Protein 2RCK (pdb70)

CATH classification: 3.15.10.30

Solvent-accessible surface area: 22773 Å² total; per-residue (Å²): 117,201,147,78,148,74,133,119,93,13,76,31,66,57,48,135,36,25,19,133,53,21,18,80,45,12,44,88,12,66,86,11,50,106,137,116,89,11,112,105,5,11,50,18,68,9,93,45,14,105,35,58,59,116,155,26,50,3,39,15,44,9,32,93,0,111,0,53,11,4,102,95,3,122,35,54,76,23,44,26,73,132,144,84,52,27,6,57,2,72,0,114,5,105,4,43,0,101,5,88,8,4,10,21,2,34,165,28,20,45,4,22,25,2,68,1,36,1,79,9,41,1,21,0,3,1,34,16,47,37,62,87,92,91,43,101,177,68,81,98,20,61,32,2,19,132,47,98,36,60,37,94,29,83,58,112,5,73,71,59,33,30,77,26,0,91,65,24,19,127,155,7,87,44,23,88,133,16,98,87,111,88,9,119,70,32,62,121,16,39,79,90,2,0,28,75,0,0,84,50,0,1,41,18,4,0,42,4,14,33,3,10,0,94,78,73,86,43,78,53,109,142,38,95,52,82,65,56,121,33,27,18,145,47,20,28,85,50,8,58,93,9,63,86,13,49,105,134,96,84,4,124,123,4,13,54,19,71,11,98,61,28,128,46,73,22,123,161,12,81,5,44,10,103,12,32,96,0,107,0,51,17,3,95,85,3,114,35,50,72,23,48,33,48,136,112,85,105,30,5,41,1,61,0,113,5,108,5,36,0,90,9,102,12,16,12,50,2,45,112,67,72,82,71,42,76,12,92,2,37,0,87,8,43,1,26,0,2,2,14,6,54,38,42,83,107,160,110,68,62,33,1,17,93,36,6,10,20,2,48,8,77,56,101,5,77,57,63,36,49,88,113,13,94,68,39,17,111,140,16,73,56,27,98,143,22,125,107,114,48,28,164,63,38,32,85,10,68,47,45,1,0,5,23,0,0,21,53,0,1,41,31,2,0,59,1,16,35,2,6,0,111,89,67,72,94,85,29,96

Secondary structure (DSSP, 8-state):
--S-----PPPTT-HHHHHHHHHHHHHHHTT-BGGGTBPP-SSEEEEEEEEEETTTTEEEEEEEEEEE-GGG-EEEEEEEETTTTEEEEEEEEEEEEEEEEEEEETTTTEEEEEEEEEEEEEEEEEEEEEEEE--SSS--EEEE---EEEEEE-S--EEEE-HHHHHHHHT-HHHHHHHHHHHHHHHHHHHHHHHHHHHHHHHHHHHHHHHHHHH--S---/---TT-HHHHHHHHHHHHHTTTEEEGGGTEEE-SSEEEEEEEEE-SSS--EEEEEEEEEE-GGG-EEEEEEEETTTTEEEEEEEEEEEEEEEEEEEETTTTEEEEEEEEEEEEEEEEEEEEEEEE--EEEE---EEEEEEEEEEEEEE-HHHHHHHHH-HHHHHHHHHSHHHHHHHHHHHHHHHHHHHHHHHHHHHHHHHHTS-TT--

Organism: Galleria mellonella (NCBI:txid7137)

Nearest PDB structures (foldseek):
  2rck-assembly1_A  TM=1.005E+00  e=1.678E-41  Galleria mellonella
  2rck-assembly2_B  TM=9.841E-01  e=3.602E-33  Galleria mellonella
  3a1z-assembly1_A  TM=9.015E-01  e=1.916E-18  Bombyx mori
  3a1z-assembly4_D  TM=8.901E-01  e=2.678E-18  Bombyx mori
  3aot-assembly1_A  TM=7.690E-01  e=8.638E-18  Bombyx mori

InterPro domains:
  IPR010562 Haemolymph juvenile hormone binding [PF06585] (10-114)
  IPR010562 Haemolymph juvenile hormone binding [SM00700] (21-244)
  IPR038606 Takeout superfamily [G3DSA:3.15.10.30] (24-245)

Sequence (429 aa):
SKLNLSTEPCDVSDIECISKATQVFLDNTYQGIPEYNIKKLDPITIPSLEKSIEKINLNVRYNNLKVTGFKNQKISHFTLVRDTKAVNFKTKVNFTAEGKLVIELPKSSKTYTGEVTIEASAEGGAAYSYSVKTDDKGVEHYEAGPETVSCEIFGEPTLSVSSTLEDALKLDSDFKKIFTEYGKQLTEGRKQTACRIVETVYAVSVHNIRAAARILPKSAYPCDVSDIECISKATQVFLDNTYQGIPEYNIKKLDPITIPSLEKSIEKINLNVRYNNLKVTGFKNQKISHFTLVRDTKAVNFKTKVNFTAEGKLVIELPKSSKTYTGEVTIEASAEGGAAYSYSVKTEHYEAGPETVSCEIFGEPTLSVSSTLEDALKLDSDFKKIFTEYGKQLTEGRKQTACRIVETVYAVSVHNIRAAARILPKSAY

Structure (mmCIF, N/CA/C/O backbone):
data_2RCK
#
_entry.id   2RCK
#
_cell.length_a   109.950
_cell.length_b   109.950
_cell.length_c   94.020
_cell.angle_alpha   90.00
_cell.angle_beta   90.00
_cell.angle_gamma   120.00
#
_symmetry.space_group_name_H-M   'P 31 2 1'
#
loop_
_entity.id
_entity.type
_entity.pdbx_description
1 polymer 'Juvenile hormone binding protein'
2 non-polymer 2-acetamido-2-deoxy-beta-D-glucopyranose
3 non-polymer 'SULFATE ION'
4 non-polymer GLYCEROL
5 water water
#
loop_
_atom_site.group_PDB
_atom_site.id
_atom_site.type_symbol
_atom_site.label_atom_id
_atom_site.label_alt_id
_atom_site.label_comp_id
_atom_site.label_asym_id
_atom_site.label_entity_id
_atom_site.label_seq_id
_atom_site.pdbx_PDB_ins_code
_atom_site.Cartn_x
_atom_site.Cartn_y
_atom_site.Cartn_z
_atom_site.occupancy
_atom_site.B_iso_or_equiv
_atom_site.auth_seq_id
_atom_site.auth_comp_id
_atom_site.auth_asym_id
_atom_site.auth_atom_id
_atom_site.pdbx_PDB_model_num
ATOM 1 N N . SER A 1 1 ? -3.751 37.448 38.480 1.00 61.14 1 SER A N 1
ATOM 2 C CA . SER A 1 1 ? -2.855 37.048 37.381 1.00 61.22 1 SER A CA 1
ATOM 3 C C . SER A 1 1 ? -2.758 38.150 36.338 1.00 60.99 1 SER A C 1
ATOM 4 O O . SER A 1 1 ? -1.713 38.770 36.179 1.00 61.02 1 SER A O 1
ATOM 7 N N . LYS A 1 2 ? -3.861 38.390 35.634 1.00 61.02 2 LYS A N 1
ATOM 8 C CA . LYS A 1 2 ? -3.824 39.021 34.306 1.00 61.02 2 LYS A CA 1
ATOM 9 C C . LYS A 1 2 ? -2.547 39.834 34.097 1.00 61.14 2 LYS A C 1
ATOM 10 O O . LYS A 1 2 ? -1.794 39.596 33.142 1.00 61.55 2 LYS A O 1
ATOM 16 N N . LEU A 1 3 ? -2.318 40.801 34.982 1.00 60.42 3 LEU A N 1
ATOM 17 C CA . LEU A 1 3 ? -1.018 41.445 35.088 1.00 59.87 3 LEU A CA 1
ATOM 18 C C . LEU A 1 3 ? -0.198 40.859 36.239 1.00 59.81 3 LEU A C 1
ATOM 19 O O . LEU A 1 3 ? -0.086 41.465 37.307 1.00 60.10 3 LEU A O 1
ATOM 24 N N . ASN A 1 4 ? 0.352 39.667 36.014 1.00 59.55 4 ASN A N 1
ATOM 25 C CA . ASN A 1 4 ? 1.479 39.178 36.790 1.00 59.01 4 ASN A CA 1
ATOM 26 C C . ASN A 1 4 ? 2.813 39.587 36.163 1.00 58.57 4 ASN A C 1
ATOM 27 O O . ASN A 1 4 ? 3.170 39.122 35.073 1.00 57.99 4 ASN A O 1
ATOM 32 N N . LEU A 1 5 ? 3.529 40.477 36.846 1.00 57.99 5 LEU A N 1
ATOM 33 C CA . LEU A 1 5 ? 4.946 40.687 36.588 1.00 57.50 5 LEU A CA 1
ATOM 34 C C . LEU A 1 5 ? 5.765 39.991 37.675 1.00 57.65 5 LEU A C 1
ATOM 35 O O . LEU A 1 5 ? 6.957 40.230 37.804 1.00 57.79 5 LEU A O 1
ATOM 40 N N . SER A 1 6 ? 5.135 39.115 38.451 1.00 58.11 6 SER A N 1
ATOM 41 C CA . SER A 1 6 ? 5.874 38.302 39.423 1.00 58.28 6 SER A CA 1
ATOM 42 C C . SER A 1 6 ? 6.835 37.406 38.657 1.00 58.38 6 SER A C 1
ATOM 43 O O . SER A 1 6 ? 6.442 36.709 37.720 1.00 58.20 6 SER A O 1
ATOM 46 N N . THR A 1 7 ? 8.105 37.455 39.040 1.00 58.49 7 THR A N 1
ATOM 47 C CA . THR A 1 7 ? 9.075 36.472 38.589 1.00 58.44 7 THR A CA 1
ATOM 48 C C . THR A 1 7 ? 8.759 35.115 39.268 1.00 58.07 7 THR A C 1
ATOM 49 O O . THR A 1 7 ? 8.125 35.080 40.327 1.00 57.37 7 THR A O 1
ATOM 53 N N . GLU A 1 8 ? 9.163 34.013 38.627 1.00 58.08 8 GLU A N 1
ATOM 54 C CA . GLU A 1 8 ? 9.120 32.660 39.233 1.00 57.92 8 GLU A CA 1
ATOM 55 C C . GLU A 1 8 ? 10.145 31.732 38.585 1.00 57.38 8 GLU A C 1
ATOM 56 O O . GLU A 1 8 ? 10.602 32.008 37.486 1.00 57.57 8 GLU A O 1
ATOM 62 N N . PRO A 1 9 ? 10.522 30.633 39.273 1.00 56.66 9 PRO A N 1
ATOM 63 C CA . PRO A 1 9 ? 11.605 29.777 38.779 1.00 55.90 9 PRO A CA 1
ATOM 64 C C . PRO A 1 9 ? 11.481 29.369 37.319 1.00 54.97 9 PRO A C 1
ATOM 65 O O . PRO A 1 9 ? 10.383 29.193 36.815 1.00 55.56 9 PRO A O 1
ATOM 69 N N . CYS A 1 10 ? 12.617 29.227 36.657 1.00 53.98 10 CYS A N 1
ATOM 70 C CA . CYS A 1 10 ? 12.669 29.088 35.211 1.00 53.45 10 CYS A CA 1
ATOM 71 C C . CYS A 1 10 ? 12.357 27.672 34.807 1.00 53.35 10 CYS A C 1
ATOM 72 O O . CYS A 1 10 ? 12.717 26.727 35.502 1.00 54.03 10 CYS A O 1
ATOM 75 N N . ASP A 1 11 ? 11.707 27.534 33.660 1.00 52.82 11 ASP A N 1
ATOM 76 C CA . ASP A 1 11 ? 11.559 26.240 32.981 1.00 51.62 11 ASP A CA 1
ATOM 77 C C . ASP A 1 11 ? 12.900 26.005 32.274 1.00 50.38 11 ASP A C 1
ATOM 78 O O . ASP A 1 11 ? 13.528 26.955 31.809 1.00 49.43 11 ASP A O 1
ATOM 83 N N . VAL A 1 12 ? 13.309 24.741 32.181 1.00 50.02 12 VAL A N 1
ATOM 84 C CA . VAL A 1 12 ? 14.643 24.347 31.659 1.00 49.51 12 VAL A CA 1
ATOM 85 C C . VAL A 1 12 ? 14.900 24.771 30.185 1.00 48.87 12 VAL A C 1
ATOM 86 O O . VAL A 1 12 ? 16.039 25.001 29.785 1.00 48.17 12 VAL A O 1
ATOM 90 N N . SER A 1 13 ? 13.831 24.848 29.389 1.00 48.47 13 SER A N 1
ATOM 91 C CA . SER A 1 13 ? 13.867 25.416 28.024 1.00 47.68 13 SER A CA 1
ATOM 92 C C . SER A 1 13 ? 13.694 26.952 28.003 1.00 47.38 13 SER A C 1
ATOM 93 O O . SER A 1 13 ? 13.725 27.585 26.928 1.00 46.37 13 SER A O 1
ATOM 96 N N . ASP A 1 14 ? 13.510 27.547 29.192 1.00 47.09 14 ASP A N 1
ATOM 97 C CA . ASP A 1 14 ? 13.275 28.975 29.294 1.00 46.56 14 ASP A CA 1
ATOM 98 C C . ASP A 1 14 ? 14.592 29.674 29.444 1.00 45.74 14 ASP A C 1
ATOM 99 O O . ASP A 1 14 ? 14.961 30.077 30.533 1.00 45.51 14 ASP A O 1
ATOM 104 N N . ILE A 1 15 ? 15.260 29.836 28.304 1.00 45.31 15 ILE A N 1
ATOM 105 C CA . ILE A 1 15 ? 16.655 30.272 28.240 1.00 45.29 15 ILE A CA 1
ATOM 106 C C . ILE A 1 15 ? 16.834 31.738 28.641 1.00 44.17 15 ILE A C 1
ATOM 107 O O . ILE A 1 15 ? 17.640 32.023 29.489 1.00 44.43 15 ILE A O 1
ATOM 112 N N . GLU A 1 16 ? 16.093 32.668 28.047 1.00 44.99 16 GLU A N 1
ATOM 113 C CA . GLU A 1 16 ? 16.235 34.098 28.428 1.00 44.71 16 GLU A CA 1
ATOM 114 C C . GLU A 1 16 ? 15.946 34.373 29.935 1.00 43.47 16 GLU A C 1
ATOM 115 O O . GLU A 1 16 ? 16.408 35.365 30.496 1.00 42.47 16 GLU A O 1
ATOM 121 N N . CYS A 1 17 ? 15.225 33.455 30.566 1.00 42.66 17 CYS A N 1
ATOM 122 C CA . CYS A 1 17 ? 14.955 33.479 32.003 1.00 41.60 17 CYS A CA 1
ATOM 123 C C . CYS A 1 17 ? 16.172 33.048 32.827 1.00 39.98 17 CYS A C 1
ATOM 124 O O . CYS A 1 17 ? 16.483 33.638 33.865 1.00 39.38 17 CYS A O 1
ATOM 127 N N . ILE A 1 18 ? 16.829 31.983 32.369 1.00 39.21 18 ILE A N 1
ATOM 128 C CA . ILE A 1 18 ? 17.985 31.357 33.045 1.00 37.88 18 ILE A CA 1
ATOM 129 C C . ILE A 1 18 ? 19.168 32.245 32.799 1.00 36.43 18 ILE A C 1
ATOM 130 O O . ILE A 1 18 ? 19.982 32.432 33.691 1.00 37.34 18 ILE A O 1
ATOM 135 N N . SER A 1 19 ? 19.267 32.799 31.596 1.00 34.68 19 SER A N 1
ATOM 136 C CA . SER A 1 19 ? 20.273 33.824 31.304 1.00 34.22 19 SER A CA 1
ATOM 137 C C . SER A 1 19 ? 20.143 35.000 32.258 1.00 33.64 19 SER A C 1
ATOM 138 O O . SER A 1 19 ? 21.154 35.474 32.838 1.00 32.58 19 SER A O 1
ATOM 141 N N . LYS A 1 20 ? 18.902 35.461 32.425 1.00 32.80 20 LYS A N 1
ATOM 142 C CA . LYS A 1 20 ? 18.612 36.611 33.265 1.00 32.86 20 LYS A CA 1
ATOM 143 C C . LYS A 1 20 ? 18.858 36.296 34.732 1.00 33.45 20 LYS A C 1
ATOM 144 O O . LYS A 1 20 ? 19.368 37.115 35.440 1.00 34.20 20 LYS A O 1
ATOM 150 N N . ALA A 1 21 ? 18.564 35.078 35.173 1.00 33.09 21 ALA A N 1
ATOM 151 C CA . ALA A 1 21 ? 18.888 34.665 36.526 1.00 31.95 21 ALA A CA 1
ATOM 152 C C . ALA A 1 21 ? 20.408 34.583 36.745 1.00 31.55 21 ALA A C 1
ATOM 153 O O . ALA A 1 21 ? 20.926 34.906 37.809 1.00 30.11 21 ALA A O 1
ATOM 155 N N . THR A 1 22 ? 21.138 34.132 35.738 1.00 30.99 22 THR A N 1
ATOM 156 C CA . THR A 1 22 ? 22.587 34.211 35.809 1.00 29.79 22 THR A CA 1
ATOM 157 C C . THR A 1 22 ? 23.061 35.653 35.987 1.00 29.11 22 THR A C 1
ATOM 158 O O . THR A 1 22 ? 23.868 35.943 36.867 1.00 31.55 22 THR A O 1
ATOM 162 N N . GLN A 1 23 ? 22.505 36.581 35.222 1.00 28.05 23 GLN A N 1
ATOM 163 C CA . GLN A 1 23 ? 22.835 38.009 35.360 1.00 26.73 23 GLN A CA 1
ATOM 164 C C . GLN A 1 23 ? 22.481 38.641 36.737 1.00 26.92 23 GLN A C 1
ATOM 165 O O . GLN A 1 23 ? 23.236 39.427 37.263 1.00 25.75 23 GLN A O 1
ATOM 171 N N . VAL A 1 24 ? 21.267 38.412 37.233 1.00 28.02 24 VAL A N 1
ATOM 172 C CA . VAL A 1 24 ? 20.858 38.899 38.540 1.00 28.39 24 VAL A CA 1
ATOM 173 C C . VAL A 1 24 ? 21.823 38.405 39.631 1.00 28.99 24 VAL A C 1
ATOM 174 O O . VAL A 1 24 ? 22.259 39.164 40.507 1.00 30.84 24 VAL A O 1
ATOM 178 N N . PHE A 1 25 ? 22.201 37.150 39.551 1.00 28.83 25 PHE A N 1
ATOM 179 C CA . PHE A 1 25 ? 23.137 36.557 40.481 1.00 28.64 25 PHE A CA 1
ATOM 180 C C . PHE A 1 25 ? 24.496 37.273 40.491 1.00 29.15 25 PHE A C 1
ATOM 181 O O . PHE A 1 25 ? 24.994 37.629 41.519 1.00 29.49 25 PHE A O 1
ATOM 189 N N . LEU A 1 26 ? 25.128 37.393 39.325 1.00 28.93 26 LEU A N 1
ATOM 190 C CA . LEU A 1 26 ? 26.371 38.098 39.173 1.00 27.52 26 LEU A CA 1
ATOM 191 C C . LEU A 1 26 ? 26.294 39.499 39.719 1.00 26.68 26 LEU A C 1
ATOM 192 O O . LEU A 1 26 ? 27.134 39.913 40.532 1.00 26.80 26 LEU A O 1
ATOM 197 N N . ASP A 1 27 ? 25.293 40.233 39.291 1.00 24.91 27 ASP A N 1
ATOM 198 C CA . ASP A 1 27 ? 25.067 41.582 39.807 1.00 25.51 27 ASP A CA 1
ATOM 199 C C . ASP A 1 27 ? 24.844 41.692 41.293 1.00 26.00 27 ASP A C 1
ATOM 200 O O . ASP A 1 27 ? 25.044 42.756 41.847 1.00 27.15 27 ASP A O 1
ATOM 205 N N . ASN A 1 28 ? 24.392 40.635 41.965 1.00 26.55 28 ASN A N 1
ATOM 206 C CA . ASN A 1 28 ? 24.145 40.799 43.395 1.00 26.65 28 ASN A CA 1
ATOM 207 C C . ASN A 1 28 ? 25.102 39.971 44.285 1.00 26.20 28 ASN A C 1
ATOM 208 O O . ASN A 1 28 ? 24.919 39.914 45.503 1.00 27.27 28 ASN A O 1
ATOM 213 N N . THR A 1 29 ? 26.203 39.539 43.703 1.00 24.82 29 THR A N 1
ATOM 214 C CA . THR A 1 29 ? 27.188 38.748 44.416 1.00 24.79 29 THR A CA 1
ATOM 215 C C . THR A 1 29 ? 28.629 39.150 44.234 1.00 26.16 29 THR A C 1
ATOM 216 O O . THR A 1 29 ? 29.507 38.577 44.843 1.00 27.27 29 THR A O 1
ATOM 220 N N . TYR A 1 30 ? 28.882 40.204 43.485 1.00 27.55 30 TYR A N 1
ATOM 221 C CA . TYR A 1 30 ? 30.246 40.592 43.156 1.00 27.16 30 TYR A CA 1
ATOM 222 C C . TYR A 1 30 ? 31.011 41.112 44.365 1.00 27.41 30 TYR A C 1
ATOM 223 O O . TYR A 1 30 ? 32.250 41.100 44.389 1.00 30.52 30 TYR A O 1
ATOM 232 N N . GLN A 1 31 ? 30.296 41.593 45.348 1.00 26.84 31 GLN A N 1
ATOM 233 C CA . GLN A 1 31 ? 30.843 42.024 46.640 1.00 26.32 31 GLN A CA 1
ATOM 234 C C . GLN A 1 31 ? 31.297 40.830 47.508 1.00 27.72 31 GLN A C 1
ATOM 235 O O . GLN A 1 31 ? 31.951 41.035 48.543 1.00 28.33 31 GLN A O 1
ATOM 241 N N . GLY A 1 32 ? 30.909 39.606 47.124 1.00 26.13 32 GLY A N 1
ATOM 242 C CA . GLY A 1 32 ? 31.174 38.441 47.920 1.00 25.75 32 GLY A CA 1
ATOM 243 C C . GLY A 1 32 ? 30.097 38.220 48.952 1.00 26.56 32 GLY A C 1
ATOM 244 O O . GLY A 1 32 ? 29.486 39.197 49.479 1.00 28.60 32 GLY A O 1
ATOM 245 N N . ILE A 1 33 ? 29.835 36.940 49.222 1.00 25.64 33 ILE A N 1
ATOM 246 C CA . ILE A 1 33 ? 29.042 36.482 50.358 1.00 25.63 33 ILE A CA 1
ATOM 247 C C . ILE A 1 33 ? 29.795 35.317 51.031 1.00 26.36 33 ILE A C 1
ATOM 248 O O . ILE A 1 33 ? 29.564 34.161 50.741 1.00 28.57 33 ILE A O 1
ATOM 253 N N . PRO A 1 34 ? 30.730 35.621 51.934 1.00 26.42 34 PRO A N 1
ATOM 254 C CA . PRO A 1 34 ? 31.660 34.577 52.389 1.00 25.79 34 PRO A CA 1
ATOM 255 C C . PRO A 1 34 ? 31.010 33.572 53.229 1.00 25.93 34 PRO A C 1
ATOM 256 O O . PRO A 1 34 ? 31.505 32.477 53.379 1.00 24.78 34 PRO A O 1
ATOM 260 N N . GLU A 1 35 ? 29.853 33.943 53.758 1.00 26.99 35 GLU A N 1
ATOM 261 C CA . GLU A 1 35 ? 29.049 32.996 54.506 1.00 26.25 35 GLU A CA 1
ATOM 262 C C . GLU A 1 35 ? 28.619 31.776 53.669 1.00 26.27 35 GLU A C 1
ATOM 263 O O . GLU A 1 35 ? 28.360 30.716 54.225 1.00 27.23 35 GLU A O 1
ATOM 269 N N . TYR A 1 36 ? 28.496 31.941 52.357 1.00 25.06 36 TYR A N 1
ATOM 270 C CA . TYR A 1 36 ? 28.125 30.860 51.499 1.00 25.91 36 TYR A CA 1
ATOM 271 C C . TYR A 1 36 ? 29.177 30.495 50.480 1.00 25.60 36 TYR A C 1
ATOM 272 O O . TYR A 1 36 ? 28.831 29.920 49.436 1.00 23.67 36 TYR A O 1
ATOM 281 N N . ASN A 1 37 ? 30.440 30.796 50.810 1.00 25.36 37 ASN A N 1
ATOM 282 C CA . ASN A 1 37 ? 31.596 30.421 49.990 1.00 26.27 37 ASN A CA 1
ATOM 283 C C . ASN A 1 37 ? 31.664 31.143 48.646 1.00 26.65 37 ASN A C 1
ATOM 284 O O . ASN A 1 37 ? 32.265 30.626 47.705 1.00 28.02 37 ASN A O 1
ATOM 289 N N . ILE A 1 38 ? 31.035 32.320 48.579 1.00 25.46 38 ILE A N 1
ATOM 290 C CA . ILE A 1 38 ? 31.058 33.171 47.423 1.00 24.68 38 ILE A CA 1
ATOM 291 C C . ILE A 1 38 ? 32.117 34.230 47.575 1.00 25.60 38 ILE A C 1
ATOM 292 O O . ILE A 1 38 ? 32.072 35.029 48.493 1.00 26.04 38 ILE A O 1
ATOM 297 N N . LYS A 1 39 ? 33.054 34.249 46.625 1.00 27.48 39 LYS A N 1
ATOM 298 C CA . LYS A 1 39 ? 34.219 35.137 46.650 1.00 27.59 39 LYS A CA 1
ATOM 299 C C . LYS A 1 39 ? 33.911 36.458 45.979 1.00 28.47 39 LYS A C 1
ATOM 300 O O . LYS A 1 39 ? 33.067 36.541 45.070 1.00 28.64 39 LYS A O 1
ATOM 306 N N . LYS A 1 40 ? 34.612 37.468 46.455 1.00 26.82 40 LYS A N 1
ATOM 307 C CA . LYS A 1 40 ? 34.568 38.766 45.887 1.00 27.02 40 LYS A CA 1
ATOM 308 C C . LYS A 1 40 ? 35.071 38.765 44.472 1.00 24.78 40 LYS A C 1
ATOM 309 O O . LYS A 1 40 ? 36.156 38.212 44.216 1.00 25.02 40 LYS A O 1
ATOM 315 N N . LEU A 1 41 ? 34.365 39.505 43.608 1.00 22.77 41 LEU A N 1
ATOM 316 C CA . LEU A 1 41 ? 34.719 39.611 42.224 1.00 23.98 41 LEU A CA 1
ATOM 317 C C . LEU A 1 41 ? 35.054 41.039 41.751 1.00 24.61 41 LEU A C 1
ATOM 318 O O . LEU A 1 41 ? 35.568 41.244 40.669 1.00 24.97 41 LEU A O 1
ATOM 323 N N . ASP A 1 42 ? 34.643 42.025 42.531 1.00 25.24 42 ASP A N 1
ATOM 324 C CA . ASP A 1 42 ? 34.909 43.381 42.237 1.00 25.57 42 ASP A CA 1
ATOM 325 C C . ASP A 1 42 ? 34.831 44.206 43.513 1.00 25.20 42 ASP A C 1
ATOM 326 O O . ASP A 1 42 ? 33.734 44.392 44.007 1.00 23.52 42 ASP A O 1
ATOM 331 N N . PRO A 1 43 ? 35.987 44.736 44.004 1.00 25.67 43 PRO A N 1
ATOM 332 C CA . PRO A 1 43 ? 37.360 44.485 43.499 1.00 27.54 43 PRO A CA 1
ATOM 333 C C . PRO A 1 43 ? 37.829 43.079 43.787 1.00 27.56 43 PRO A C 1
ATOM 334 O O . PRO A 1 43 ? 37.398 42.494 44.726 1.00 28.95 43 PRO A O 1
ATOM 338 N N . ILE A 1 44 ? 38.689 42.538 42.949 1.00 28.92 44 ILE A N 1
ATOM 339 C CA . ILE A 1 44 ? 39.333 41.238 43.213 1.00 28.49 44 ILE A CA 1
ATOM 340 C C . ILE A 1 44 ? 40.821 41.452 43.073 1.00 27.87 44 ILE A C 1
ATOM 341 O O . ILE A 1 44 ? 41.274 42.016 42.112 1.00 28.03 44 ILE A O 1
ATOM 346 N N . THR A 1 45 ? 41.597 40.991 44.023 1.00 29.63 45 THR A N 1
ATOM 347 C CA . THR A 1 45 ? 43.047 41.075 43.937 1.00 32.46 45 THR A CA 1
ATOM 348 C C . THR A 1 45 ? 43.663 39.769 43.495 1.00 32.25 45 THR A C 1
ATOM 349 O O . THR A 1 45 ? 43.496 38.764 44.157 1.00 32.01 45 THR A O 1
ATOM 353 N N . ILE A 1 46 ? 44.382 39.803 42.379 1.00 33.67 46 ILE A N 1
ATOM 354 C CA . ILE A 1 46 ? 45.296 38.707 41.947 1.00 33.92 46 ILE A CA 1
ATOM 355 C C . ILE A 1 46 ? 46.693 38.912 42.577 1.00 33.51 46 ILE A C 1
ATOM 356 O O . ILE A 1 46 ? 47.453 39.826 42.185 1.00 35.11 46 ILE A O 1
ATOM 361 N N . PRO A 1 47 ? 47.036 38.124 43.584 1.00 33.19 47 PRO A N 1
ATOM 362 C CA . PRO A 1 47 ? 48.349 38.289 44.306 1.00 32.71 47 PRO A CA 1
ATOM 363 C C . PRO A 1 47 ? 49.610 38.345 43.471 1.00 32.87 47 PRO A C 1
ATOM 364 O O . PRO A 1 47 ? 50.418 39.225 43.684 1.00 33.10 47 PRO A O 1
ATOM 368 N N . SER A 1 48 ? 49.726 37.449 42.498 1.00 33.44 48 SER A N 1
ATOM 369 C CA . SER A 1 48 ? 50.888 37.322 41.641 1.00 32.93 48 SER A CA 1
ATOM 370 C C . SER A 1 48 ? 50.602 36.787 40.237 1.00 32.90 48 SER A C 1
ATOM 371 O O . SER A 1 48 ? 49.790 35.941 40.041 1.00 33.61 48 SER A O 1
ATOM 374 N N . LEU A 1 49 ? 51.337 37.289 39.279 1.00 34.73 49 LEU A N 1
ATOM 375 C CA . LEU A 1 49 ? 51.340 36.870 37.870 1.00 35.79 49 LEU A CA 1
ATOM 376 C C . LEU A 1 49 ? 52.781 37.075 37.378 1.00 36.66 49 LEU A C 1
ATOM 377 O O . LEU A 1 49 ? 53.107 38.113 36.881 1.00 35.81 49 LEU A O 1
ATOM 382 N N . GLU A 1 50 ? 53.622 36.067 37.591 1.00 37.76 50 GLU A N 1
ATOM 383 C CA . GLU A 1 50 ? 54.994 36.046 37.121 1.00 38.57 50 GLU A CA 1
ATOM 384 C C . GLU A 1 50 ? 54.994 35.557 35.696 1.00 38.29 50 GLU A C 1
ATOM 385 O O . GLU A 1 50 ? 54.094 34.887 35.218 1.00 37.68 50 GLU A O 1
ATOM 391 N N . LYS A 1 51 ? 56.049 35.898 35.011 1.00 38.86 51 LYS A N 1
ATOM 392 C CA . LYS A 1 51 ? 56.133 35.553 33.630 1.00 39.24 51 LYS A CA 1
ATOM 393 C C . LYS A 1 51 ? 57.574 35.769 33.196 1.00 39.56 51 LYS A C 1
ATOM 394 O O . LYS A 1 51 ? 58.271 36.696 33.616 1.00 38.45 51 LYS A O 1
ATOM 400 N N . SER A 1 52 ? 58.027 34.866 32.343 1.00 40.30 52 SER A N 1
ATOM 401 C CA . SER A 1 52 ? 59.377 34.921 31.824 1.00 39.95 52 SER A CA 1
ATOM 402 C C . SER A 1 52 ? 59.381 34.528 30.353 1.00 39.51 52 SER A C 1
ATOM 403 O O . SER A 1 52 ? 59.006 33.402 30.009 1.00 38.80 52 SER A O 1
ATOM 406 N N . ILE A 1 53 ? 59.779 35.473 29.497 1.00 39.49 53 ILE A N 1
ATOM 407 C CA . ILE A 1 53 ? 60.051 35.177 28.097 1.00 39.51 53 ILE A CA 1
ATOM 408 C C . ILE A 1 53 ? 61.531 34.909 27.935 1.00 39.23 53 ILE A C 1
ATOM 409 O O . ILE A 1 53 ? 62.349 35.823 28.090 1.00 39.27 53 ILE A O 1
ATOM 414 N N . GLU A 1 54 ? 61.869 33.649 27.654 1.00 39.52 54 GLU A N 1
ATOM 415 C CA . GLU A 1 54 ? 63.222 33.278 27.279 1.00 39.16 54 GLU A CA 1
ATOM 416 C C . GLU A 1 54 ? 63.372 33.291 25.761 1.00 38.66 54 GLU A C 1
ATOM 417 O O . GLU A 1 54 ? 62.388 33.206 25.031 1.00 38.86 54 GLU A O 1
ATOM 423 N N . LYS A 1 55 ? 64.607 33.439 25.298 1.00 26.60 55 LYS A N 1
ATOM 424 C CA . LYS A 1 55 ? 65.680 33.889 26.167 1.00 26.60 55 LYS A CA 1
ATOM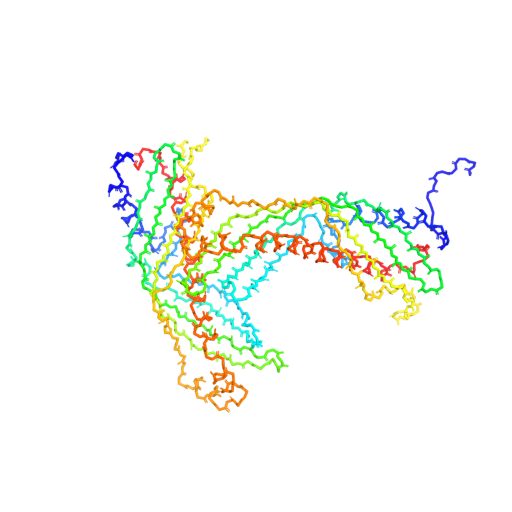 425 C C . LYS A 1 55 ? 65.931 35.377 25.920 1.00 27.26 55 LYS A C 1
ATOM 426 O O . LYS A 1 55 ? 66.949 35.910 26.368 1.00 39.16 55 LYS A O 1
ATOM 432 N N . ILE A 1 56 ? 64.972 36.061 25.294 1.00 37.04 56 ILE A N 1
ATOM 433 C CA . ILE A 1 56 ? 64.818 37.514 25.483 1.00 36.08 56 ILE A CA 1
ATOM 434 C C . ILE A 1 56 ? 65.002 38.017 26.892 1.00 35.58 56 ILE A C 1
ATOM 435 O O . ILE A 1 56 ? 64.750 39.195 27.155 1.00 37.53 56 ILE A O 1
ATOM 440 N N . ASN A 1 57 ? 65.472 37.155 27.784 1.00 33.94 57 ASN A N 1
ATOM 441 C CA . ASN A 1 57 ? 66.118 37.603 29.016 1.00 33.99 57 ASN A CA 1
ATOM 442 C C . ASN A 1 57 ? 65.443 38.670 29.854 1.00 33.27 57 ASN A C 1
ATOM 443 O O . ASN A 1 57 ? 66.058 39.615 30.291 1.00 32.91 57 ASN A O 1
ATOM 448 N N . LEU A 1 58 ? 64.177 38.465 30.123 1.00 33.08 58 LEU A N 1
ATOM 449 C CA . LEU A 1 58 ? 63.411 39.450 30.801 1.00 32.89 58 LEU A CA 1
ATOM 450 C C . LEU A 1 58 ? 62.379 38.709 31.607 1.00 31.93 58 LEU A C 1
ATOM 451 O O . LEU A 1 58 ? 61.744 37.814 31.116 1.00 30.77 58 LEU A O 1
ATOM 456 N N . ASN A 1 59 ? 62.246 39.058 32.875 1.00 32.69 59 ASN A N 1
ATOM 457 C CA . ASN A 1 59 ? 61.138 38.541 33.662 1.00 32.24 59 ASN A CA 1
ATOM 458 C C . ASN A 1 59 ? 60.250 39.699 34.029 1.00 31.95 59 ASN A C 1
ATOM 459 O O . ASN A 1 59 ? 60.727 40.751 34.374 1.00 30.95 59 ASN A O 1
ATOM 464 N N . VAL A 1 60 ? 58.950 39.504 33.895 1.00 33.58 60 VAL A N 1
ATOM 465 C CA . VAL A 1 60 ? 57.988 40.514 34.303 1.00 34.25 60 VAL A CA 1
ATOM 466 C C . VAL A 1 60 ? 57.020 39.860 35.270 1.00 34.52 60 VAL A C 1
ATOM 467 O O . VAL A 1 60 ? 56.498 38.771 35.004 1.00 35.13 60 VAL A O 1
ATOM 471 N N . ARG A 1 61 ? 56.805 40.529 36.397 1.00 34.59 61 ARG A N 1
ATOM 472 C CA . ARG A 1 61 ? 55.969 40.013 37.483 1.00 34.81 61 ARG A CA 1
ATOM 473 C C . ARG A 1 61 ? 55.000 41.102 37.975 1.00 33.80 61 ARG A C 1
ATOM 474 O O . ARG A 1 61 ? 55.419 42.130 38.456 1.00 35.41 61 ARG A O 1
ATOM 482 N N . TYR A 1 62 ? 53.713 40.885 37.823 1.00 33.67 62 TYR A N 1
ATOM 483 C CA . TYR A 1 62 ? 52.681 41.778 38.373 1.00 33.75 62 TYR A CA 1
ATOM 484 C C . TYR A 1 62 ? 52.294 41.338 39.764 1.00 34.05 62 TYR A C 1
ATOM 485 O O . TYR A 1 62 ? 51.971 40.174 39.942 1.00 34.31 62 TYR A O 1
ATOM 494 N N . ASN A 1 63 ? 52.359 42.240 40.741 1.00 34.03 63 ASN A N 1
ATOM 495 C CA . ASN A 1 63 ? 52.058 41.903 42.124 1.00 34.92 63 ASN A CA 1
ATOM 496 C C . ASN A 1 63 ? 50.842 42.657 42.676 1.00 35.06 63 ASN A C 1
ATOM 497 O O . ASN A 1 63 ? 50.612 43.828 42.379 1.00 36.27 63 ASN A O 1
ATOM 502 N N . ASN A 1 64 ? 50.067 41.956 43.485 1.00 34.30 64 ASN A N 1
ATOM 503 C CA . ASN A 1 64 ? 48.844 42.479 44.042 1.00 34.29 64 ASN A CA 1
ATOM 504 C C . ASN A 1 64 ? 48.016 43.345 43.070 1.00 32.71 64 ASN A C 1
ATOM 505 O O . ASN A 1 64 ? 47.821 44.550 43.267 1.00 31.74 64 ASN A O 1
ATOM 510 N N . LEU A 1 65 ? 47.528 42.701 42.017 1.00 32.43 65 LEU A N 1
ATOM 511 C CA . LEU A 1 65 ? 46.740 43.399 41.001 1.00 32.53 65 LEU A CA 1
ATOM 512 C C . LEU A 1 65 ? 45.291 43.518 41.435 1.00 32.34 65 LEU A C 1
ATOM 513 O O . LEU A 1 65 ? 44.587 42.545 41.452 1.00 32.13 65 LEU A O 1
ATOM 518 N N . LYS A 1 66 ? 44.855 44.736 41.741 1.00 31.69 66 LYS A N 1
ATOM 519 C CA . LYS A 1 66 ? 43.500 44.993 42.101 1.00 31.65 66 LYS A CA 1
ATOM 520 C C . LYS A 1 66 ? 42.700 45.203 40.836 1.00 31.31 66 LYS A C 1
ATOM 521 O O . LYS A 1 66 ? 42.936 46.176 40.119 1.00 32.23 66 LYS A O 1
ATOM 527 N N . VAL A 1 67 ? 41.767 44.283 40.550 1.00 31.24 67 VAL A N 1
ATOM 528 C CA . VAL A 1 67 ? 40.967 44.293 39.311 1.00 30.77 67 VAL A CA 1
ATOM 529 C C . VAL A 1 67 ? 39.523 44.784 39.586 1.00 30.66 67 VAL A C 1
ATOM 530 O O . VAL A 1 67 ? 38.832 44.291 40.470 1.00 30.80 67 VAL A O 1
ATOM 534 N N . THR A 1 68 ? 39.104 45.810 38.849 1.00 31.26 68 THR A N 1
ATOM 535 C CA . THR A 1 68 ? 37.773 46.430 39.036 1.00 30.59 68 THR A CA 1
ATOM 536 C C . THR A 1 68 ? 37.104 46.471 37.642 1.00 30.12 68 THR A C 1
ATOM 537 O O . THR A 1 68 ? 37.798 46.477 36.611 1.00 28.37 68 THR A O 1
ATOM 541 N N . GLY A 1 69 ? 35.770 46.405 37.636 1.00 29.10 69 GLY A N 1
ATOM 542 C CA . GLY A 1 69 ? 34.967 46.506 36.428 1.00 29.31 69 GLY A CA 1
ATOM 543 C C . GLY A 1 69 ? 34.042 45.334 36.224 1.00 29.55 69 GLY A C 1
ATOM 544 O O . GLY A 1 69 ? 33.038 45.456 35.560 1.00 31.10 69 GLY A O 1
ATOM 545 N N . PHE A 1 70 ? 34.368 44.203 36.816 1.00 28.84 70 PHE A N 1
ATOM 546 C CA . PHE A 1 70 ? 33.518 43.012 36.702 1.00 29.37 70 PHE A CA 1
ATOM 547 C C . PHE A 1 70 ? 32.113 43.113 37.254 1.00 29.82 70 PHE A C 1
ATOM 548 O O . PHE A 1 70 ? 31.234 42.400 36.806 1.00 31.21 70 PHE A O 1
ATOM 556 N N . LYS A 1 71 ? 31.870 43.987 38.225 1.00 30.16 71 LYS A N 1
ATOM 557 C CA . LYS A 1 71 ? 30.486 44.281 38.599 1.00 29.68 71 LYS A CA 1
ATOM 558 C C . LYS A 1 71 ? 29.571 44.680 37.409 1.00 29.17 71 LYS A C 1
ATOM 559 O O . LYS A 1 71 ? 28.391 44.367 37.437 1.00 28.10 71 LYS A O 1
ATOM 565 N N . ASN A 1 72 ? 30.159 45.333 36.392 1.00 29.12 72 ASN A N 1
ATOM 566 C CA . ASN A 1 72 ? 29.469 45.829 35.223 1.00 28.80 72 ASN A CA 1
ATOM 567 C C . ASN A 1 72 ? 29.379 44.831 34.041 1.00 29.64 72 ASN A C 1
ATOM 568 O O . ASN A 1 72 ? 28.946 45.215 32.954 1.00 31.06 72 ASN A O 1
ATOM 573 N N . GLN A 1 73 ? 29.743 43.571 34.217 1.00 29.89 73 GLN A N 1
ATOM 574 C CA . GLN A 1 73 ? 29.847 42.669 33.099 1.00 30.65 73 GLN A CA 1
ATOM 575 C C . GLN A 1 73 ? 28.457 42.268 32.617 1.00 30.91 73 GLN A C 1
ATOM 576 O O . GLN A 1 73 ? 27.575 42.057 33.408 1.00 32.33 73 GLN A O 1
ATOM 582 N N . LYS A 1 74 ? 28.266 42.131 31.323 1.00 31.59 74 LYS A N 1
ATOM 583 C CA . LYS A 1 74 ? 26.918 41.907 30.746 1.00 32.09 74 LYS A CA 1
ATOM 584 C C . LYS A 1 74 ? 26.937 40.682 29.908 1.00 30.67 74 LYS A C 1
ATOM 585 O O . LYS A 1 74 ? 27.786 40.561 29.088 1.00 31.34 74 LYS A O 1
ATOM 591 N N . ILE A 1 75 ? 26.011 39.771 30.147 1.00 31.05 75 ILE A N 1
ATOM 592 C CA . ILE A 1 75 ? 25.903 38.531 29.385 1.00 32.25 75 ILE A CA 1
ATOM 593 C C . ILE A 1 75 ? 25.668 38.835 27.915 1.00 32.52 75 ILE A C 1
ATOM 594 O O . ILE A 1 75 ? 24.883 39.708 27.585 1.00 31.94 75 ILE A O 1
ATOM 599 N N . SER A 1 76 ? 26.402 38.150 27.041 1.00 33.29 76 SER A N 1
ATOM 600 C CA . SER A 1 76 ? 26.259 38.363 25.609 1.00 34.66 76 SER A CA 1
ATOM 601 C C . SER A 1 76 ? 25.812 37.133 24.845 1.00 36.00 76 SER A C 1
ATOM 602 O O . SER A 1 76 ? 25.406 37.212 23.711 1.00 36.71 76 SER A O 1
ATOM 605 N N . HIS A 1 77 ? 25.934 35.986 25.474 1.00 37.88 77 HIS A N 1
ATOM 606 C CA . HIS A 1 77 ? 25.488 34.735 24.930 1.00 37.92 77 HIS A CA 1
ATOM 607 C C . HIS A 1 77 ? 25.241 33.810 26.097 1.00 37.86 77 HIS A C 1
ATOM 608 O O . HIS A 1 77 ? 25.946 33.860 27.116 1.00 36.46 77 HIS A O 1
ATOM 615 N N . PHE A 1 78 ? 24.227 32.981 25.931 1.00 39.02 78 PHE A N 1
ATOM 616 C CA . PHE A 1 78 ? 23.873 32.019 26.908 1.00 41.30 78 PHE A CA 1
ATOM 617 C C . PHE A 1 78 ? 23.196 30.804 26.266 1.00 42.85 78 PHE A C 1
ATOM 618 O O . PHE A 1 78 ? 22.076 30.896 25.783 1.00 43.47 78 PHE A O 1
ATOM 626 N N . THR A 1 79 ? 23.903 29.674 26.257 1.00 44.75 79 THR A N 1
ATOM 627 C CA . THR A 1 79 ? 23.398 28.368 25.786 1.00 45.03 79 THR A CA 1
ATOM 628 C C . THR A 1 79 ? 23.156 27.439 26.966 1.00 45.51 79 THR A C 1
ATOM 629 O O . THR A 1 79 ? 24.000 27.361 27.865 1.00 46.25 79 THR A O 1
ATOM 633 N N . LEU A 1 80 ? 22.028 26.726 26.965 1.00 46.91 80 LEU A N 1
ATOM 634 C CA . LEU A 1 80 ? 21.828 25.580 27.894 1.00 47.56 80 LEU A CA 1
ATOM 635 C C . LEU A 1 80 ? 21.212 24.353 27.224 1.00 48.87 80 LEU A C 1
ATOM 636 O O . LEU A 1 80 ? 20.000 24.307 26.986 1.00 49.56 80 LEU A O 1
ATOM 641 N N . VAL A 1 81 ? 22.063 23.350 26.971 1.00 49.45 81 VAL A N 1
ATOM 642 C CA . VAL A 1 81 ? 21.704 22.112 26.290 1.00 49.72 81 VAL A CA 1
ATOM 643 C C . VAL A 1 81 ? 21.114 21.119 27.281 1.00 49.87 81 VAL A C 1
ATOM 644 O O . VAL A 1 81 ? 21.828 20.621 28.152 1.00 49.83 81 VAL A O 1
ATOM 648 N N . ARG A 1 82 ? 19.829 20.807 27.117 1.00 49.71 82 ARG A N 1
ATOM 649 C CA . ARG A 1 82 ? 19.049 20.130 28.154 1.00 49.49 82 ARG A CA 1
ATOM 650 C C . ARG A 1 82 ? 19.465 18.665 28.327 1.00 49.57 82 ARG A C 1
ATOM 651 O O . ARG A 1 82 ? 19.313 18.105 29.419 1.00 49.74 82 ARG A O 1
ATOM 659 N N . ASP A 1 83 ? 20.005 18.060 27.265 1.00 49.28 83 ASP A N 1
ATOM 660 C CA . ASP A 1 83 ? 20.480 16.673 27.313 1.00 49.16 83 ASP A CA 1
ATOM 661 C C . ASP A 1 83 ? 21.581 16.483 28.352 1.00 48.83 83 ASP A C 1
ATOM 662 O O . ASP A 1 83 ? 21.481 15.612 29.220 1.00 48.82 83 ASP A O 1
ATOM 667 N N . THR A 1 84 ? 22.627 17.294 28.258 1.00 48.39 84 THR A N 1
ATOM 668 C CA . THR A 1 84 ? 23.768 17.209 29.184 1.00 48.28 84 THR A CA 1
ATOM 669 C C . THR A 1 84 ? 23.684 18.128 30.419 1.00 48.02 84 THR A C 1
ATOM 670 O O . THR A 1 84 ? 24.498 18.016 31.335 1.00 47.78 84 THR A O 1
ATOM 674 N N . LYS A 1 85 ? 22.680 19.007 30.448 1.00 48.18 85 LYS A N 1
ATOM 675 C CA . LYS A 1 85 ? 22.702 20.244 31.273 1.00 48.02 85 LYS A CA 1
ATOM 676 C C . LYS A 1 85 ? 24.064 20.932 31.100 1.00 47.55 85 LYS A C 1
ATOM 677 O O . LYS A 1 85 ? 24.702 21.388 32.083 1.00 48.63 85 LYS A O 1
ATOM 683 N N . ALA A 1 86 ? 24.502 20.977 29.838 1.00 45.54 86 ALA A N 1
ATOM 684 C CA . ALA A 1 86 ? 25.717 21.672 29.438 1.00 43.99 86 ALA A CA 1
ATOM 685 C C . ALA A 1 86 ? 25.403 23.169 29.263 1.00 42.82 86 ALA A C 1
ATOM 686 O O . ALA A 1 86 ? 24.500 23.537 28.506 1.00 41.96 86 ALA A O 1
ATOM 688 N N . VAL A 1 87 ? 26.155 24.009 29.973 1.00 41.81 87 VAL A N 1
ATOM 689 C CA . VAL A 1 87 ? 26.006 25.454 29.947 1.00 41.67 87 VAL A CA 1
ATOM 690 C C . VAL A 1 87 ? 27.173 26.078 29.195 1.00 42.45 87 VAL A C 1
ATOM 691 O O . VAL A 1 87 ? 28.321 25.681 29.373 1.00 42.69 87 VAL A O 1
ATOM 695 N N . ASN A 1 88 ? 26.867 27.053 28.345 1.00 43.80 88 ASN A N 1
ATOM 696 C CA . ASN A 1 88 ? 27.887 27.956 27.797 1.00 44.53 88 ASN A CA 1
ATOM 697 C C . ASN A 1 88 ? 27.380 29.413 27.760 1.00 45.04 88 ASN A C 1
ATOM 698 O O . ASN A 1 88 ? 26.355 29.717 27.139 1.00 47.01 88 ASN A O 1
ATOM 703 N N . PHE A 1 89 ? 28.097 30.324 28.405 1.00 42.83 89 PHE A N 1
ATOM 704 C CA . PHE A 1 89 ? 27.698 31.719 28.381 1.00 41.29 89 PHE A CA 1
ATOM 705 C C . PHE A 1 89 ? 28.917 32.619 28.286 1.00 40.11 89 PHE A C 1
ATOM 706 O O . PHE A 1 89 ? 29.986 32.283 28.791 1.00 41.18 89 PHE A O 1
ATOM 714 N N . LYS A 1 90 ? 28.758 33.766 27.638 1.00 39.00 90 LYS A N 1
ATOM 715 C CA . LYS A 1 90 ? 29.804 34.779 27.610 1.00 38.30 90 LYS A CA 1
ATOM 716 C C . LYS A 1 90 ? 29.306 36.088 28.214 1.00 37.29 90 LYS A C 1
ATOM 717 O O . LYS A 1 90 ? 28.124 36.407 28.131 1.00 37.41 90 LYS A O 1
ATOM 723 N N . THR A 1 91 ? 30.213 36.838 28.832 1.00 35.65 91 THR A N 1
ATOM 724 C CA . THR A 1 91 ? 29.920 38.198 29.226 1.00 34.13 91 THR A CA 1
ATOM 725 C C . THR A 1 91 ? 30.928 39.158 28.588 1.00 33.70 91 THR A C 1
ATOM 726 O O . THR A 1 91 ? 32.082 38.796 28.346 1.00 31.85 91 THR A O 1
ATOM 730 N N . LYS A 1 92 ? 30.470 40.384 28.306 1.00 32.09 92 LYS A N 1
ATOM 731 C CA . LYS A 1 92 ? 31.366 41.460 27.934 1.00 31.20 92 LYS A CA 1
ATOM 732 C C . LYS A 1 92 ? 31.814 42.256 29.168 1.00 31.14 92 LYS A C 1
ATOM 733 O O . LYS A 1 92 ? 31.005 42.638 30.011 1.00 32.30 92 LYS A O 1
ATOM 739 N N . VAL A 1 93 ? 33.108 42.518 29.255 1.00 30.17 93 VAL A N 1
ATOM 740 C CA . VAL A 1 93 ? 33.658 43.230 30.365 1.00 31.18 93 VAL A CA 1
ATOM 741 C C . VAL A 1 93 ? 34.770 44.270 29.994 1.00 31.25 93 VAL A C 1
ATOM 742 O O . VAL A 1 93 ? 35.517 44.086 29.069 1.00 28.63 93 VAL A O 1
ATOM 746 N N . ASN A 1 94 ? 34.782 45.401 30.723 1.00 31.82 94 ASN A N 1
ATOM 747 C CA . ASN A 1 94 ? 35.873 46.368 30.689 1.00 32.04 94 ASN A CA 1
ATOM 748 C C . ASN A 1 94 ? 36.426 46.409 32.114 1.00 32.24 94 ASN A C 1
ATOM 749 O O . ASN A 1 94 ? 35.727 46.744 33.058 1.00 32.58 94 ASN A O 1
ATOM 754 N N . PHE A 1 95 ? 37.688 46.068 32.261 1.00 32.65 95 PHE A N 1
ATOM 755 C CA . PHE A 1 95 ? 38.315 46.147 33.548 1.00 32.63 95 PHE A CA 1
ATOM 756 C C . PHE A 1 95 ? 39.588 46.963 33.567 1.00 31.25 95 PHE A C 1
ATOM 757 O O . PHE A 1 95 ? 40.208 47.238 32.545 1.00 30.96 95 PHE A O 1
ATOM 765 N N . THR A 1 96 ? 39.965 47.316 34.780 1.00 29.96 96 THR A N 1
ATOM 766 C CA . THR A 1 96 ? 41.207 47.966 35.071 1.00 29.84 96 THR A CA 1
ATOM 767 C C . THR A 1 96 ? 41.927 47.124 36.085 1.00 29.37 96 THR A C 1
ATOM 768 O O . THR A 1 96 ? 41.330 46.779 37.103 1.00 31.23 96 THR A O 1
ATOM 772 N N . ALA A 1 97 ? 43.213 46.832 35.858 1.00 29.55 97 ALA A N 1
ATOM 773 C CA . ALA A 1 97 ? 44.011 46.083 36.839 1.00 28.51 97 ALA A CA 1
ATOM 774 C C . ALA A 1 97 ? 45.110 46.992 37.316 1.00 28.65 97 ALA A C 1
ATOM 775 O O . ALA A 1 97 ? 45.910 47.465 36.520 1.00 28.75 97 ALA A O 1
ATOM 777 N N . GLU A 1 98 ? 45.160 47.239 38.620 1.00 28.76 98 GLU A N 1
ATOM 778 C CA . GLU A 1 98 ? 46.131 48.186 39.168 1.00 28.82 98 GLU A CA 1
ATOM 779 C C . GLU A 1 98 ? 46.995 47.540 40.267 1.00 28.18 98 GLU A C 1
ATOM 780 O O . GLU A 1 98 ? 46.454 47.027 41.243 1.00 27.11 98 GLU A O 1
ATOM 786 N N . GLY A 1 99 ? 48.323 47.557 40.100 1.00 27.75 99 GLY A N 1
ATOM 787 C CA . GLY A 1 99 ? 49.269 47.043 41.109 1.00 27.46 99 GLY A CA 1
ATOM 788 C C . GLY A 1 99 ? 50.736 47.379 40.864 1.00 27.97 99 GLY A C 1
ATOM 789 O O . GLY A 1 99 ? 51.034 48.416 40.364 1.00 26.55 99 GLY A O 1
ATOM 790 N N . LYS A 1 100 ? 51.649 46.505 41.289 1.00 29.44 100 LYS A N 1
ATOM 791 C CA . LYS A 1 100 ? 53.083 46.715 41.106 1.00 30.68 100 LYS A CA 1
ATOM 792 C C . LYS A 1 100 ? 53.605 45.851 39.969 1.00 30.22 100 LYS A C 1
ATOM 793 O O . LYS A 1 100 ? 53.156 44.731 39.775 1.00 30.68 100 LYS A O 1
ATOM 799 N N . LEU A 1 101 ? 54.507 46.411 39.197 1.00 30.55 101 LEU A N 1
ATOM 800 C CA . LEU A 1 101 ? 55.286 45.687 38.183 1.00 31.63 101 LEU A CA 1
ATOM 801 C C . LEU A 1 101 ? 56.740 45.557 38.662 1.00 33.28 101 LEU A C 1
ATOM 802 O O . LEU A 1 101 ? 57.354 46.544 39.087 1.00 34.47 101 LEU A O 1
ATOM 807 N N . VAL A 1 102 ? 57.263 44.328 38.621 1.00 34.25 102 VAL A N 1
ATOM 808 C CA . VAL A 1 102 ? 58.698 44.089 38.773 1.00 33.04 102 VAL A CA 1
ATOM 809 C C . VAL A 1 102 ? 59.255 43.626 37.418 1.00 33.17 102 VAL A C 1
ATOM 810 O O . VAL A 1 102 ? 58.803 42.627 36.840 1.00 33.26 102 VAL A O 1
ATOM 814 N N . ILE A 1 103 ? 60.225 44.380 36.918 1.00 32.85 103 ILE A N 1
ATOM 815 C CA . ILE A 1 103 ? 60.974 44.019 35.727 1.00 31.89 103 ILE A CA 1
ATOM 816 C C . ILE A 1 103 ? 62.358 43.538 36.199 1.00 30.78 103 ILE A C 1
ATOM 817 O O . ILE A 1 103 ? 63.067 44.281 36.850 1.00 28.43 103 ILE A O 1
ATOM 822 N N . GLU A 1 104 ? 62.730 42.317 35.859 1.00 30.39 104 GLU A N 1
ATOM 823 C CA . GLU A 1 104 ? 64.080 41.866 36.108 1.00 31.30 104 GLU A CA 1
ATOM 824 C C . GLU A 1 104 ? 64.864 41.697 34.800 1.00 31.71 104 GLU A C 1
ATOM 825 O O . GLU A 1 104 ? 64.362 41.153 33.804 1.00 31.61 104 GLU A O 1
ATOM 831 N N . LEU A 1 105 ? 66.119 42.116 34.841 1.00 31.71 105 LEU A N 1
ATOM 832 C CA . LEU A 1 105 ? 67.058 41.941 33.748 1.00 31.36 105 LEU A CA 1
ATOM 833 C C . LEU A 1 105 ? 68.188 41.082 34.285 1.00 31.52 105 LEU A C 1
ATOM 834 O O . LEU A 1 105 ? 69.176 41.589 34.808 1.00 32.30 105 LEU A O 1
ATOM 839 N N . PRO A 1 106 ? 67.999 39.764 34.243 1.00 32.26 106 PRO A N 1
ATOM 840 C CA . PRO A 1 106 ? 68.895 38.820 34.906 1.00 33.50 106 PRO A CA 1
ATOM 841 C C . PRO A 1 106 ? 70.355 38.844 34.450 1.00 34.09 106 PRO A C 1
ATOM 842 O O . PRO A 1 106 ? 71.213 38.665 35.262 1.00 33.98 106 PRO A O 1
ATOM 846 N N . LYS A 1 107 ? 70.626 39.097 33.183 1.00 34.93 107 LYS A N 1
ATOM 847 C CA . LYS A 1 107 ? 72.008 39.072 32.696 1.00 35.72 107 LYS A CA 1
ATOM 848 C C . LYS A 1 107 ? 72.777 40.298 33.212 1.00 36.41 107 LYS A C 1
ATOM 849 O O . LYS A 1 107 ? 74.000 40.250 33.359 1.00 36.90 107 LYS A O 1
ATOM 855 N N . SER A 1 108 ? 72.051 41.365 33.529 1.00 37.00 108 SER A N 1
ATOM 856 C CA . SER A 1 108 ? 72.599 42.560 34.180 1.00 37.21 108 SER A CA 1
ATOM 857 C C . SER A 1 108 ? 72.421 42.568 35.701 1.00 36.60 108 SER A C 1
ATOM 858 O O . SER A 1 108 ? 72.939 43.451 36.365 1.00 37.42 108 SER A O 1
ATOM 861 N N . SER A 1 109 ? 71.668 41.612 36.239 1.00 35.54 109 SER A N 1
ATOM 862 C CA . SER A 1 109 ? 71.390 41.512 37.675 1.00 34.94 109 SER A CA 1
ATOM 863 C C . SER A 1 109 ? 70.636 42.733 38.218 1.00 34.84 109 SER A C 1
ATOM 864 O O . SER A 1 109 ? 70.915 43.200 39.341 1.00 35.01 109 SER A O 1
ATOM 867 N N . LYS A 1 110 ? 69.711 43.267 37.413 1.00 34.35 110 LYS A N 1
ATOM 868 C CA . LYS A 1 110 ? 68.968 44.453 37.774 1.00 34.07 110 LYS A CA 1
ATOM 869 C C . LYS A 1 110 ? 67.489 44.168 37.923 1.00 33.50 110 LYS A C 1
ATOM 870 O O . LYS A 1 110 ? 66.967 43.305 37.311 1.00 33.60 110 LYS A O 1
ATOM 876 N N . THR A 1 111 ? 66.827 45.033 38.661 1.00 33.55 111 THR A N 1
ATOM 877 C CA . THR A 1 111 ? 65.436 44.951 38.997 1.00 34.03 111 THR A CA 1
ATOM 878 C C . THR A 1 111 ? 64.881 46.382 39.037 1.00 33.45 111 THR A C 1
ATOM 879 O O . THR A 1 111 ? 65.583 47.284 39.463 1.00 34.61 111 THR A O 1
ATOM 883 N N . TYR A 1 112 ? 63.686 46.597 38.516 1.00 31.94 112 TYR A N 1
ATOM 884 C CA . TYR A 1 112 ? 62.951 47.857 38.715 1.00 32.87 112 TYR A CA 1
ATOM 885 C C . TYR A 1 112 ? 61.530 47.522 39.140 1.00 33.17 112 TYR A C 1
ATOM 886 O O . TYR A 1 112 ? 60.964 46.560 38.638 1.00 31.89 112 TYR A O 1
ATOM 895 N N . THR A 1 113 ? 60.989 48.369 40.028 1.00 33.83 113 THR A N 1
ATOM 896 C CA . THR A 1 113 ? 59.676 48.207 40.651 1.00 33.35 113 THR A CA 1
ATOM 897 C C . THR A 1 113 ? 58.984 49.558 40.712 1.00 33.09 113 THR A C 1
ATOM 898 O O . THR A 1 113 ? 59.519 50.511 41.257 1.00 31.70 113 THR A O 1
ATOM 902 N N . GLY A 1 114 ? 57.775 49.606 40.147 1.00 33.51 114 GLY A N 1
ATOM 903 C CA . GLY A 1 114 ? 56.943 50.796 40.105 1.00 32.20 114 GLY A CA 1
ATOM 904 C C . GLY A 1 114 ? 55.476 50.434 39.916 1.00 32.27 114 GLY A C 1
ATOM 905 O O . GLY A 1 114 ? 55.137 49.313 39.820 1.00 33.01 114 GLY A O 1
ATOM 906 N N . GLU A 1 115 ? 54.596 51.413 39.863 1.00 32.92 115 GLU A N 1
ATOM 907 C CA . GLU A 1 115 ? 53.177 51.172 39.703 1.00 32.99 115 GLU A CA 1
ATOM 908 C C . GLU A 1 115 ? 52.802 50.908 38.236 1.00 32.59 115 GLU A C 1
ATOM 909 O O . GLU A 1 115 ? 53.418 51.475 37.292 1.00 32.29 115 GLU A O 1
ATOM 915 N N . VAL A 1 116 ? 51.807 50.041 38.054 1.00 31.51 116 VAL A N 1
ATOM 916 C CA . VAL A 1 116 ? 51.287 49.693 36.718 1.00 31.30 116 VAL A CA 1
ATOM 917 C C . VAL A 1 116 ? 49.751 49.644 36.708 1.00 31.50 116 VAL A C 1
ATOM 918 O O . VAL A 1 116 ? 49.121 49.322 37.697 1.00 28.71 116 VAL A O 1
ATOM 922 N N . THR A 1 117 ? 49.185 50.041 35.577 1.00 32.72 117 THR A N 1
ATOM 923 C CA . THR A 1 117 ? 47.764 49.962 35.330 1.00 33.85 117 THR A CA 1
ATOM 924 C C . THR A 1 117 ? 47.585 49.408 33.940 1.00 34.51 117 THR A C 1
ATOM 925 O O . THR A 1 117 ? 48.197 49.905 32.962 1.00 33.90 117 THR A O 1
ATOM 929 N N . ILE A 1 118 ? 46.788 48.349 33.884 1.00 34.98 118 ILE A N 1
ATOM 930 C CA . ILE A 1 118 ? 46.339 47.742 32.641 1.00 35.58 118 ILE A CA 1
ATOM 931 C C . ILE A 1 118 ? 44.855 47.934 32.506 1.00 34.88 118 ILE A C 1
ATOM 932 O O . ILE A 1 118 ? 44.095 47.788 33.473 1.00 33.76 118 ILE A O 1
ATOM 937 N N . GLU A 1 119 ? 44.430 48.246 31.293 1.00 34.42 119 GLU A N 1
ATOM 938 C CA . GLU A 1 119 ? 42.977 48.355 31.003 1.00 33.78 119 GLU A CA 1
ATOM 939 C C . GLU A 1 119 ? 42.666 47.578 29.754 1.00 33.75 119 GLU A C 1
ATOM 940 O O . GLU A 1 119 ? 43.351 47.770 28.735 1.00 33.89 119 GLU A O 1
ATOM 946 N N . ALA A 1 120 ? 41.637 46.738 29.825 1.00 33.45 120 ALA A N 1
ATOM 947 C CA . ALA A 1 120 ? 41.108 46.054 28.660 1.00 33.90 120 ALA A CA 1
ATOM 948 C C . ALA A 1 120 ? 39.577 45.994 28.580 1.00 34.11 120 ALA A C 1
ATOM 949 O O . ALA A 1 120 ? 38.826 46.161 29.556 1.00 34.15 120 ALA A O 1
ATOM 951 N N . SER A 1 121 ? 39.150 45.818 27.345 1.00 34.72 121 SER A N 1
ATOM 952 C CA . SER A 1 121 ? 37.847 45.397 26.985 1.00 35.30 121 SER A CA 1
ATOM 953 C C . SER A 1 121 ? 37.991 43.990 26.422 1.00 35.40 121 SER A C 1
ATOM 954 O O . SER A 1 121 ? 38.843 43.718 25.550 1.00 35.66 121 SER A O 1
ATOM 957 N N . ALA A 1 122 ? 37.135 43.115 26.899 1.00 35.55 122 ALA A N 1
ATOM 958 C CA . ALA A 1 122 ? 37.196 41.715 26.579 1.00 36.27 122 ALA A CA 1
ATOM 959 C C . ALA A 1 122 ? 35.802 41.162 26.529 1.00 36.25 122 ALA A C 1
ATOM 960 O O . ALA A 1 122 ? 34.839 41.813 26.944 1.00 34.82 122 ALA A O 1
ATOM 962 N N . GLU A 1 123 ? 35.717 39.955 25.986 1.00 36.40 123 GLU A N 1
ATOM 963 C CA . GLU A 1 123 ? 34.568 39.087 26.169 1.00 36.23 123 GLU A CA 1
ATOM 964 C C . GLU A 1 123 ? 35.167 37.740 26.606 1.00 36.38 123 GLU A C 1
ATOM 965 O O . GLU A 1 123 ? 36.081 37.221 25.970 1.00 35.15 123 GLU A O 1
ATOM 971 N N . GLY A 1 124 ? 34.704 37.230 27.736 1.00 36.02 124 GLY A N 1
ATOM 972 C CA . GLY A 1 124 ? 35.151 35.949 28.239 1.00 36.17 124 GLY A CA 1
ATOM 973 C C . GLY A 1 124 ? 33.954 35.005 28.296 1.00 35.99 124 GLY A C 1
ATOM 974 O O . GLY A 1 124 ? 32.807 35.433 28.413 1.00 32.92 124 GLY A O 1
ATOM 975 N N . GLY A 1 125 ? 34.234 33.713 28.177 1.00 36.33 125 GLY A N 1
ATOM 976 C CA . GLY A 1 125 ? 33.155 32.724 28.174 1.00 36.91 125 GLY A CA 1
ATOM 977 C C . GLY A 1 125 ? 33.448 31.623 29.138 1.00 36.89 125 GLY A C 1
ATOM 978 O O . GLY A 1 125 ? 34.603 31.383 29.458 1.00 38.36 125 GLY A O 1
ATOM 979 N N . ALA A 1 126 ? 32.419 30.901 29.548 1.00 36.63 126 ALA A N 1
ATOM 980 C CA . ALA A 1 126 ? 32.607 29.724 30.425 1.00 35.83 126 ALA A CA 1
ATOM 981 C C . ALA A 1 126 ? 31.757 28.593 29.854 1.00 35.89 126 ALA A C 1
ATOM 982 O O . ALA A 1 126 ? 30.648 28.810 29.406 1.00 37.17 126 ALA A O 1
ATOM 984 N N . ALA A 1 127 ? 32.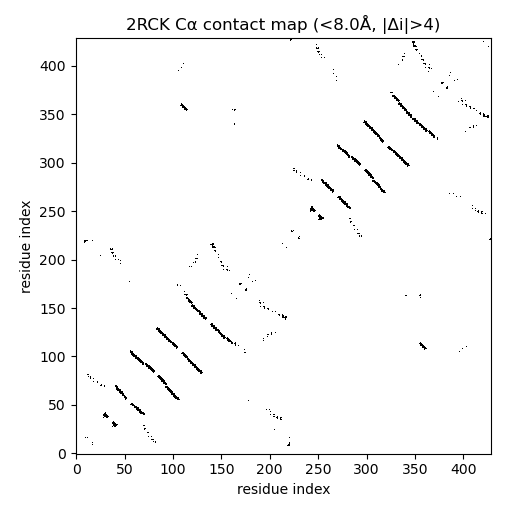326 27.403 29.788 1.00 35.13 127 ALA A N 1
ATOM 985 C CA . ALA A 1 127 ? 31.618 26.251 29.353 1.00 35.08 127 ALA A CA 1
ATOM 986 C C . ALA A 1 127 ? 31.770 25.180 30.425 1.00 35.73 127 ALA A C 1
ATOM 987 O O . ALA A 1 127 ? 32.884 24.909 30.944 1.00 34.65 127 ALA A O 1
ATOM 989 N N . TYR A 1 128 ? 30.660 24.552 30.769 1.00 36.98 128 TYR A N 1
ATOM 990 C CA . TYR A 1 128 ? 30.722 23.415 31.721 1.00 38.13 128 TYR A CA 1
ATOM 991 C C . TYR A 1 128 ? 29.406 22.705 31.704 1.00 39.17 128 TYR A C 1
ATOM 992 O O . TYR A 1 128 ? 28.474 23.172 31.105 1.00 38.89 128 TYR A O 1
ATOM 1001 N N . SER A 1 129 ? 29.318 21.569 32.362 1.00 41.79 129 SER A N 1
ATOM 1002 C CA . SER A 1 129 ? 28.022 20.890 32.480 1.00 43.66 129 SER A CA 1
ATOM 1003 C C . SER A 1 129 ? 27.723 20.586 33.926 1.00 44.92 129 SER A C 1
ATOM 1004 O O . SER A 1 129 ? 28.644 20.489 34.751 1.00 45.43 129 SER A O 1
ATOM 1007 N N . TYR A 1 130 ? 26.430 20.461 34.214 1.00 46.14 130 TYR A N 1
ATOM 1008 C CA . TYR A 1 130 ? 25.956 20.134 35.551 1.00 47.32 130 TYR A CA 1
ATOM 1009 C C . TYR A 1 130 ? 25.709 18.638 35.641 1.00 47.64 130 TYR A C 1
ATOM 1010 O O . TYR A 1 130 ? 25.148 18.039 34.716 1.00 47.76 130 TYR A O 1
ATOM 1019 N N . SER A 1 131 ? 26.128 18.048 36.757 1.00 48.00 131 SER A N 1
ATOM 1020 C CA . SER A 1 131 ? 25.574 16.776 37.213 1.00 48.21 131 SER A CA 1
ATOM 1021 C C . SER A 1 131 ? 24.714 17.041 38.457 1.00 49.03 131 SER A C 1
ATOM 1022 O O . SER A 1 131 ? 25.009 17.928 39.257 1.00 49.14 131 SER A O 1
ATOM 1025 N N . VAL A 1 132 ? 23.627 16.293 38.598 1.00 49.83 132 VAL A N 1
ATOM 1026 C CA . VAL A 1 132 ? 22.935 16.215 39.890 1.00 50.02 132 VAL A CA 1
ATOM 1027 C C . VAL A 1 132 ? 23.631 15.154 40.745 1.00 50.18 132 VAL A C 1
ATOM 1028 O O . VAL A 1 132 ? 23.886 14.049 40.279 1.00 49.86 132 VAL A O 1
ATOM 1032 N N . LYS A 1 133 ? 23.953 15.515 41.983 1.00 50.76 133 LYS A N 1
ATOM 1033 C CA . LYS A 1 133 ? 24.765 14.670 42.843 1.00 51.01 133 LYS A CA 1
ATOM 1034 C C . LYS A 1 133 ? 24.114 14.487 44.215 1.00 51.60 133 LYS A C 1
ATOM 1035 O O . LYS A 1 133 ? 23.207 15.250 44.599 1.00 50.65 133 LYS A O 1
ATOM 1041 N N . THR A 1 134 ? 24.639 13.503 44.955 1.00 52.48 134 THR A N 1
ATOM 1042 C CA . THR A 1 134 ? 23.863 12.732 45.939 1.00 52.83 134 THR A CA 1
ATOM 1043 C C . THR A 1 134 ? 22.834 13.553 46.697 1.00 53.57 134 THR A C 1
ATOM 1044 O O . THR A 1 134 ? 21.631 13.267 46.605 1.00 53.03 134 THR A O 1
ATOM 1048 N N . ASP A 1 135 ? 23.289 14.564 47.448 1.00 54.63 135 ASP A N 1
ATOM 1049 C CA . ASP A 1 135 ? 24.679 15.082 47.407 1.00 54.93 135 ASP A CA 1
ATOM 1050 C C . ASP A 1 135 ? 25.358 15.009 48.777 1.00 55.21 135 ASP A C 1
ATOM 1051 O O . ASP A 1 135 ? 26.588 14.987 48.869 1.00 55.28 135 ASP A O 1
ATOM 1056 N N . ASP A 1 136 ? 24.544 15.003 49.831 1.00 55.17 136 ASP A N 1
ATOM 1057 C CA . ASP A 1 136 ? 24.956 14.500 51.132 1.00 55.23 136 ASP A CA 1
ATOM 1058 C C . ASP A 1 136 ? 24.067 13.322 51.532 1.00 55.55 136 ASP A C 1
ATOM 1059 O O . ASP A 1 136 ? 24.485 12.165 51.445 1.00 55.62 136 ASP A O 1
ATOM 1064 N N . LYS A 1 137 ? 22.838 13.621 51.952 1.00 55.79 137 LYS A N 1
ATOM 1065 C CA . LYS A 1 137 ? 21.940 12.606 52.504 1.00 55.91 137 LYS A CA 1
ATOM 1066 C C . LYS A 1 137 ? 20.480 12.919 52.201 1.00 56.01 137 LYS A C 1
ATOM 1067 O O . LYS A 1 137 ? 19.711 13.263 53.101 1.00 55.75 137 LYS A O 1
ATOM 1073 N N . GLY A 1 138 ? 20.109 12.801 50.928 1.00 56.12 138 GLY A N 1
ATOM 1074 C CA . GLY A 1 138 ? 18.728 13.015 50.500 1.00 56.29 138 GLY A CA 1
ATOM 1075 C C . GLY A 1 138 ? 18.545 14.338 49.774 1.00 56.62 138 GLY A C 1
ATOM 1076 O O . GLY A 1 138 ? 17.823 14.420 48.778 1.00 57.14 138 GLY A O 1
ATOM 1077 N N . VAL A 1 139 ? 19.191 15.385 50.279 1.00 56.47 139 VAL A N 1
ATOM 1078 C CA . VAL A 1 139 ? 19.315 16.631 49.530 1.00 56.18 139 VAL A CA 1
ATOM 1079 C C . VAL A 1 139 ? 20.080 16.368 48.238 1.00 55.91 139 VAL A C 1
ATOM 1080 O O . VAL A 1 139 ? 21.253 16.014 48.276 1.00 56.03 139 VAL A O 1
ATOM 1084 N N . GLU A 1 140 ? 19.399 16.508 47.105 1.00 55.62 140 GLU A N 1
ATOM 1085 C CA . GLU A 1 140 ? 20.053 16.465 45.799 1.00 55.50 140 GLU A CA 1
ATOM 1086 C C . GLU A 1 140 ? 20.322 17.872 45.287 1.00 55.57 140 GLU A C 1
ATOM 1087 O O . GLU A 1 140 ? 19.464 18.756 45.405 1.00 56.48 140 GLU A O 1
ATOM 1093 N N . HIS A 1 141 ? 21.506 18.078 44.717 1.00 54.49 141 HIS A N 1
ATOM 1094 C CA . HIS A 1 141 ? 21.894 19.398 44.198 1.00 53.94 141 HIS A CA 1
ATOM 1095 C C . HIS A 1 141 ? 22.529 19.265 42.834 1.00 52.71 141 HIS A C 1
ATOM 1096 O O . HIS A 1 141 ? 23.072 18.221 42.480 1.00 52.27 141 HIS A O 1
ATOM 1103 N N . TYR A 1 142 ? 22.451 20.345 42.078 1.00 51.73 142 TYR A N 1
ATOM 1104 C CA . TYR A 1 142 ? 23.281 20.515 40.897 1.00 51.22 142 TYR A CA 1
ATOM 1105 C C . TYR A 1 142 ? 24.741 20.728 41.267 1.00 50.13 142 TYR A C 1
ATOM 1106 O O . TYR A 1 142 ? 25.065 21.392 42.262 1.00 49.74 142 TYR A O 1
ATOM 1115 N N . GLU A 1 143 ? 25.606 20.119 40.465 1.00 49.28 143 GLU A N 1
ATOM 1116 C CA . GLU A 1 143 ? 27.033 20.223 40.629 1.00 48.75 143 GLU A CA 1
ATOM 1117 C C . GLU A 1 143 ? 27.627 20.635 39.291 1.00 48.22 143 GLU A C 1
ATOM 1118 O O . GLU A 1 143 ? 27.686 19.836 38.355 1.00 48.73 143 GLU A O 1
ATOM 1124 N N . ALA A 1 144 ? 28.039 21.890 39.185 1.00 46.86 144 ALA A N 1
ATOM 1125 C CA . ALA A 1 144 ? 28.733 22.357 37.991 1.00 46.14 144 ALA A CA 1
ATOM 1126 C C . ALA A 1 144 ? 30.109 21.698 37.901 1.00 45.30 144 ALA A C 1
ATOM 1127 O O . ALA A 1 144 ? 30.875 21.729 38.867 1.00 43.71 144 ALA A O 1
ATOM 1129 N N . GLY A 1 145 ? 30.414 21.110 36.742 1.00 44.64 145 GLY A N 1
ATOM 1130 C CA . GLY A 1 145 ? 31.703 20.402 36.545 1.00 44.04 145 GLY A CA 1
ATOM 1131 C C . GLY A 1 145 ? 32.829 21.337 36.132 1.00 42.64 145 GLY A C 1
ATOM 1132 O O . GLY A 1 145 ? 32.623 22.507 35.983 1.00 41.66 145 GLY A O 1
ATOM 1133 N N . PRO A 1 146 ? 34.037 20.813 35.932 1.00 42.50 146 PRO A N 1
ATOM 1134 C CA . PRO A 1 146 ? 35.122 21.710 35.518 1.00 43.36 146 PRO A CA 1
ATOM 1135 C C . PRO A 1 146 ? 34.810 22.485 34.224 1.00 43.25 146 PRO A C 1
ATOM 1136 O O . PRO A 1 146 ? 34.290 21.906 33.241 1.00 43.42 146 PRO A O 1
ATOM 1140 N N . GLU A 1 147 ? 35.115 23.780 34.265 1.00 42.37 147 GLU A N 1
ATOM 1141 C CA . GLU A 1 147 ? 34.859 24.695 33.168 1.00 41.49 147 GLU A CA 1
ATOM 1142 C C . GLU A 1 147 ? 36.071 24.944 32.250 1.00 40.60 147 GLU A C 1
ATOM 1143 O O . GLU A 1 147 ? 37.243 24.818 32.640 1.00 39.16 147 GLU A O 1
ATOM 1149 N N . THR A 1 148 ? 35.743 25.345 31.025 1.00 39.90 148 THR A N 1
ATOM 1150 C CA . THR A 1 148 ? 36.681 25.886 30.052 1.00 38.83 148 THR A CA 1
ATOM 1151 C C . THR A 1 148 ? 36.332 27.381 29.926 1.00 38.16 148 THR A C 1
ATOM 1152 O O . THR A 1 148 ? 35.179 27.721 29.786 1.00 36.98 148 THR A O 1
ATOM 1156 N N . VAL A 1 149 ? 37.348 28.239 29.952 1.00 38.43 149 VAL A N 1
ATOM 1157 C CA . VAL A 1 149 ? 37.208 29.671 29.787 1.00 39.28 149 VAL A CA 1
ATOM 1158 C C . VAL A 1 149 ? 37.834 30.131 28.457 1.00 39.71 149 VAL A C 1
ATOM 1159 O O . VAL A 1 149 ? 38.958 29.797 28.138 1.00 40.50 149 VAL A O 1
ATOM 1163 N N . SER A 1 150 ? 37.086 30.910 27.683 1.00 40.63 150 SER A N 1
ATOM 1164 C CA . SER A 1 150 ? 37.588 31.554 26.469 1.00 39.92 150 SER A CA 1
ATOM 1165 C C . SER A 1 150 ? 37.832 33.013 26.805 1.00 40.03 150 SER A C 1
ATOM 1166 O O . SER A 1 150 ? 37.269 33.544 27.754 1.00 41.33 150 SER A O 1
ATOM 1169 N N . CYS A 1 151 ? 38.683 33.637 26.022 1.00 40.38 151 CYS A N 1
ATOM 1170 C CA . CYS A 1 151 ? 38.986 35.019 26.164 1.00 40.78 151 CYS A CA 1
ATOM 1171 C C . CYS A 1 151 ? 39.220 35.667 24.787 1.00 40.14 151 CYS A C 1
ATOM 1172 O O . CYS A 1 151 ? 40.023 35.218 23.996 1.00 38.81 151 CYS A O 1
ATOM 1175 N N . GLU A 1 152 ? 38.438 36.688 24.518 1.00 39.98 152 GLU A N 1
ATOM 1176 C CA . GLU A 1 152 ? 38.632 37.574 23.416 1.00 39.79 152 GLU A CA 1
ATOM 1177 C C . GLU A 1 152 ? 38.795 39.008 23.928 1.00 38.57 152 GLU A C 1
ATOM 1178 O O . GLU A 1 152 ? 38.057 39.454 24.769 1.00 39.43 152 GLU A O 1
ATOM 1184 N N . ILE A 1 153 ? 39.811 39.681 23.421 1.00 38.72 153 ILE A N 1
ATOM 1185 C CA . ILE A 1 153 ? 40.140 41.068 23.702 1.00 38.38 153 ILE A CA 1
ATOM 1186 C C . ILE A 1 153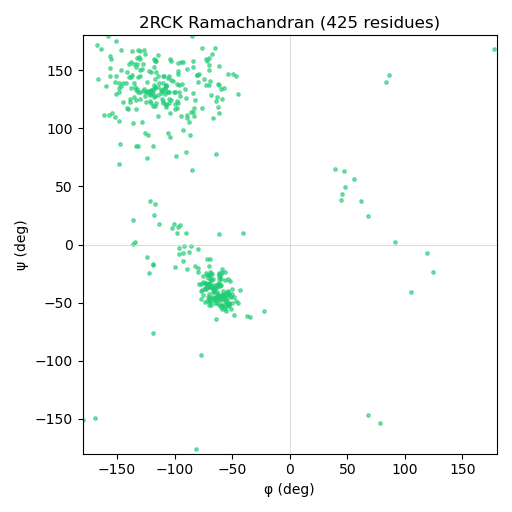 ? 39.641 41.903 22.509 1.00 38.22 153 ILE A C 1
ATOM 1187 O O . ILE A 1 153 ? 39.782 41.497 21.363 1.00 39.22 153 ILE A O 1
ATOM 1192 N N . PHE A 1 154 ? 39.093 43.065 22.791 1.00 38.20 154 PHE A N 1
ATOM 1193 C CA . PHE A 1 154 ? 38.691 44.037 21.793 1.00 37.54 154 PHE A CA 1
ATOM 1194 C C . PHE A 1 154 ? 39.638 45.200 21.802 1.00 37.58 154 PHE A C 1
ATOM 1195 O O . PHE A 1 154 ? 39.786 45.860 22.794 1.00 36.42 154 PHE A O 1
ATOM 1203 N N . GLY A 1 155 ? 40.271 45.455 20.661 1.00 38.97 155 GLY A N 1
ATOM 1204 C CA . GLY A 1 155 ? 41.296 46.472 20.570 1.00 38.82 155 GLY A CA 1
ATOM 1205 C C . GLY A 1 155 ? 42.595 45.948 21.148 1.00 39.64 155 GLY A C 1
ATOM 1206 O O . GLY A 1 155 ? 42.848 44.722 21.162 1.00 39.67 155 GLY A O 1
ATOM 1207 N N . GLU A 1 156 ? 43.418 46.876 21.619 1.00 39.31 156 GLU A N 1
ATOM 1208 C CA . GLU A 1 156 ? 44.599 46.529 22.371 1.00 40.30 156 GLU A CA 1
ATOM 1209 C C . GLU A 1 156 ? 44.516 47.148 23.763 1.00 39.95 156 GLU A C 1
ATOM 1210 O O . GLU A 1 156 ? 44.291 48.348 23.901 1.00 40.84 156 GLU A O 1
ATOM 1216 N N . PRO A 1 157 ? 44.734 46.335 24.794 1.00 39.09 157 PRO A N 1
ATOM 1217 C CA . PRO A 1 157 ? 44.878 46.822 26.156 1.00 39.00 157 PRO A CA 1
ATOM 1218 C C . PRO A 1 157 ? 45.812 48.008 26.256 1.00 39.06 157 PRO A C 1
ATOM 1219 O O . PRO A 1 157 ? 46.777 48.072 25.520 1.00 39.24 157 PRO A O 1
ATOM 1223 N N . THR A 1 158 ? 45.515 48.941 27.157 1.00 39.49 158 THR A N 1
ATOM 1224 C CA . THR A 1 158 ? 46.443 50.000 27.489 1.00 39.44 158 THR A CA 1
ATOM 1225 C C . THR A 1 158 ? 47.206 49.565 28.728 1.00 39.78 158 THR A C 1
ATOM 1226 O O . THR A 1 158 ? 46.612 49.123 29.710 1.00 41.49 158 THR A O 1
ATOM 1230 N N . LEU A 1 159 ? 48.521 49.686 28.661 1.00 40.35 159 LEU A N 1
ATOM 1231 C CA . LEU A 1 159 ? 49.416 49.408 29.768 1.00 39.88 159 LEU A CA 1
ATOM 1232 C C . LEU A 1 159 ? 50.119 50.694 30.044 1.00 39.73 159 LEU A C 1
ATOM 1233 O O . LEU A 1 159 ? 50.660 51.326 29.136 1.00 40.40 159 LEU A O 1
ATOM 1238 N N . SER A 1 160 ? 50.131 51.057 31.308 1.00 38.96 160 SER A N 1
ATOM 1239 C CA . SER A 1 160 ? 50.538 52.365 31.723 1.00 37.77 160 SER A CA 1
ATOM 1240 C C . SER A 1 160 ? 51.320 52.198 33.029 1.00 37.50 160 SER A C 1
ATOM 1241 O O . SER A 1 160 ? 50.949 51.423 33.900 1.00 37.19 160 SER A O 1
ATOM 1244 N N . VAL A 1 161 ? 52.400 52.960 33.133 1.00 37.62 161 VAL A N 1
ATOM 1245 C CA . VAL A 1 161 ? 53.465 52.781 34.119 1.00 36.75 161 VAL A CA 1
ATOM 1246 C C . VAL A 1 161 ? 53.764 54.161 34.747 1.00 36.67 161 VAL A C 1
ATOM 1247 O O . VAL A 1 161 ? 53.450 55.205 34.178 1.00 35.60 161 VAL A O 1
ATOM 1251 N N . SER A 1 162 ? 54.304 54.187 35.958 1.00 36.40 162 SER A N 1
ATOM 1252 C CA . SER A 1 162 ? 54.602 55.478 36.561 1.00 36.05 162 SER A CA 1
ATOM 1253 C C . SER A 1 162 ? 55.610 56.192 35.676 1.00 35.70 162 SER A C 1
ATOM 1254 O O . SER A 1 162 ? 56.379 55.548 35.002 1.00 37.02 162 SER A O 1
ATOM 1257 N N . SER A 1 163 ? 55.653 57.515 35.673 1.00 34.38 163 SER A N 1
ATOM 1258 C CA . SER A 1 163 ? 56.602 58.165 34.800 1.00 32.94 163 SER A CA 1
ATOM 1259 C C . SER A 1 163 ? 58.061 57.944 35.279 1.00 31.99 163 SER A C 1
ATOM 1260 O O . SER A 1 163 ? 59.014 57.944 34.478 1.00 30.84 163 SER A O 1
ATOM 1263 N N . THR A 1 164 ? 58.243 57.716 36.571 1.00 30.96 164 THR A N 1
ATOM 1264 C CA . THR A 1 164 ? 59.589 57.423 37.065 1.00 30.72 164 THR A CA 1
ATOM 1265 C C . THR A 1 164 ? 60.076 56.059 36.575 1.00 30.13 164 THR A C 1
ATOM 1266 O O . THR A 1 164 ? 61.255 55.846 36.380 1.00 28.77 164 THR A O 1
ATOM 1270 N N . LEU A 1 165 ? 59.138 55.137 36.386 1.00 31.60 165 LEU A N 1
ATOM 1271 C CA . LEU A 1 165 ? 59.464 53.830 35.900 1.00 31.65 165 LEU A CA 1
ATOM 1272 C C . LEU A 1 165 ? 59.714 53.875 34.421 1.00 32.08 165 LEU A C 1
ATOM 1273 O O . LEU A 1 165 ? 60.655 53.267 33.961 1.00 31.85 165 LEU A O 1
ATOM 1278 N N . GLU A 1 166 ? 58.924 54.635 33.672 1.00 32.76 166 GLU A N 1
ATOM 1279 C CA . GLU A 1 166 ? 59.288 54.862 32.249 1.00 32.96 166 GLU A CA 1
ATOM 1280 C C . GLU A 1 166 ? 60.723 55.384 32.116 1.00 31.65 166 GLU A C 1
ATOM 1281 O O . GLU A 1 166 ? 61.523 54.828 31.373 1.00 31.64 166 GLU A O 1
ATOM 1287 N N . ASP A 1 167 ? 61.017 56.448 32.835 1.00 31.10 167 ASP A N 1
ATOM 1288 C CA . ASP A 1 167 ? 62.322 57.080 32.779 1.00 31.87 167 ASP A CA 1
ATOM 1289 C C . ASP A 1 167 ? 63.447 56.121 33.068 1.00 32.26 167 ASP A C 1
ATOM 1290 O O . ASP A 1 167 ? 64.423 56.055 32.317 1.00 34.36 167 ASP A O 1
ATOM 1295 N N . ALA A 1 168 ? 63.290 55.339 34.126 1.00 32.76 168 ALA A N 1
ATOM 1296 C CA . ALA A 1 168 ? 64.278 54.315 34.520 1.00 32.43 168 ALA A CA 1
ATOM 1297 C C . ALA A 1 168 ? 64.505 53.277 33.400 1.00 32.22 168 ALA A C 1
ATOM 1298 O O . ALA A 1 168 ? 65.616 52.857 33.155 1.00 31.98 168 ALA A O 1
ATOM 1300 N N . LEU A 1 169 ? 63.433 52.826 32.768 1.00 31.77 169 LEU A N 1
ATOM 1301 C CA . LEU A 1 169 ? 63.566 51.843 31.703 1.00 31.67 169 LEU A CA 1
ATOM 1302 C C . LEU A 1 169 ? 64.192 52.414 30.400 1.00 32.59 169 LEU A C 1
ATOM 1303 O O . LEU A 1 169 ? 65.023 51.758 29.803 1.00 32.84 169 LEU A O 1
ATOM 1308 N N . LYS A 1 170 ? 63.731 53.601 29.971 1.00 32.81 170 LYS A N 1
ATOM 1309 C CA . LYS A 1 170 ? 64.279 54.321 28.858 1.00 33.43 170 LYS A CA 1
ATOM 1310 C C . LYS A 1 170 ? 65.783 54.410 29.027 1.00 33.72 170 LYS A C 1
ATOM 1311 O O . LYS A 1 170 ? 66.497 54.357 28.089 1.00 34.49 170 LYS A O 1
ATOM 1317 N N . LEU A 1 171 ? 66.239 54.593 30.242 1.00 33.76 171 LEU A N 1
ATOM 1318 C CA . LEU A 1 171 ? 67.620 54.933 30.479 1.00 33.60 171 LEU A CA 1
ATOM 1319 C C . LEU A 1 171 ? 68.488 53.709 30.696 1.00 32.70 171 LEU A C 1
ATOM 1320 O O . LEU A 1 171 ? 69.655 53.836 30.843 1.00 33.75 171 LEU A O 1
ATOM 1325 N N . ASP A 1 172 ? 67.898 52.530 30.662 1.00 33.65 172 ASP A N 1
ATOM 1326 C CA . ASP A 1 172 ? 68.577 51.260 30.819 1.00 34.14 172 ASP A CA 1
ATOM 1327 C C . ASP A 1 172 ? 68.888 50.563 29.477 1.00 34.61 172 ASP A C 1
ATOM 1328 O O . ASP A 1 172 ? 67.975 50.161 28.762 1.00 35.76 172 ASP A O 1
ATOM 1333 N N . SER A 1 173 ? 70.167 50.358 29.183 1.00 34.62 173 SER A N 1
ATOM 1334 C CA . SER A 1 173 ? 70.601 49.851 27.873 1.00 34.37 173 SER A CA 1
ATOM 1335 C C . SER A 1 173 ? 70.192 48.401 27.573 1.00 35.13 173 SER A C 1
ATOM 1336 O O . SER A 1 173 ? 69.825 48.064 26.429 1.00 33.69 173 SER A O 1
ATOM 1339 N N . ASP A 1 174 ? 70.230 47.547 28.606 1.00 35.79 174 ASP A N 1
ATOM 1340 C CA . ASP A 1 174 ? 69.766 46.150 28.483 1.00 35.10 174 ASP A CA 1
ATOM 1341 C C . ASP A 1 174 ? 68.267 46.052 28.185 1.00 34.74 174 ASP A C 1
ATOM 1342 O O . ASP A 1 174 ? 67.852 45.327 27.266 1.00 34.18 174 ASP A O 1
ATOM 1347 N N . PHE A 1 175 ? 67.465 46.825 28.899 1.00 33.93 175 PHE A N 1
ATOM 1348 C CA . PHE A 1 175 ? 66.066 46.924 28.569 1.00 33.11 175 PHE A CA 1
ATOM 1349 C C . PHE A 1 175 ? 65.841 47.572 27.233 1.00 33.99 175 PHE A C 1
ATOM 1350 O O . PHE A 1 175 ? 65.002 47.133 26.449 1.00 35.66 175 PHE A O 1
ATOM 1358 N N . LYS A 1 176 ? 66.513 48.670 26.956 1.00 33.78 176 LYS A N 1
ATOM 1359 C CA . LYS A 1 176 ? 66.316 49.280 25.642 1.00 33.82 176 LYS A CA 1
ATOM 1360 C C . LYS A 1 176 ? 66.720 48.384 24.499 1.00 32.55 176 LYS A C 1
ATOM 1361 O O . LYS A 1 176 ? 66.108 48.428 23.461 1.00 30.29 176 LYS A O 1
ATOM 1367 N N . LYS A 1 177 ? 67.737 47.573 24.703 1.00 34.50 177 LYS A N 1
ATOM 1368 C CA . LYS A 1 177 ? 68.168 46.597 23.674 1.00 36.90 177 LYS A CA 1
ATOM 1369 C C . LYS A 1 177 ? 67.055 45.606 23.337 1.00 36.52 177 LYS A C 1
ATOM 1370 O O . LYS A 1 177 ? 66.860 45.201 22.207 1.00 37.88 177 LYS A O 1
ATOM 1376 N N . ILE A 1 178 ? 66.311 45.256 24.349 1.00 36.74 178 ILE A N 1
ATOM 1377 C CA . ILE A 1 178 ? 65.201 44.335 24.247 1.00 36.82 178 ILE A CA 1
ATOM 1378 C C . ILE A 1 178 ? 63.996 45.026 23.633 1.00 37.02 178 ILE A C 1
ATOM 1379 O O . ILE A 1 178 ? 63.363 44.504 22.711 1.00 37.87 178 ILE A O 1
ATOM 1384 N N . PHE A 1 179 ? 63.673 46.209 24.111 1.00 37.04 179 PHE A N 1
ATOM 1385 C CA . PHE A 1 179 ? 62.535 46.911 23.535 1.00 37.59 179 PHE A CA 1
ATOM 1386 C C . PHE A 1 179 ? 62.695 47.257 22.030 1.00 38.12 179 PHE A C 1
ATOM 1387 O O . PHE A 1 179 ? 61.689 47.268 21.261 1.00 38.43 179 PHE A O 1
ATOM 1395 N N . THR A 1 180 ? 63.939 47.554 21.645 1.00 36.10 180 THR A N 1
ATOM 1396 C CA . THR A 1 180 ? 64.292 47.920 20.283 1.00 35.51 180 THR A CA 1
ATOM 1397 C C . THR A 1 180 ? 64.257 46.694 19.348 1.00 35.90 180 THR A C 1
ATOM 1398 O O . THR A 1 180 ? 63.641 46.751 18.272 1.00 36.43 180 THR A O 1
ATOM 1402 N N . GLU A 1 181 ? 64.908 45.602 19.760 1.00 35.06 181 GLU A N 1
ATOM 1403 C CA . GLU A 1 181 ? 64.912 44.381 18.982 1.00 35.56 181 GLU A CA 1
ATOM 1404 C C . GLU A 1 181 ? 63.620 43.510 19.128 1.00 35.72 181 GLU A C 1
ATOM 1405 O O . GLU A 1 181 ? 63.340 42.758 18.238 1.00 34.37 181 GLU A O 1
ATOM 1411 N N . TYR A 1 182 ? 62.862 43.635 20.229 1.00 37.14 182 TYR A N 1
ATOM 1412 C CA . TYR A 1 182 ? 61.746 42.724 20.517 1.00 36.90 182 TYR A CA 1
ATOM 1413 C C . TYR A 1 182 ? 60.506 43.470 21.002 1.00 38.75 182 TYR A C 1
ATOM 1414 O O . TYR A 1 182 ? 59.633 42.913 21.662 1.00 37.15 182 TYR A O 1
ATOM 1423 N N . GLY A 1 183 ? 60.438 44.754 20.686 1.00 41.38 183 GLY A N 1
ATOM 1424 C CA . GLY A 1 183 ? 59.254 45.551 20.994 1.00 42.12 183 GLY A CA 1
ATOM 1425 C C . GLY A 1 183 ? 57.983 44.840 20.649 1.00 43.59 183 GLY A C 1
ATOM 1426 O O . GLY A 1 183 ? 57.058 44.778 21.436 1.00 44.31 183 GLY A O 1
ATOM 1427 N N . LYS A 1 184 ? 57.918 44.333 19.436 1.00 45.37 184 LYS A N 1
ATOM 1428 C CA . LYS A 1 184 ? 56.806 43.473 18.994 1.00 45.82 184 LYS A CA 1
ATOM 1429 C C . LYS A 1 184 ? 56.286 42.600 20.102 1.00 46.15 184 LYS A C 1
ATOM 1430 O O . LYS A 1 184 ? 55.125 42.697 20.491 1.00 47.39 184 LYS A O 1
ATOM 1436 N N . GLN A 1 185 ? 57.148 41.727 20.610 1.00 47.08 185 GLN A N 1
ATOM 1437 C CA . GLN A 1 185 ? 56.720 40.582 21.427 1.00 46.54 185 GLN A CA 1
ATOM 1438 C C . GLN A 1 185 ? 56.355 40.990 22.864 1.00 46.36 185 GLN A C 1
ATOM 1439 O O . GLN A 1 185 ? 55.480 40.382 23.488 1.00 46.97 185 GLN A O 1
ATOM 1445 N N . LEU A 1 186 ? 57.040 41.984 23.401 1.00 44.44 186 LEU A N 1
ATOM 1446 C CA . LEU A 1 186 ? 56.571 42.647 24.594 1.00 46.11 186 LEU A CA 1
ATOM 1447 C C . LEU A 1 186 ? 55.122 43.085 24.476 1.00 45.74 186 LEU A C 1
ATOM 1448 O O . LEU A 1 186 ? 54.315 42.754 25.330 1.00 45.65 186 LEU A O 1
ATOM 1453 N N . THR A 1 187 ? 54.824 43.861 23.442 1.00 46.07 187 THR A N 1
ATOM 1454 C CA . THR A 1 187 ? 53.444 44.214 23.082 1.00 46.97 187 THR A CA 1
ATOM 1455 C C . THR A 1 187 ? 52.500 43.005 22.997 1.00 46.65 187 THR A C 1
ATOM 1456 O O . THR A 1 187 ? 51.393 43.069 23.437 1.00 46.32 187 THR A O 1
ATOM 1460 N N . GLU A 1 188 ? 52.962 41.914 22.409 1.00 47.48 188 GLU A N 1
ATOM 1461 C CA . GLU A 1 188 ? 52.261 40.609 22.502 1.00 47.26 188 GLU A CA 1
ATOM 1462 C C . GLU A 1 188 ? 51.918 40.349 23.954 1.00 46.77 188 GLU A C 1
ATOM 1463 O O . GLU A 1 188 ? 50.758 40.261 24.306 1.00 47.56 188 GLU A O 1
ATOM 1469 N N . GLY A 1 189 ? 52.946 40.269 24.795 1.00 46.88 189 GLY A N 1
ATOM 1470 C CA . GLY A 1 189 ? 52.830 39.903 26.203 1.00 47.43 189 GLY A CA 1
ATOM 1471 C C . GLY A 1 189 ? 51.670 40.556 26.934 1.00 48.01 189 GLY A C 1
ATOM 1472 O O . GLY A 1 189 ? 50.994 39.925 27.763 1.00 49.23 189 GLY A O 1
ATOM 1473 N N . ARG A 1 190 ? 51.447 41.829 26.604 1.00 47.23 190 ARG A N 1
ATOM 1474 C CA . ARG A 1 190 ? 50.382 42.650 27.156 1.00 45.55 190 ARG A CA 1
ATOM 1475 C C . ARG A 1 190 ? 48.975 42.082 26.930 1.00 44.37 190 ARG A C 1
ATOM 1476 O O . ARG A 1 190 ? 48.134 42.130 27.830 1.00 44.40 190 ARG A O 1
ATOM 1484 N N . LYS A 1 191 ? 48.716 41.534 25.752 1.00 43.05 191 LYS A N 1
ATOM 1485 C CA . LYS A 1 191 ? 47.432 40.842 25.453 1.00 42.29 191 LYS A CA 1
ATOM 1486 C C . LYS A 1 191 ? 47.305 39.475 26.155 1.00 41.70 191 LYS A C 1
ATOM 1487 O O . LYS A 1 191 ? 46.211 39.109 26.581 1.00 42.35 191 LYS A O 1
ATOM 1493 N N . GLN A 1 192 ? 48.404 38.722 26.237 1.00 41.06 192 GLN A N 1
ATOM 1494 C CA . GLN A 1 192 ? 48.453 37.488 27.029 1.00 40.59 192 GLN A CA 1
ATOM 1495 C C . GLN A 1 192 ? 48.058 37.791 28.462 1.00 39.42 192 GLN A C 1
ATOM 1496 O O . GLN A 1 192 ? 47.241 37.070 29.048 1.00 39.27 192 GLN A O 1
ATOM 1502 N N . THR A 1 193 ? 48.657 38.837 29.023 1.00 38.41 193 THR A N 1
ATOM 1503 C CA . THR A 1 193 ? 48.377 39.198 30.414 1.00 38.87 193 THR A CA 1
ATOM 1504 C C . THR A 1 193 ? 46.924 39.573 30.632 1.00 38.64 193 THR A C 1
ATOM 1505 O O . THR A 1 193 ? 46.327 39.132 31.600 1.00 40.40 193 THR A O 1
ATOM 1509 N N . ALA A 1 194 ? 46.328 40.349 29.726 1.00 39.14 194 ALA A N 1
ATOM 1510 C CA . ALA A 1 194 ? 44.866 40.650 29.787 1.00 38.53 194 ALA A CA 1
ATOM 1511 C C . ALA A 1 194 ? 44.075 39.349 29.832 1.00 38.15 194 ALA A C 1
ATOM 1512 O O . ALA A 1 194 ? 43.212 39.190 30.656 1.00 36.77 194 ALA A O 1
ATOM 1514 N N . CYS A 1 195 ? 44.400 38.405 28.954 1.00 38.76 195 CYS A N 1
ATOM 1515 C CA . CYS A 1 195 ? 43.682 37.147 28.947 1.00 38.91 195 CYS A CA 1
ATOM 1516 C C . CYS A 1 195 ? 43.945 36.365 30.218 1.00 38.94 195 CYS A C 1
ATOM 1517 O O . CYS A 1 195 ? 43.051 35.644 30.722 1.00 40.78 195 CYS A O 1
ATOM 1520 N N . ARG A 1 196 ? 45.109 36.527 30.816 1.00 37.98 196 ARG A N 1
ATOM 1521 C CA . ARG A 1 196 ? 45.305 35.861 32.126 1.00 38.23 196 ARG A CA 1
ATOM 1522 C C . ARG A 1 196 ? 44.431 36.411 33.251 1.00 36.30 196 ARG A C 1
ATOM 1523 O O . ARG A 1 196 ? 43.888 35.657 34.061 1.00 33.74 196 ARG A O 1
ATOM 1531 N N . ILE A 1 197 ? 44.287 37.728 33.275 1.00 35.94 197 ILE A N 1
ATOM 1532 C CA . ILE A 1 197 ? 43.396 38.354 34.260 1.00 35.36 197 ILE A CA 1
ATOM 1533 C C . ILE A 1 197 ? 41.967 37.857 34.052 1.00 34.58 197 ILE A C 1
ATOM 1534 O O . ILE A 1 197 ? 41.281 37.456 34.957 1.00 34.84 197 ILE A O 1
ATOM 1539 N N . VAL A 1 198 ? 41.539 37.841 32.820 1.00 34.29 198 VAL A N 1
ATOM 1540 C CA . VAL A 1 198 ? 40.198 37.401 32.484 1.00 33.19 198 VAL A CA 1
ATOM 1541 C C . VAL A 1 198 ? 39.923 35.956 32.871 1.00 32.50 198 VAL A C 1
ATOM 1542 O O . VAL A 1 198 ? 38.870 35.664 33.379 1.00 32.49 198 VAL A O 1
ATOM 1546 N N . GLU A 1 199 ? 40.871 35.071 32.568 1.00 32.33 199 GLU A N 1
ATOM 1547 C CA . GLU A 1 199 ? 40.822 33.647 32.941 1.00 31.21 199 GLU A CA 1
ATOM 1548 C C . GLU A 1 199 ? 40.657 33.457 34.447 1.00 29.25 199 GLU A C 1
ATOM 1549 O O . GLU A 1 199 ? 39.790 32.760 34.915 1.00 26.19 199 GLU A O 1
ATOM 1555 N N . THR A 1 200 ? 41.549 34.086 35.179 1.00 29.15 200 THR A N 1
ATOM 1556 C CA . THR A 1 200 ? 41.562 34.042 36.630 1.00 29.33 200 THR A CA 1
ATOM 1557 C C . THR A 1 200 ? 40.217 34.443 37.241 1.00 30.39 200 THR A C 1
ATOM 1558 O O . THR A 1 200 ? 39.613 33.719 38.062 1.00 31.69 200 THR A O 1
ATOM 1562 N N . VAL A 1 201 ? 39.720 35.584 36.826 1.00 30.46 201 VAL A N 1
ATOM 1563 C CA . VAL A 1 201 ? 38.495 36.102 37.389 1.00 29.86 201 VAL A CA 1
ATOM 1564 C C . VAL A 1 201 ? 37.332 35.315 36.929 1.00 29.43 201 VAL A C 1
ATOM 1565 O O . VAL A 1 201 ? 36.392 35.175 37.679 1.00 30.40 201 VAL A O 1
ATOM 1569 N N . TYR A 1 202 ? 37.323 34.799 35.703 1.00 28.82 202 TYR A N 1
ATOM 1570 C CA A TYR A 1 202 ? 36.141 34.023 35.292 0.50 29.23 202 TYR A CA 1
ATOM 1571 C C . TYR A 1 202 ? 36.055 32.679 36.016 1.00 29.46 202 TYR A C 1
ATOM 1572 O O . TYR A 1 202 ? 34.953 32.158 36.245 1.00 32.99 202 TYR A O 1
ATOM 1589 N N . ALA A 1 203 ? 37.187 32.127 36.403 1.00 27.73 203 ALA A N 1
ATOM 1590 C CA . ALA A 1 203 ? 37.203 30.907 37.169 1.00 28.18 203 ALA A CA 1
ATOM 1591 C C . ALA A 1 203 ? 36.559 31.208 38.533 1.00 28.20 203 ALA A C 1
ATOM 1592 O O . ALA A 1 203 ? 35.838 30.373 39.078 1.00 29.03 203 ALA A O 1
ATOM 1594 N N . VAL A 1 204 ? 36.837 32.380 39.107 1.00 28.33 204 VAL A N 1
ATOM 1595 C CA . VAL A 1 204 ? 36.222 32.727 40.404 1.00 27.71 204 VAL A CA 1
ATOM 1596 C C . VAL A 1 204 ? 34.717 32.847 40.256 1.00 28.74 204 VAL A C 1
ATOM 1597 O O . VAL A 1 204 ? 33.922 32.453 41.116 1.00 29.75 204 VAL A O 1
ATOM 1601 N N . SER A 1 205 ? 34.284 33.388 39.143 1.00 28.77 205 SER A N 1
ATOM 1602 C CA . SER A 1 205 ? 32.892 33.678 39.061 1.00 28.80 205 SER A CA 1
ATOM 1603 C C . SER A 1 205 ? 32.071 32.391 38.845 1.00 28.89 205 SER A C 1
ATOM 1604 O O . SER A 1 205 ? 30.925 32.261 39.322 1.00 31.92 205 SER A O 1
ATOM 1607 N N . VAL A 1 206 ? 32.642 31.438 38.158 1.00 28.78 206 VAL A N 1
ATOM 1608 C CA . VAL A 1 206 ? 32.061 30.101 38.034 1.00 28.40 206 VAL A CA 1
ATOM 1609 C C . VAL A 1 206 ? 32.146 29.324 39.343 1.00 29.07 206 VAL A C 1
ATOM 1610 O O . VAL A 1 206 ? 31.278 28.542 39.643 1.00 29.62 206 VAL A O 1
ATOM 1614 N N . HIS A 1 207 ? 33.205 29.523 40.119 1.00 30.05 207 HIS A N 1
ATOM 1615 C CA . HIS A 1 207 ? 33.265 29.027 41.500 1.00 29.32 207 HIS A CA 1
ATOM 1616 C C . HIS A 1 207 ? 32.078 29.474 42.281 1.00 28.39 207 HIS A C 1
ATOM 1617 O O . HIS A 1 207 ? 31.489 28.717 43.025 1.00 27.84 207 HIS A O 1
ATOM 1624 N N . ASN A 1 208 ? 31.707 30.731 42.084 1.00 29.35 208 ASN A N 1
ATOM 1625 C CA . ASN A 1 208 ? 30.548 31.300 42.765 1.00 28.01 208 ASN A CA 1
ATOM 1626 C C . ASN A 1 208 ? 29.235 30.715 42.368 1.00 28.84 208 ASN A C 1
ATOM 1627 O O . ASN A 1 208 ? 28.407 30.426 43.228 1.00 29.36 208 ASN A O 1
ATOM 1632 N N . ILE A 1 209 ? 29.013 30.535 41.071 1.00 29.36 209 ILE A N 1
ATOM 1633 C CA . ILE A 1 209 ? 27.805 29.837 40.607 1.00 29.36 209 ILE A CA 1
ATOM 1634 C C . ILE A 1 209 ? 27.813 28.416 41.152 1.00 30.35 209 ILE A C 1
ATOM 1635 O O . ILE A 1 209 ? 26.810 27.924 41.696 1.00 31.96 209 ILE A O 1
ATOM 1640 N N . ARG A 1 210 ? 28.954 27.754 41.041 1.00 29.38 210 ARG A N 1
ATOM 1641 C CA . ARG A 1 210 ? 29.089 26.436 41.606 1.00 29.47 210 ARG A CA 1
ATOM 1642 C C . ARG A 1 210 ? 28.761 26.389 43.110 1.00 29.85 210 ARG A C 1
ATOM 1643 O O . ARG A 1 210 ? 28.075 25.469 43.595 1.00 31.08 210 ARG A O 1
ATOM 1651 N N . ALA A 1 211 ? 29.246 27.365 43.858 1.00 30.02 211 ALA A N 1
ATOM 1652 C CA . ALA A 1 211 ? 28.990 27.425 45.293 1.00 29.93 211 ALA A CA 1
ATOM 1653 C C . ALA A 1 211 ? 27.518 27.664 45.588 1.00 31.74 211 ALA A C 1
ATOM 1654 O O . ALA A 1 211 ? 26.980 27.103 46.552 1.00 33.52 211 ALA A O 1
ATOM 1656 N N . ALA A 1 212 ? 26.874 28.542 44.822 1.00 33.23 212 ALA A N 1
ATOM 1657 C CA . ALA A 1 212 ? 25.424 28.777 44.960 1.00 34.19 212 ALA A CA 1
ATOM 1658 C C . ALA A 1 212 ? 24.610 27.499 44.632 1.00 36.21 212 ALA A C 1
ATOM 1659 O O . ALA A 1 212 ? 23.695 27.108 45.354 1.00 35.84 212 ALA A O 1
ATOM 1661 N N . ALA A 1 213 ? 24.975 26.798 43.561 1.00 38.56 213 ALA A N 1
ATOM 1662 C CA . ALA A 1 213 ? 24.250 25.572 43.197 1.00 39.03 213 ALA A CA 1
ATOM 1663 C C . ALA A 1 213 ? 24.320 24.472 44.282 1.00 40.30 213 ALA A C 1
ATOM 1664 O O . ALA A 1 213 ? 23.460 23.622 44.350 1.00 40.59 213 ALA A O 1
ATOM 1666 N N . ARG A 1 214 ? 25.345 24.492 45.121 1.00 41.46 214 ARG A N 1
ATOM 1667 C CA . ARG A 1 214 ? 25.467 23.535 46.196 1.00 42.25 214 ARG A CA 1
ATOM 1668 C C . ARG A 1 214 ? 24.516 23.788 47.337 1.00 43.19 214 ARG A C 1
ATOM 1669 O O . ARG A 1 214 ? 24.025 22.844 47.943 1.00 43.67 214 ARG A O 1
ATOM 1677 N N . ILE A 1 215 ? 24.301 25.061 47.650 1.00 44.41 215 ILE A N 1
ATOM 1678 C CA . ILE A 1 215 ? 23.426 25.492 48.746 1.00 45.12 215 ILE A CA 1
ATOM 1679 C C . ILE A 1 215 ? 21.974 25.262 48.388 1.00 46.08 215 ILE A C 1
ATOM 1680 O O . ILE A 1 215 ? 21.203 24.728 49.164 1.00 46.22 215 ILE A O 1
ATOM 1685 N N . LEU A 1 216 ? 21.622 25.704 47.191 1.00 47.37 216 LEU A N 1
ATOM 1686 C CA . LEU A 1 216 ? 20.264 25.676 46.704 1.00 48.52 216 LEU A CA 1
ATOM 1687 C C . LEU A 1 216 ? 19.772 24.223 46.417 1.00 49.79 216 LEU A C 1
ATOM 1688 O O . LEU A 1 216 ? 20.596 23.303 46.326 1.00 50.72 216 LEU A O 1
ATOM 1693 N N . PRO A 1 217 ? 18.430 24.001 46.340 1.00 50.35 217 PRO A N 1
ATOM 1694 C CA . PRO A 1 217 ? 17.818 22.648 46.156 1.00 50.97 217 PRO A CA 1
ATOM 1695 C C . PRO A 1 217 ? 17.924 21.859 44.799 1.00 51.77 217 PRO A C 1
ATOM 1696 O O . PRO A 1 217 ? 17.947 20.625 44.839 1.00 51.55 217 PRO A O 1
ATOM 1700 N N . LYS A 1 218 ? 17.881 22.491 43.626 1.00 52.69 218 LYS A N 1
ATOM 1701 C CA . LYS A 1 218 ? 17.322 23.813 43.424 1.00 53.32 218 LYS A CA 1
ATOM 1702 C C . LYS A 1 218 ? 16.240 23.694 42.379 1.00 54.03 218 LYS A C 1
ATOM 1703 O O . LYS A 1 218 ? 16.480 23.690 41.171 1.00 53.73 218 LYS A O 1
ATOM 1709 N N . SER A 1 219 ? 15.031 23.532 42.901 1.00 54.79 219 SER A N 1
ATOM 1710 C CA . SER A 1 219 ? 13.839 23.896 42.190 1.00 55.33 219 SER A CA 1
ATOM 1711 C C . SER A 1 219 ? 13.840 25.411 41.900 1.00 55.82 219 SER A C 1
ATOM 1712 O O . SER A 1 219 ? 12.818 25.953 41.474 1.00 56.17 219 SER A O 1
ATOM 1715 N N . ALA A 1 220 ? 14.969 26.092 42.160 1.00 56.11 220 ALA A N 1
ATOM 1716 C CA . ALA A 1 220 ? 15.293 27.376 41.520 1.00 56.21 220 ALA A CA 1
ATOM 1717 C C . ALA A 1 220 ? 15.969 27.092 40.165 1.00 56.53 220 ALA A C 1
ATOM 1718 O O . ALA A 1 220 ? 17.124 27.453 39.925 1.00 56.34 220 ALA A O 1
ATOM 1720 N N . TYR A 1 221 ? 15.191 26.467 39.278 1.00 57.18 221 TYR A N 1
ATOM 1721 C CA . TYR A 1 221 ? 15.698 25.774 38.085 1.00 57.43 221 TYR A CA 1
ATOM 1722 C C . TYR A 1 221 ? 15.226 26.433 36.792 1.00 57.60 221 TYR A C 1
ATOM 1723 O O . TYR A 1 221 ? 15.446 25.894 35.704 1.00 57.86 221 TYR A O 1
ATOM 1732 N N . PRO B 1 9 ? 67.903 75.282 54.603 1.00 51.73 9 PRO B N 1
ATOM 1733 C CA . PRO B 1 9 ? 69.353 75.364 54.666 1.00 51.85 9 PRO B CA 1
ATOM 1734 C C . PRO B 1 9 ? 70.098 74.837 53.427 1.00 52.00 9 PRO B C 1
ATOM 1735 O O . PRO B 1 9 ? 71.283 74.519 53.535 1.00 52.02 9 PRO B O 1
ATOM 1739 N N . CYS B 1 10 ? 69.411 74.740 52.284 1.00 52.16 10 CYS B N 1
ATOM 1740 C CA . CYS B 1 10 ? 70.046 74.491 50.970 1.00 52.49 10 CYS B CA 1
ATOM 1741 C C . CYS B 1 10 ? 69.525 75.480 49.913 1.00 52.66 10 CYS B C 1
ATOM 1742 O O . CYS B 1 10 ? 68.541 76.200 50.138 1.00 53.05 10 CYS B O 1
ATOM 1745 N N . ASP B 1 11 ? 70.213 75.519 48.774 1.00 52.49 11 ASP B N 1
ATOM 1746 C CA . ASP B 1 11 ? 69.670 76.079 47.538 1.00 52.07 11 ASP B CA 1
ATOM 1747 C C . ASP B 1 11 ? 69.142 74.889 46.722 1.00 52.04 11 ASP B C 1
ATOM 1748 O O . ASP B 1 11 ? 69.710 73.778 46.781 1.00 51.46 11 ASP B O 1
ATOM 1753 N N . VAL B 1 12 ? 68.063 75.117 45.975 1.00 51.75 12 VAL B N 1
ATOM 1754 C CA . VAL B 1 12 ? 67.429 74.049 45.196 1.00 51.62 12 VAL B CA 1
ATOM 1755 C C . VAL B 1 12 ? 68.299 73.575 44.020 1.00 51.69 12 VAL B C 1
ATOM 1756 O O . VAL B 1 12 ? 68.249 72.410 43.634 1.00 51.96 12 VAL B O 1
ATOM 1760 N N . SER B 1 13 ? 69.098 74.473 43.457 1.00 51.39 13 SER B N 1
ATOM 1761 C CA . SER B 1 13 ? 69.999 74.098 42.369 1.00 51.38 13 SER B CA 1
ATOM 1762 C C . SER B 1 13 ? 71.319 73.586 42.907 1.00 51.28 13 SER B C 1
ATOM 1763 O O . SER B 1 13 ? 72.159 73.129 42.136 1.00 51.36 13 SER B O 1
ATOM 1766 N N . ASP B 1 14 ? 71.503 73.686 44.222 1.00 51.29 14 ASP B N 1
ATOM 1767 C CA . ASP B 1 14 ? 72.650 73.073 44.895 1.00 51.57 14 ASP B CA 1
ATOM 1768 C C . ASP B 1 14 ? 72.326 71.620 45.259 1.00 51.69 14 ASP B C 1
ATOM 1769 O O . ASP B 1 14 ? 71.753 71.319 46.305 1.00 51.26 14 ASP B O 1
ATOM 1774 N N . ILE B 1 15 ? 72.707 70.720 44.373 1.00 52.24 15 ILE B N 1
ATOM 1775 C CA . ILE B 1 15 ? 72.388 69.316 44.534 1.00 53.04 15 ILE B CA 1
ATOM 1776 C C . ILE B 1 15 ? 73.520 68.554 45.270 1.00 53.84 15 ILE B C 1
ATOM 1777 O O . ILE B 1 15 ? 73.321 67.400 45.733 1.00 54.42 15 ILE B O 1
ATOM 1782 N N . GLU B 1 16 ? 74.690 69.192 45.373 1.00 53.61 16 GLU B N 1
ATOM 1783 C CA . GLU B 1 16 ? 75.773 68.696 46.239 1.00 53.84 16 GLU B CA 1
ATOM 1784 C C . GLU B 1 16 ? 75.355 68.867 47.703 1.00 53.70 16 GLU B C 1
ATOM 1785 O O . GLU B 1 16 ? 75.676 68.040 48.561 1.00 53.34 16 GLU B O 1
ATOM 1791 N N . CYS B 1 17 ? 74.639 69.961 47.958 1.00 53.69 17 CYS B N 1
ATOM 1792 C CA . CYS B 1 17 ? 74.091 70.277 49.269 1.00 53.69 17 CYS B CA 1
ATOM 1793 C C . CYS B 1 17 ? 73.000 69.302 49.638 1.00 53.54 17 CYS B C 1
ATOM 1794 O O . CYS B 1 17 ? 73.029 68.725 50.716 1.00 52.81 17 CYS B O 1
ATOM 1797 N N . ILE B 1 18 ? 72.036 69.143 48.729 1.00 54.43 18 ILE B N 1
ATOM 1798 C CA . ILE B 1 18 ? 70.874 68.278 48.933 1.00 54.65 18 ILE B CA 1
ATOM 1799 C C . ILE B 1 18 ? 71.306 66.823 49.096 1.00 54.97 18 ILE B C 1
ATOM 1800 O O . ILE B 1 18 ? 70.692 66.084 49.836 1.00 54.28 18 ILE B O 1
ATOM 1805 N N . SER B 1 19 ? 72.366 66.437 48.391 1.00 56.05 19 SER B N 1
ATOM 1806 C CA . SER B 1 19 ? 72.950 65.104 48.509 1.00 56.80 19 SER B CA 1
ATOM 1807 C C . SER B 1 19 ? 73.631 64.875 49.863 1.00 57.35 19 SER B C 1
ATOM 1808 O O . SER B 1 19 ? 73.429 63.857 50.488 1.00 58.01 19 SER B O 1
ATOM 1811 N N . LYS B 1 20 ? 74.467 65.807 50.304 1.00 58.46 20 LYS B N 1
ATOM 1812 C CA . LYS B 1 20 ? 74.984 65.777 51.681 1.00 58.46 20 LYS B CA 1
ATOM 1813 C C . LYS B 1 20 ? 73.806 65.684 52.662 1.00 58.50 20 LYS B C 1
ATOM 1814 O O . LYS B 1 20 ? 73.799 64.839 53.543 1.00 59.22 20 LYS B O 1
ATOM 1820 N N . ALA B 1 21 ? 72.819 66.558 52.492 1.00 58.38 21 ALA B N 1
ATOM 1821 C CA . ALA B 1 21 ? 71.642 66.598 53.350 1.00 58.37 21 ALA B CA 1
ATOM 1822 C C . ALA B 1 21 ? 71.027 65.224 53.482 1.00 58.63 21 ALA B C 1
ATOM 1823 O O . ALA B 1 21 ? 70.764 64.769 54.591 1.00 59.37 21 ALA B O 1
ATOM 1825 N N . THR B 1 22 ? 70.799 64.562 52.348 1.00 58.74 22 THR B N 1
ATOM 1826 C CA . THR B 1 22 ? 70.195 63.220 52.324 1.00 58.95 22 THR B CA 1
ATOM 1827 C C . THR B 1 22 ? 71.019 62.195 53.114 1.00 58.47 22 THR B C 1
ATOM 1828 O O . THR B 1 22 ? 70.493 61.481 53.979 1.00 58.83 22 THR B O 1
ATOM 1832 N N . GLN B 1 23 ? 72.299 62.129 52.798 1.00 56.89 23 GLN B N 1
ATOM 1833 C CA . GLN B 1 23 ? 73.171 61.208 53.452 1.00 56.97 23 GLN B CA 1
ATOM 1834 C C . GLN B 1 23 ? 73.116 61.424 54.961 1.00 57.26 23 GLN B C 1
ATOM 1835 O O . GLN B 1 23 ? 72.945 60.477 55.740 1.00 57.24 23 GLN B O 1
ATOM 1841 N N . VAL B 1 24 ? 73.277 62.679 55.369 1.00 56.91 24 VAL B N 1
ATOM 1842 C CA . VAL B 1 24 ? 73.233 63.035 56.781 1.00 56.93 24 VAL B CA 1
ATOM 1843 C C . VAL B 1 24 ? 71.909 62.544 57.422 1.00 56.91 24 VAL B C 1
ATOM 1844 O O . VAL B 1 24 ? 71.905 61.976 58.540 1.00 57.11 24 VAL B O 1
ATOM 1848 N N . PHE B 1 25 ? 70.807 62.713 56.692 1.00 56.53 25 PHE B N 1
ATOM 1849 C CA . PHE B 1 25 ? 69.485 62.288 57.174 1.00 56.22 25 PHE B CA 1
ATOM 1850 C C . PHE B 1 25 ? 69.434 60.777 57.424 1.00 55.67 25 PHE B C 1
ATOM 1851 O O . PHE B 1 25 ? 69.039 60.334 58.499 1.00 55.49 25 PHE B O 1
ATOM 1859 N N . LEU B 1 26 ? 69.831 59.999 56.419 1.00 55.12 26 LEU B N 1
ATOM 1860 C CA . LEU B 1 26 ? 69.943 58.551 56.565 1.00 54.69 26 LEU B CA 1
ATOM 1861 C C . LEU B 1 26 ? 70.797 58.217 57.756 1.00 53.57 26 LEU B C 1
ATOM 1862 O O . LEU B 1 26 ? 70.395 57.421 58.601 1.00 53.05 26 LEU B O 1
ATOM 1867 N N . ASP B 1 27 ? 71.977 58.828 57.805 1.00 53.21 27 ASP B N 1
ATOM 1868 C CA . ASP B 1 27 ? 72.963 58.539 58.861 1.00 52.93 27 ASP B CA 1
ATOM 1869 C C . ASP B 1 27 ? 72.405 58.751 60.261 1.00 52.21 27 ASP B C 1
ATOM 1870 O O . ASP B 1 27 ? 72.771 58.037 61.181 1.00 51.42 27 ASP B O 1
ATOM 1875 N N . ASN B 1 28 ? 71.466 59.680 60.387 1.00 52.79 28 ASN B N 1
ATOM 1876 C CA . ASN B 1 28 ? 70.838 60.010 61.668 1.00 53.54 28 ASN B CA 1
ATOM 1877 C C . ASN B 1 28 ? 69.473 59.359 61.941 1.00 54.29 28 ASN B C 1
ATOM 1878 O O . ASN B 1 28 ? 68.818 59.712 62.929 1.00 54.85 28 ASN B O 1
ATOM 1883 N N . THR B 1 29 ? 69.053 58.399 61.122 1.00 54.04 29 THR B N 1
ATOM 1884 C CA . THR B 1 29 ? 67.716 57.813 61.273 1.00 54.63 29 THR B CA 1
ATOM 1885 C C . THR B 1 29 ? 67.624 56.287 61.157 1.00 54.79 29 THR B C 1
ATOM 1886 O O . THR B 1 29 ? 66.522 55.736 61.291 1.00 54.57 29 THR B O 1
ATOM 1890 N N . TYR B 1 30 ? 68.757 55.605 60.942 1.00 55.16 30 TYR B N 1
ATOM 1891 C CA . TYR B 1 30 ? 68.727 54.139 60.626 1.00 55.39 30 TYR B CA 1
ATOM 1892 C C . TYR B 1 30 ? 68.259 53.348 61.850 1.00 55.21 30 TYR B C 1
ATOM 1893 O O . TYR B 1 30 ? 67.721 52.245 61.735 1.00 55.14 30 TYR B O 1
ATOM 1902 N N . GLN B 1 31 ? 68.462 53.949 63.016 1.00 54.81 31 GLN B N 1
ATOM 1903 C CA . GLN B 1 31 ? 68.078 53.347 64.272 1.00 54.80 31 GLN B CA 1
ATOM 1904 C C . GLN B 1 31 ? 66.576 53.505 64.588 1.00 54.65 31 GLN B C 1
ATOM 1905 O O . GLN B 1 31 ? 66.104 52.968 65.576 1.00 54.57 31 GLN B O 1
ATOM 1911 N N . GLY B 1 32 ? 65.829 54.225 63.750 1.00 54.84 32 GLY B N 1
ATOM 1912 C CA . GLY B 1 32 ? 64.397 54.485 63.994 1.00 54.22 32 GLY B CA 1
ATOM 1913 C C . GLY B 1 32 ? 64.126 55.667 64.920 1.00 53.51 32 GLY B C 1
ATOM 1914 O O . GLY B 1 32 ? 64.845 55.863 65.879 1.00 52.94 32 GLY B O 1
ATOM 1915 N N . ILE B 1 33 ? 63.104 56.468 64.601 1.00 53.31 33 ILE B N 1
ATOM 1916 C CA . ILE B 1 33 ? 62.573 57.517 65.497 1.00 52.77 33 ILE B CA 1
ATOM 1917 C C . ILE B 1 33 ? 61.042 57.402 65.549 1.00 52.58 33 ILE B C 1
ATOM 1918 O O . ILE B 1 33 ? 60.335 58.106 64.815 1.00 51.83 33 ILE B O 1
ATOM 1923 N N . PRO B 1 34 ? 60.528 56.523 66.439 1.00 53.04 34 PRO B N 1
ATOM 1924 C CA . PRO B 1 34 ? 59.133 56.032 66.440 1.00 53.47 34 PRO B CA 1
ATOM 1925 C C . PRO B 1 34 ? 58.052 57.095 66.582 1.00 53.71 34 PRO B C 1
ATOM 1926 O O . PRO B 1 34 ? 56.939 56.945 66.076 1.00 53.26 34 PRO B O 1
ATOM 1930 N N . GLU B 1 35 ? 58.397 58.165 67.275 1.00 54.74 35 GLU B N 1
ATOM 1931 C CA . GLU B 1 35 ? 57.487 59.287 67.484 1.00 55.39 35 GLU B CA 1
ATOM 1932 C C . GLU B 1 35 ? 57.153 59.878 66.107 1.00 55.89 35 GLU B C 1
ATOM 1933 O O . GLU B 1 35 ? 56.011 60.293 65.849 1.00 55.86 35 GLU B O 1
ATOM 1939 N N . TYR B 1 36 ? 58.158 59.855 65.224 1.00 55.90 36 TYR B N 1
ATOM 1940 C CA . TYR B 1 36 ? 58.064 60.421 63.892 1.00 56.44 36 TYR B CA 1
ATOM 1941 C C . TYR B 1 36 ? 57.684 59.346 62.850 1.00 56.78 36 TYR B C 1
ATOM 1942 O O . TYR B 1 36 ? 57.850 59.568 61.647 1.00 57.08 36 TYR B O 1
ATOM 1951 N N . ASN B 1 37 ? 57.173 58.196 63.297 1.00 56.71 37 ASN B N 1
ATOM 1952 C CA . ASN B 1 37 ? 56.900 57.038 62.418 1.00 56.41 37 ASN B CA 1
ATOM 1953 C C . ASN B 1 37 ? 58.036 56.746 61.442 1.00 55.99 37 ASN B C 1
ATOM 1954 O O . ASN B 1 37 ? 57.805 56.384 60.284 1.00 56.02 37 ASN B O 1
ATOM 1959 N N . ILE B 1 38 ? 59.265 56.907 61.927 1.00 55.30 38 ILE B N 1
ATOM 1960 C CA . ILE B 1 38 ? 60.468 56.623 61.144 1.00 54.67 38 ILE B CA 1
ATOM 1961 C C . ILE B 1 38 ? 61.128 55.341 61.658 1.00 54.90 38 ILE B C 1
ATOM 1962 O O . ILE B 1 38 ? 61.552 55.271 62.820 1.00 54.90 38 ILE B O 1
ATOM 1967 N N . LYS B 1 39 ? 61.219 54.342 60.781 1.00 54.82 39 LYS B N 1
ATOM 1968 C CA . LYS B 1 39 ? 61.459 52.961 61.191 1.00 54.75 39 LYS B CA 1
ATOM 1969 C C . LYS B 1 39 ? 62.940 52.587 61.161 1.00 54.52 39 LYS B C 1
ATOM 1970 O O . LYS B 1 39 ? 63.740 53.212 60.463 1.00 54.40 39 LYS B O 1
ATOM 1976 N N . LYS B 1 40 ? 63.298 51.567 61.939 1.00 54.87 40 LYS B N 1
ATOM 1977 C CA . LYS B 1 40 ? 64.658 51.016 61.927 1.00 54.81 40 LYS B CA 1
ATOM 1978 C C . LYS B 1 40 ? 65.023 50.514 60.516 1.00 54.38 40 LYS B C 1
ATOM 1979 O O . LYS B 1 40 ? 64.308 49.688 59.944 1.00 55.42 40 LYS B O 1
ATOM 1985 N N . LEU B 1 41 ? 66.134 51.012 59.987 1.00 53.11 41 LEU B N 1
ATOM 1986 C CA . LEU B 1 41 ? 66.733 50.491 58.763 1.00 52.76 41 LEU B CA 1
ATOM 1987 C C . LEU B 1 41 ? 67.903 49.554 59.067 1.00 52.39 41 LEU B C 1
ATOM 1988 O O . LEU B 1 41 ? 68.339 48.756 58.188 1.00 51.20 41 LEU B O 1
ATOM 1993 N N . ASP B 1 42 ? 68.442 49.673 60.287 1.00 51.37 42 ASP B N 1
ATOM 1994 C CA . ASP B 1 42 ? 69.583 48.866 60.676 1.00 51.35 42 ASP B CA 1
ATOM 1995 C C . ASP B 1 42 ? 69.658 48.663 62.175 1.00 52.26 42 ASP B C 1
ATOM 1996 O O . ASP B 1 42 ? 69.861 49.618 62.917 1.00 52.44 42 ASP B O 1
ATOM 2001 N N . PRO B 1 43 ? 69.471 47.412 62.639 1.00 52.65 43 PRO B N 1
ATOM 2002 C CA . PRO B 1 43 ? 69.023 46.257 61.871 1.00 52.48 43 PRO B CA 1
ATOM 2003 C C . PRO B 1 43 ? 67.542 46.371 61.516 1.00 52.60 43 PRO B C 1
ATOM 2004 O O . PRO B 1 43 ? 66.778 47.098 62.166 1.00 52.02 43 PRO B O 1
ATOM 2008 N N . ILE B 1 44 ? 67.150 45.650 60.471 1.00 52.70 44 ILE B N 1
ATOM 2009 C CA . ILE B 1 44 ? 65.762 45.626 60.051 1.00 52.04 44 ILE B CA 1
ATOM 2010 C C . ILE B 1 44 ? 65.422 44.171 59.823 1.00 52.31 44 ILE B C 1
ATOM 2011 O O . ILE B 1 44 ? 66.190 43.431 59.236 1.00 52.96 44 ILE B O 1
ATOM 2016 N N . THR B 1 45 ? 64.289 43.745 60.344 1.00 53.04 45 THR B N 1
ATOM 2017 C CA . THR B 1 45 ? 63.879 42.352 60.221 1.00 53.07 45 THR B CA 1
ATOM 2018 C C . THR B 1 45 ? 62.732 42.265 59.243 1.00 52.41 45 THR B C 1
ATOM 2019 O O . THR B 1 45 ? 61.766 43.053 59.317 1.00 52.13 45 THR B O 1
ATOM 2023 N N . ILE B 1 46 ? 62.877 41.310 58.332 1.00 51.80 46 ILE B N 1
ATOM 2024 C CA . ILE B 1 46 ? 61.867 40.986 57.342 1.00 51.89 46 ILE B CA 1
ATOM 2025 C C . ILE B 1 46 ? 61.218 39.709 57.809 1.00 51.96 46 ILE B C 1
ATOM 2026 O O . ILE B 1 46 ? 61.876 38.681 57.867 1.00 52.76 46 ILE B O 1
ATOM 2031 N N . PRO B 1 47 ? 59.935 39.777 58.183 1.00 51.72 47 PRO B N 1
ATOM 2032 C CA . PRO B 1 47 ? 59.261 38.596 58.713 1.00 51.78 47 PRO B CA 1
ATOM 2033 C C . PRO B 1 47 ? 59.250 37.401 57.759 1.00 51.86 47 PRO B C 1
ATOM 2034 O O . PRO B 1 47 ? 59.467 36.259 58.188 1.00 50.70 47 PRO B O 1
ATOM 2038 N N . SER B 1 48 ? 58.986 37.667 56.479 1.00 52.61 48 SER B N 1
ATOM 2039 C CA . SER B 1 48 ? 58.787 36.590 55.535 1.00 52.90 48 SER B CA 1
ATOM 2040 C C . SER B 1 48 ? 59.166 36.988 54.124 1.00 52.95 48 SER B C 1
ATOM 2041 O O . SER B 1 48 ? 58.896 38.106 53.694 1.00 52.54 48 SER B O 1
ATOM 2044 N N . LEU B 1 49 ? 59.799 36.027 53.443 1.00 53.04 49 LEU B N 1
ATOM 2045 C CA . LEU B 1 49 ? 60.224 36.118 52.058 1.00 52.03 49 LEU B CA 1
ATOM 2046 C C . LEU B 1 49 ? 60.161 34.720 51.454 1.00 52.08 49 LEU B C 1
ATOM 2047 O O . LEU B 1 49 ? 60.981 33.864 51.796 1.00 53.09 49 LEU B O 1
ATOM 2052 N N . GLU B 1 50 ? 59.161 34.475 50.608 1.00 51.03 50 GLU B N 1
ATOM 2053 C CA . GLU B 1 50 ? 58.920 33.145 50.009 1.00 50.43 50 GLU B CA 1
ATOM 2054 C C . GLU B 1 50 ? 59.146 33.223 48.519 1.00 49.55 50 GLU B C 1
ATOM 2055 O O . GLU B 1 50 ? 58.826 34.229 47.891 1.00 47.83 50 GLU B O 1
ATOM 2061 N N . LYS B 1 51 ? 59.671 32.155 47.938 1.00 49.35 51 LYS B N 1
ATOM 2062 C CA . LYS B 1 51 ? 59.736 32.059 46.470 1.00 50.10 51 LYS B CA 1
ATOM 2063 C C . LYS B 1 51 ? 59.811 30.603 46.007 1.00 49.96 51 LYS B C 1
ATOM 2064 O O . LYS B 1 51 ? 60.275 29.712 46.742 1.00 51.84 51 LYS B O 1
ATOM 2070 N N . SER B 1 52 ? 59.309 30.356 44.801 1.00 49.86 52 SER B N 1
ATOM 2071 C CA . SER B 1 52 ? 59.471 29.051 44.168 1.00 50.14 52 SER B CA 1
ATOM 2072 C C . SER B 1 52 ? 60.334 29.166 42.932 1.00 49.47 52 SER B C 1
ATOM 2073 O O . SER B 1 52 ? 60.083 29.992 42.121 1.00 48.40 52 SER B O 1
ATOM 2076 N N . ILE B 1 53 ? 61.368 28.336 42.830 1.00 49.94 53 ILE B N 1
ATOM 2077 C CA . ILE B 1 53 ? 62.254 28.360 41.673 1.00 49.88 53 ILE B CA 1
ATOM 2078 C C . ILE B 1 53 ? 61.588 27.691 40.473 1.00 49.91 53 ILE B C 1
ATOM 2079 O O . ILE B 1 53 ? 60.539 27.054 40.607 1.00 49.33 53 ILE B O 1
ATOM 2084 N N . GLU B 1 54 ? 62.206 27.853 39.303 1.00 50.40 54 GLU B N 1
ATOM 2085 C CA . GLU B 1 54 ? 61.520 27.679 38.031 1.00 49.74 54 GLU B CA 1
ATOM 2086 C C . GLU B 1 54 ? 61.337 26.201 37.681 1.00 49.53 54 GLU B C 1
ATOM 2087 O O . GLU B 1 54 ? 60.379 25.562 38.126 1.00 49.33 54 GLU B O 1
ATOM 2093 N N . LYS B 1 55 ? 62.260 25.663 36.889 1.00 49.44 55 LYS B N 1
ATOM 2094 C CA . LYS B 1 55 ? 62.095 24.336 36.294 1.00 49.13 55 LYS B CA 1
ATOM 2095 C C . LYS B 1 55 ? 62.202 23.245 37.352 1.00 48.68 55 LYS B C 1
ATOM 2096 O O . LYS B 1 55 ? 61.557 22.201 37.250 1.00 48.38 55 LYS B O 1
ATOM 2102 N N . ILE B 1 56 ? 63.040 23.494 38.354 1.00 48.44 56 ILE B N 1
ATOM 2103 C CA . ILE B 1 56 ? 62.927 22.819 39.644 1.00 48.20 56 ILE B CA 1
ATOM 2104 C C . ILE B 1 56 ? 61.889 23.511 40.514 1.00 48.09 56 ILE B C 1
ATOM 2105 O O . ILE B 1 56 ? 62.035 24.686 40.853 1.00 48.29 56 ILE B O 1
ATOM 2110 N N . ASN B 1 57 ? 60.837 22.777 40.859 1.00 47.74 57 ASN B N 1
ATOM 2111 C CA . ASN B 1 57 ? 59.954 23.165 41.951 1.00 47.89 57 ASN B CA 1
ATOM 2112 C C . ASN B 1 57 ? 60.690 23.153 43.290 1.00 47.59 57 ASN B C 1
ATOM 2113 O O . ASN B 1 57 ? 60.564 22.211 44.064 1.00 47.55 57 ASN B O 1
ATOM 2118 N N . LEU B 1 58 ? 61.480 24.189 43.541 1.00 47.14 58 LEU B N 1
ATOM 2119 C CA . LEU B 1 58 ? 62.063 24.402 44.849 1.00 47.22 58 LEU B CA 1
ATOM 2120 C C . LEU B 1 58 ? 61.327 25.580 45.457 1.00 47.49 58 LEU B C 1
ATOM 2121 O O . LEU B 1 58 ? 61.298 26.653 44.860 1.00 48.05 58 LEU B O 1
ATOM 2126 N N . ASN B 1 59 ? 60.686 25.373 46.602 1.00 47.12 59 ASN B N 1
ATOM 2127 C CA . ASN B 1 59 ? 60.176 26.489 47.398 1.00 46.31 59 ASN B CA 1
ATOM 2128 C C . ASN B 1 59 ? 61.189 26.856 48.455 1.00 44.90 59 ASN B C 1
ATOM 2129 O O . ASN B 1 59 ? 61.638 26.009 49.180 1.00 43.63 59 ASN B O 1
ATOM 2134 N N . VAL B 1 60 ? 61.539 28.130 48.516 1.00 44.63 60 VAL B N 1
ATOM 2135 C CA . VAL B 1 60 ? 62.499 28.646 49.471 1.00 44.30 60 VAL B CA 1
ATOM 2136 C C . VAL B 1 60 ? 61.768 29.706 50.265 1.00 43.73 60 VAL B C 1
ATOM 2137 O O . VAL B 1 60 ? 61.200 30.604 49.705 1.00 42.88 60 VAL B O 1
ATOM 2141 N N . ARG B 1 61 ? 61.731 29.556 51.580 1.00 43.31 61 ARG B N 1
ATOM 2142 C CA . ARG B 1 61 ? 61.136 30.558 52.446 1.00 43.33 61 ARG B CA 1
ATOM 2143 C C . ARG B 1 61 ? 62.200 30.997 53.477 1.00 42.90 61 ARG B C 1
ATOM 2144 O O . ARG B 1 61 ? 63.015 30.208 53.933 1.00 43.27 61 ARG B O 1
ATOM 2152 N N . TYR B 1 62 ? 62.233 32.286 53.766 1.00 43.05 62 TYR B N 1
ATOM 2153 C CA . TYR B 1 62 ? 63.123 32.838 54.777 1.00 42.76 62 TYR B CA 1
ATOM 2154 C C . TYR B 1 62 ? 62.226 33.437 55.826 1.00 42.85 62 TYR B C 1
ATOM 2155 O O . TYR B 1 62 ? 61.238 34.092 55.499 1.00 42.37 62 TYR B O 1
ATOM 2164 N N . ASN B 1 63 ? 62.566 33.209 57.084 1.00 43.66 63 ASN B N 1
ATOM 2165 C CA . ASN B 1 63 ? 61.771 33.742 58.182 1.00 44.71 63 ASN B CA 1
ATOM 2166 C C . ASN B 1 63 ? 62.622 34.580 59.111 1.00 44.93 63 ASN B C 1
ATOM 2167 O O . ASN B 1 63 ? 63.719 34.169 59.503 1.00 44.71 63 ASN B O 1
ATOM 2172 N N . ASN B 1 64 ? 62.110 35.765 59.441 1.00 45.95 64 ASN B N 1
ATOM 2173 C CA . ASN B 1 64 ? 62.801 36.737 60.307 1.00 47.00 64 ASN B CA 1
ATOM 2174 C C . ASN B 1 64 ? 64.248 36.929 59.887 1.00 47.21 64 ASN B C 1
ATOM 2175 O O . ASN B 1 64 ? 65.179 36.600 60.612 1.00 45.71 64 ASN B O 1
ATOM 2180 N N . LEU B 1 65 ? 64.419 37.438 58.678 1.00 48.24 65 LEU B N 1
ATOM 2181 C CA . LEU B 1 65 ? 65.723 37.813 58.217 1.00 49.38 65 LEU B CA 1
ATOM 2182 C C . LEU B 1 65 ? 66.084 39.120 58.891 1.00 50.04 65 LEU B C 1
ATOM 2183 O O . LEU B 1 65 ? 65.416 40.126 58.679 1.00 50.06 65 LEU B O 1
ATOM 2188 N N . LYS B 1 66 ? 67.142 39.084 59.695 1.00 50.75 66 LYS B N 1
ATOM 2189 C CA . LYS B 1 66 ? 67.742 40.291 60.275 1.00 51.30 66 LYS B CA 1
ATOM 2190 C C . LYS B 1 66 ? 68.829 40.867 59.339 1.00 50.88 66 LYS B C 1
ATOM 2191 O O . LYS B 1 66 ? 69.892 40.295 59.165 1.00 50.16 66 LYS B O 1
ATOM 2197 N N . VAL B 1 67 ? 68.523 42.003 58.729 1.00 51.67 67 VAL B N 1
ATOM 2198 C CA . VAL B 1 67 ? 69.403 42.665 57.774 1.00 51.62 67 VAL B CA 1
ATOM 2199 C C . VAL B 1 67 ? 70.162 43.818 58.430 1.00 52.45 67 VAL B C 1
ATOM 2200 O O . VAL B 1 67 ? 69.567 44.806 58.916 1.00 52.14 67 VAL B O 1
ATOM 2204 N N . THR B 1 68 ? 71.482 43.673 58.464 1.00 52.64 68 THR B N 1
ATOM 2205 C CA . THR B 1 68 ? 72.342 44.727 58.927 1.00 52.71 68 THR B CA 1
ATOM 2206 C C . THR B 1 68 ? 73.239 45.169 57.790 1.00 52.78 68 THR B C 1
ATOM 2207 O O . THR B 1 68 ? 73.470 44.402 56.853 1.00 53.28 68 THR B O 1
ATOM 2211 N N . GLY B 1 69 ? 73.767 46.391 57.903 1.00 52.86 69 GLY B N 1
ATOM 2212 C CA . GLY B 1 69 ? 74.721 46.951 56.940 1.00 52.82 69 GLY B CA 1
ATOM 2213 C C . GLY B 1 69 ? 74.270 48.218 56.222 1.00 53.01 69 GLY B C 1
ATOM 2214 O O . GLY B 1 69 ? 75.081 48.825 55.486 1.00 52.80 69 GLY B O 1
ATOM 2215 N N . PHE B 1 70 ? 72.997 48.614 56.416 1.00 52.48 70 PHE B N 1
ATOM 2216 C CA . PHE B 1 70 ? 72.420 49.764 55.698 1.00 52.21 70 PHE B CA 1
ATOM 2217 C C . PHE B 1 70 ? 72.785 51.061 56.345 1.00 53.42 70 PHE B C 1
ATOM 2218 O O . PHE B 1 70 ? 72.701 52.115 55.726 1.00 54.28 70 PHE B O 1
ATOM 2226 N N . LYS B 1 71 ? 73.199 51.008 57.595 1.00 54.44 71 LYS B N 1
ATOM 2227 C CA . LYS B 1 71 ? 73.651 52.210 58.255 1.00 55.06 71 LYS B CA 1
ATOM 2228 C C . LYS B 1 71 ? 74.876 52.784 57.504 1.00 55.48 71 LYS B C 1
ATOM 2229 O O . LYS B 1 71 ? 75.074 54.014 57.488 1.00 54.79 71 LYS B O 1
ATOM 2235 N N . ASN B 1 72 ? 75.623 51.887 56.826 1.00 55.66 72 ASN B N 1
ATOM 2236 C CA . ASN B 1 72 ? 76.856 52.227 56.077 1.00 55.23 72 ASN B CA 1
ATOM 2237 C C . ASN B 1 72 ? 76.676 52.445 54.580 1.00 54.88 72 ASN B C 1
ATOM 2238 O O . ASN B 1 72 ? 77.669 52.474 53.839 1.00 55.26 72 ASN B O 1
ATOM 2243 N N . GLN B 1 73 ? 75.429 52.615 54.147 1.00 53.77 73 GLN B N 1
ATOM 2244 C CA . GLN B 1 73 ? 75.137 52.898 52.739 1.00 53.33 73 GLN B CA 1
ATOM 2245 C C . GLN B 1 73 ? 75.547 54.335 52.391 1.00 52.84 73 GLN B C 1
ATOM 2246 O O . GLN B 1 73 ? 75.318 55.283 53.159 1.00 52.64 73 GLN B O 1
ATOM 2252 N N . LYS B 1 74 ? 76.166 54.489 51.232 1.00 52.15 74 LYS B N 1
ATOM 2253 C CA . LYS B 1 74 ? 76.658 55.769 50.803 1.00 51.62 74 LYS B CA 1
ATOM 2254 C C . LYS B 1 74 ? 75.958 56.170 49.526 1.00 51.49 74 LYS B C 1
ATOM 2255 O O . LYS B 1 74 ? 75.947 55.415 48.556 1.00 52.26 74 LYS B O 1
ATOM 2261 N N . ILE B 1 75 ? 75.379 57.365 49.514 1.00 51.11 75 ILE B N 1
ATOM 2262 C CA . ILE B 1 75 ? 74.893 57.975 48.262 1.00 50.43 75 ILE B CA 1
ATOM 2263 C C . ILE B 1 75 ? 75.923 57.841 47.119 1.00 49.57 75 ILE B C 1
ATOM 2264 O O . ILE B 1 75 ? 77.077 58.143 47.287 1.00 49.74 75 ILE B O 1
ATOM 2269 N N . SER B 1 76 ? 75.464 57.355 45.975 1.00 49.30 76 SER B N 1
ATOM 2270 C CA . SER B 1 76 ? 76.278 57.100 44.801 1.00 48.99 76 SER B CA 1
ATOM 2271 C C . SER B 1 76 ? 75.719 57.859 43.592 1.00 49.43 76 SER B C 1
ATOM 2272 O O . SER B 1 76 ? 76.368 57.928 42.542 1.00 49.05 76 SER B O 1
ATOM 2275 N N . HIS B 1 77 ? 74.516 58.408 43.737 1.00 49.78 77 HIS B N 1
ATOM 2276 C CA . HIS B 1 77 ? 73.870 59.169 42.677 1.00 49.82 77 HIS B CA 1
ATOM 2277 C C . HIS B 1 77 ? 72.811 60.038 43.310 1.00 49.48 77 HIS B C 1
ATOM 2278 O O . HIS B 1 77 ? 72.105 59.592 44.202 1.00 49.67 77 HIS B O 1
ATOM 2285 N N . PHE B 1 78 ? 72.744 61.293 42.882 1.00 49.73 78 PHE B N 1
ATOM 2286 C CA . PHE B 1 78 ? 71.686 62.220 43.276 1.00 50.15 78 PHE B CA 1
ATOM 2287 C C . PHE B 1 78 ? 71.302 63.272 42.188 1.00 51.23 78 PHE B C 1
ATOM 2288 O O . PHE B 1 78 ? 72.151 63.887 41.494 1.00 50.95 78 PHE B O 1
ATOM 2296 N N . THR B 1 79 ? 69.998 63.496 42.079 1.00 51.80 79 THR B N 1
ATOM 2297 C CA . THR B 1 79 ? 69.433 64.281 40.998 1.00 51.77 79 THR B CA 1
ATOM 2298 C C . THR B 1 79 ? 68.167 64.937 41.498 1.00 51.48 79 THR B C 1
ATOM 2299 O O . THR B 1 7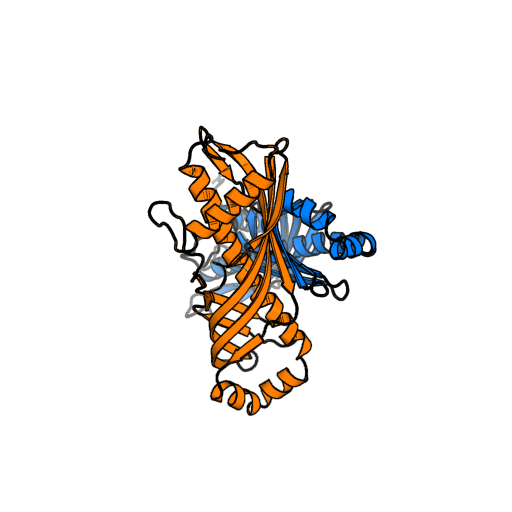9 ? 67.291 64.297 42.066 1.00 50.52 79 THR B O 1
ATOM 2303 N N . LEU B 1 80 ? 68.076 66.236 41.276 1.00 51.90 80 LEU B N 1
ATOM 2304 C CA . LEU B 1 80 ? 66.862 66.959 41.568 1.00 51.79 80 LEU B CA 1
ATOM 2305 C C . LEU B 1 80 ? 66.672 67.941 40.447 1.00 51.79 80 LEU B C 1
ATOM 2306 O O . LEU B 1 80 ? 67.500 68.830 40.257 1.00 50.98 80 LEU B O 1
ATOM 2311 N N . VAL B 1 81 ? 65.588 67.782 39.702 1.00 52.49 81 VAL B N 1
ATOM 2312 C CA . VAL B 1 81 ? 65.119 68.831 38.804 1.00 53.61 81 VAL B CA 1
ATOM 2313 C C . VAL B 1 81 ? 64.100 69.728 39.478 1.00 54.41 81 VAL B C 1
ATOM 2314 O O . VAL B 1 81 ? 62.927 69.393 39.562 1.00 54.27 81 VAL B O 1
ATOM 2318 N N . ARG B 1 82 ? 64.552 70.877 39.960 1.00 55.35 82 ARG B N 1
ATOM 2319 C CA . ARG B 1 82 ? 63.692 71.751 40.729 1.00 56.05 82 ARG B CA 1
ATOM 2320 C C . ARG B 1 82 ? 62.434 72.033 39.937 1.00 55.77 82 ARG B C 1
ATOM 2321 O O . ARG B 1 82 ? 61.365 72.256 40.488 1.00 55.76 82 ARG B O 1
ATOM 2329 N N . ASP B 1 83 ? 62.577 72.013 38.617 1.00 55.26 83 ASP B N 1
ATOM 2330 C CA . ASP B 1 83 ? 61.496 72.386 37.715 1.00 55.03 83 ASP B CA 1
ATOM 2331 C C . ASP B 1 83 ? 60.308 71.441 37.830 1.00 53.62 83 ASP B C 1
ATOM 2332 O O . ASP B 1 83 ? 59.213 71.855 38.221 1.00 53.33 83 ASP B O 1
ATOM 2337 N N . THR B 1 84 ? 60.534 70.180 37.473 1.00 29.96 84 THR B N 1
ATOM 2338 C CA . THR B 1 84 ? 59.485 69.170 37.490 1.00 28.89 84 THR B CA 1
ATOM 2339 C C . THR B 1 84 ? 59.517 68.358 38.793 1.00 28.10 84 THR B C 1
ATOM 2340 O O . THR B 1 84 ? 58.658 67.499 39.046 1.00 51.03 84 THR B O 1
ATOM 2344 N N . LYS B 1 85 ? 60.493 68.656 39.639 1.00 27.52 85 LYS B N 1
ATOM 2345 C CA . LYS B 1 85 ? 60.372 68.339 41.072 1.00 27.60 85 LYS B CA 1
ATOM 2346 C C . LYS B 1 85 ? 60.987 66.938 41.264 1.00 28.00 85 LYS B C 1
ATOM 2347 O O . LYS B 1 85 ? 60.978 66.400 42.368 1.00 49.41 85 LYS B O 1
ATOM 2353 N N . ALA B 1 86 ? 61.511 66.360 40.183 1.00 50.37 86 ALA B N 1
ATOM 2354 C CA . ALA B 1 86 ? 61.974 64.979 40.178 1.00 50.89 86 ALA B CA 1
ATOM 2355 C C . ALA B 1 86 ? 63.153 64.757 41.130 1.00 51.28 86 ALA B C 1
ATOM 2356 O O . ALA B 1 86 ? 64.185 65.415 41.023 1.00 50.92 86 ALA B O 1
ATOM 2358 N N . VAL B 1 87 ? 62.985 63.820 42.056 1.00 51.55 87 VAL B N 1
ATOM 2359 C CA . VAL B 1 87 ? 64.102 63.297 42.843 1.00 52.11 87 VAL B CA 1
ATOM 2360 C C . VAL B 1 87 ? 64.517 61.890 42.374 1.00 52.14 87 VAL B C 1
ATOM 2361 O O . VAL B 1 87 ? 63.696 61.075 41.972 1.00 52.77 87 VAL B O 1
ATOM 2365 N N . ASN B 1 88 ? 65.806 61.628 42.451 1.00 52.41 88 ASN B N 1
ATOM 2366 C CA . ASN B 1 88 ? 66.401 60.395 41.981 1.00 53.17 88 ASN B CA 1
ATOM 2367 C C . ASN B 1 88 ? 67.764 60.228 42.630 1.00 53.12 88 ASN B C 1
ATOM 2368 O O . ASN B 1 88 ? 68.717 60.987 42.349 1.00 51.98 88 ASN B O 1
ATOM 2373 N N . PHE B 1 89 ? 67.841 59.225 43.509 1.00 53.14 89 PHE B N 1
ATOM 2374 C CA . PHE B 1 89 ? 69.081 58.935 44.171 1.00 53.56 89 PHE B CA 1
ATOM 2375 C C . PHE B 1 89 ? 69.320 57.434 44.285 1.00 53.22 89 PHE B C 1
ATOM 2376 O O . PHE B 1 89 ? 68.405 56.697 44.244 1.00 53.84 89 PHE B O 1
ATOM 2384 N N . LYS B 1 90 ? 70.577 57.010 44.390 1.00 53.66 90 LYS B N 1
ATOM 2385 C CA . LYS B 1 90 ? 70.951 55.613 44.601 1.00 53.33 90 LYS B CA 1
ATOM 2386 C C . LYS B 1 90 ? 72.000 55.555 45.703 1.00 53.60 90 LYS B C 1
ATOM 2387 O O . LYS B 1 90 ? 72.727 56.520 45.913 1.00 52.56 90 LYS B O 1
ATOM 2393 N N . THR B 1 91 ? 72.079 54.437 46.437 1.00 53.78 91 THR B N 1
ATOM 2394 C CA . THR B 1 91 ? 73.165 54.282 47.424 1.00 53.45 91 THR B CA 1
ATOM 2395 C C . THR B 1 91 ? 73.824 52.955 47.213 1.00 53.19 91 THR B C 1
ATOM 2396 O O . THR B 1 91 ? 73.187 52.026 46.701 1.00 52.46 91 THR B O 1
ATOM 2400 N N . LYS B 1 92 ? 75.118 52.887 47.525 1.00 52.39 92 LYS B N 1
ATOM 2401 C CA . LYS B 1 92 ? 75.811 51.600 47.510 1.00 52.41 92 LYS B CA 1
ATOM 2402 C C . LYS B 1 92 ? 75.780 51.023 48.908 1.00 51.86 92 LYS B C 1
ATOM 2403 O O . LYS B 1 92 ? 76.008 51.749 49.887 1.00 52.08 92 LYS B O 1
ATOM 2409 N N . VAL B 1 93 ? 75.523 49.714 48.998 1.00 50.95 93 VAL B N 1
ATOM 2410 C CA . VAL B 1 93 ? 75.388 49.050 50.301 1.00 50.89 93 VAL B CA 1
ATOM 2411 C C . VAL B 1 93 ? 75.895 47.603 50.269 1.00 51.24 93 VAL B C 1
ATOM 2412 O O . VAL B 1 93 ? 75.599 46.860 49.333 1.00 51.55 93 VAL B O 1
ATOM 2416 N N . ASN B 1 94 ? 76.646 47.203 51.301 1.00 50.63 94 ASN B N 1
ATOM 2417 C CA . ASN B 1 94 ? 76.893 45.788 51.550 1.00 49.25 94 ASN B CA 1
ATOM 2418 C C . ASN B 1 94 ? 76.039 45.363 52.721 1.00 48.70 94 ASN B C 1
ATOM 2419 O O . ASN B 1 94 ? 76.063 46.031 53.766 1.00 49.22 94 ASN B O 1
ATOM 2424 N N . PHE B 1 95 ? 75.300 44.256 52.605 1.00 47.45 95 PHE B N 1
ATOM 2425 C CA . PHE B 1 95 ? 74.482 43.814 53.740 1.00 46.56 95 PHE B CA 1
ATOM 2426 C C . PHE B 1 95 ? 74.630 42.323 54.055 1.00 46.69 95 PHE B C 1
ATOM 2427 O O . PHE B 1 95 ? 75.074 41.513 53.212 1.00 45.71 95 PHE B O 1
ATOM 2435 N N . THR B 1 96 ? 74.232 41.996 55.287 1.00 46.82 96 THR B N 1
ATOM 2436 C CA . THR B 1 96 ? 74.172 40.638 55.817 1.00 46.49 96 THR B CA 1
ATOM 2437 C C . THR B 1 96 ? 72.727 40.425 56.223 1.00 46.29 96 THR B C 1
ATOM 2438 O O . THR B 1 96 ? 72.127 41.295 56.878 1.00 44.81 96 THR B O 1
ATOM 2442 N N . ALA B 1 97 ? 72.160 39.286 55.815 1.00 47.11 97 ALA B N 1
ATOM 2443 C CA . ALA B 1 97 ? 70.808 38.910 56.214 1.00 46.93 97 ALA B CA 1
ATOM 2444 C C . ALA B 1 97 ? 70.837 37.576 56.951 1.00 47.39 97 ALA B C 1
ATOM 2445 O O . ALA B 1 97 ? 71.313 36.563 56.420 1.00 47.85 97 ALA B O 1
ATOM 2447 N N . GLU B 1 98 ? 70.348 37.589 58.189 1.00 47.51 98 GLU B N 1
ATOM 2448 C CA . GLU B 1 98 ? 70.407 36.413 59.050 1.00 48.26 98 GLU B CA 1
ATOM 2449 C C . GLU B 1 98 ? 69.028 35.961 59.512 1.00 48.35 98 GLU B C 1
ATOM 2450 O O . GLU B 1 98 ? 68.242 36.753 60.039 1.00 48.83 98 GLU B O 1
ATOM 2456 N N . GLY B 1 99 ? 68.734 34.687 59.319 1.00 48.86 99 GLY B N 1
ATOM 2457 C CA . GLY B 1 99 ? 67.466 34.128 59.804 1.00 49.35 99 GLY B CA 1
ATOM 2458 C C . GLY B 1 99 ? 67.310 32.650 59.511 1.0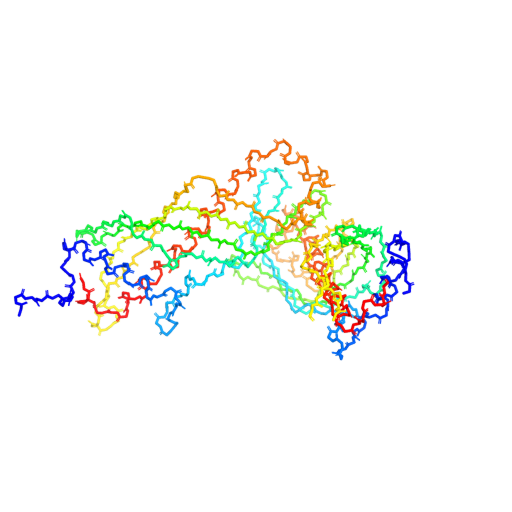0 49.50 99 GLY B C 1
ATOM 2459 O O . GLY B 1 99 ? 68.303 31.918 59.414 1.00 49.96 99 GLY B O 1
ATOM 2460 N N . LYS B 1 100 ? 66.062 32.208 59.358 1.00 49.18 100 LYS B N 1
ATOM 2461 C CA . LYS B 1 100 ? 65.763 30.790 59.197 1.00 48.40 100 LYS B CA 1
ATOM 2462 C C . LYS B 1 100 ? 65.399 30.478 57.736 1.00 47.59 100 LYS B C 1
ATOM 2463 O O . LYS B 1 100 ? 64.579 31.154 57.139 1.00 46.98 100 LYS B O 1
ATOM 2469 N N . LEU B 1 101 ? 66.023 29.448 57.176 1.00 47.11 101 LEU B N 1
ATOM 2470 C CA . LEU B 1 101 ? 65.736 29.001 55.817 1.00 46.02 101 LEU B CA 1
ATOM 2471 C C . LEU B 1 101 ? 64.859 27.730 55.840 1.00 45.77 101 LEU B C 1
ATOM 2472 O O . LEU B 1 101 ? 65.215 26.754 56.484 1.00 44.41 101 LEU B O 1
ATOM 2477 N N . VAL B 1 102 ? 63.714 27.775 55.159 1.00 45.34 102 VAL B N 1
ATOM 2478 C CA . VAL B 1 102 ? 62.904 26.582 54.932 1.00 45.86 102 VAL B CA 1
ATOM 2479 C C . VAL B 1 102 ? 62.952 26.200 53.461 1.00 46.28 102 VAL B C 1
ATOM 2480 O O . VAL B 1 102 ? 62.648 27.010 52.609 1.00 46.35 102 VAL B O 1
ATOM 2484 N N . ILE B 1 103 ? 63.364 24.974 53.178 1.00 47.44 103 ILE B N 1
ATOM 2485 C CA . ILE B 1 103 ? 63.526 24.492 51.804 1.00 48.52 103 ILE B CA 1
ATOM 2486 C C . ILE B 1 103 ? 62.566 23.332 51.525 1.00 48.51 103 ILE B C 1
ATOM 2487 O O . ILE B 1 103 ? 62.641 22.292 52.188 1.00 47.72 103 ILE B O 1
ATOM 2492 N N . GLU B 1 104 ? 61.670 23.521 50.552 1.00 48.12 104 GLU B N 1
ATOM 2493 C CA . GLU B 1 104 ? 60.693 22.515 50.224 1.00 49.13 104 GLU B CA 1
ATOM 2494 C C . GLU B 1 104 ? 60.847 21.991 48.804 1.00 50.14 104 GLU B C 1
ATOM 2495 O O . GLU B 1 104 ? 61.007 22.750 47.831 1.00 49.75 104 GLU B O 1
ATOM 2501 N N . LEU B 1 105 ? 60.774 20.671 48.703 1.00 51.26 105 LEU B N 1
ATOM 2502 C CA . LEU B 1 105 ? 60.605 19.973 47.419 1.00 52.51 105 LEU B CA 1
ATOM 2503 C C . LEU B 1 105 ? 59.130 19.529 47.402 1.00 52.62 105 LEU B C 1
ATOM 2504 O O . LEU B 1 105 ? 58.823 18.489 47.936 1.00 51.56 105 LEU B O 1
ATOM 2509 N N . PRO B 1 106 ? 58.205 20.351 46.833 1.00 54.03 106 PRO B N 1
ATOM 2510 C CA . PRO B 1 106 ? 56.734 20.136 46.884 1.00 54.61 106 PRO B CA 1
ATOM 2511 C C . PRO B 1 106 ? 56.187 18.955 46.078 1.00 55.20 106 PRO B C 1
ATOM 2512 O O . PRO B 1 106 ? 55.011 18.602 46.238 1.00 55.26 106 PRO B O 1
ATOM 2516 N N . LYS B 1 107 ? 57.016 18.385 45.198 1.00 55.45 107 LYS B N 1
ATOM 2517 C CA . LYS B 1 107 ? 56.760 17.039 44.610 1.00 55.55 107 LYS B CA 1
ATOM 2518 C C . LYS B 1 107 ? 56.576 16.004 45.714 1.00 54.68 107 LYS B C 1
ATOM 2519 O O . LYS B 1 107 ? 55.558 15.316 45.770 1.00 54.85 107 LYS B O 1
ATOM 2525 N N . SER B 1 108 ? 57.590 15.896 46.571 1.00 53.89 108 SER B N 1
ATOM 2526 C CA . SER B 1 108 ? 57.526 15.071 47.773 1.00 53.47 108 SER B CA 1
ATOM 2527 C C . SER B 1 108 ? 56.969 15.873 48.978 1.00 53.08 108 SER B C 1
ATOM 2528 O O . SER B 1 108 ? 56.416 15.298 49.899 1.00 52.08 108 SER B O 1
ATOM 2531 N N . SER B 1 109 ? 57.050 17.208 48.908 1.00 53.31 109 SER B N 1
ATOM 2532 C CA . SER B 1 109 ? 56.795 18.113 50.065 1.00 53.15 109 SER B CA 1
ATOM 2533 C C . SER B 1 109 ? 57.731 17.706 51.212 1.00 52.45 109 SER B C 1
ATOM 2534 O O . SER B 1 109 ? 57.282 17.348 52.320 1.00 53.24 109 SER B O 1
ATOM 2537 N N . LYS B 1 110 ? 59.024 17.712 50.906 1.00 50.61 110 LYS B N 1
ATOM 2538 C CA . LYS B 1 110 ? 60.027 17.309 51.853 1.00 49.57 110 LYS B CA 1
ATOM 2539 C C . LYS B 1 110 ? 60.786 18.565 52.219 1.00 48.20 110 LYS B C 1
ATOM 2540 O O . LYS B 1 110 ? 61.302 19.265 51.333 1.00 47.97 110 LYS B O 1
ATOM 2546 N N . THR B 1 111 ? 60.837 18.823 53.534 1.00 46.34 111 THR B N 1
ATOM 2547 C CA . THR B 1 111 ? 61.308 20.073 54.116 1.00 44.88 111 THR B CA 1
ATOM 2548 C C . THR B 1 111 ? 62.551 19.857 54.978 1.00 43.86 111 THR B C 1
ATOM 2549 O O . THR B 1 111 ? 62.596 19.023 55.843 1.00 43.39 111 THR B O 1
ATOM 2553 N N . TYR B 1 112 ? 63.570 20.641 54.693 1.00 44.07 112 TYR B N 1
ATOM 2554 C CA . TYR B 1 112 ? 64.669 20.905 55.592 1.00 43.95 112 TYR B CA 1
ATOM 2555 C C . TYR B 1 112 ? 64.538 22.368 56.034 1.00 43.54 112 TYR B C 1
ATOM 2556 O O . TYR B 1 112 ? 64.091 23.219 55.296 1.00 42.78 112 TYR B O 1
ATOM 2565 N N . THR B 1 113 ? 64.899 22.639 57.270 1.00 44.73 113 THR B N 1
ATOM 2566 C CA . THR B 1 113 ? 64.991 24.007 57.775 1.00 45.32 113 THR B CA 1
ATOM 2567 C C . THR B 1 113 ? 66.343 24.137 58.469 1.00 45.84 113 THR B C 1
ATOM 2568 O O . THR B 1 113 ? 66.948 23.135 58.868 1.00 45.38 113 THR B O 1
ATOM 2572 N N . GLY B 1 114 ? 66.782 25.376 58.658 1.00 46.12 114 GLY B N 1
ATOM 2573 C CA . GLY B 1 114 ? 68.076 25.662 59.251 1.00 45.43 114 GLY B CA 1
ATOM 2574 C C . GLY B 1 114 ? 68.355 27.148 59.297 1.00 45.91 114 GLY B C 1
ATOM 2575 O O . GLY B 1 114 ? 67.676 27.960 58.686 1.00 45.74 114 GLY B O 1
ATOM 2576 N N . GLU B 1 115 ? 69.389 27.483 60.038 1.00 47.23 115 GLU B N 1
ATOM 2577 C CA . GLU B 1 115 ? 69.985 28.830 60.061 1.00 47.94 115 GLU B CA 1
ATOM 2578 C C . GLU B 1 115 ? 70.725 29.174 58.751 1.00 47.27 115 GLU B C 1
ATOM 2579 O O . GLU B 1 115 ? 71.432 28.333 58.187 1.00 47.92 115 GLU B O 1
ATOM 2585 N N . VAL B 1 116 ? 70.538 30.402 58.274 1.00 46.48 116 VAL B N 1
ATOM 2586 C CA . VAL B 1 116 ? 71.201 30.908 57.057 1.00 46.42 116 VAL B CA 1
ATOM 2587 C C . VAL B 1 116 ? 71.683 32.356 57.262 1.00 45.87 116 VAL B C 1
ATOM 2588 O O . VAL B 1 116 ? 71.052 33.162 57.968 1.00 44.69 116 VAL B O 1
ATOM 2592 N N . THR B 1 117 ? 72.837 32.644 56.662 1.00 45.88 117 THR B N 1
ATOM 2593 C CA . THR B 1 117 ? 73.342 33.993 56.480 1.00 45.62 117 THR B CA 1
ATOM 2594 C C . THR B 1 117 ? 73.473 34.258 55.001 1.00 44.60 117 THR B C 1
ATOM 2595 O O . THR B 1 117 ? 74.053 33.420 54.274 1.00 44.46 117 THR B O 1
ATOM 2599 N N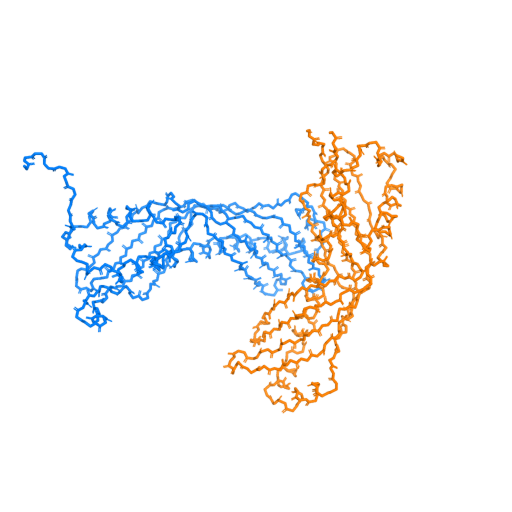 . ILE B 1 118 ? 73.000 35.425 54.570 1.00 43.71 118 ILE B N 1
ATOM 2600 C CA . ILE B 1 118 ? 73.322 35.938 53.220 1.00 43.22 118 ILE B CA 1
ATOM 2601 C C . ILE B 1 118 ? 74.112 37.234 53.274 1.00 43.49 118 ILE B C 1
ATOM 2602 O O . ILE B 1 118 ? 73.795 38.152 54.018 1.00 43.67 118 ILE B O 1
ATOM 2607 N N . GLU B 1 119 ? 75.146 37.297 52.450 1.00 42.91 119 GLU B N 1
ATOM 2608 C CA . GLU B 1 119 ? 75.927 38.495 52.292 1.00 42.65 119 GLU B CA 1
ATOM 2609 C C . GLU B 1 119 ? 75.853 38.923 50.850 1.00 42.08 119 GLU B C 1
ATOM 2610 O O . GLU B 1 119 ? 76.038 38.115 49.946 1.00 42.20 119 GLU B O 1
ATOM 2616 N N . ALA B 1 120 ? 75.596 40.204 50.651 1.00 41.17 120 ALA B N 1
ATOM 2617 C CA . ALA B 1 120 ? 75.505 40.759 49.329 1.00 40.33 120 ALA B CA 1
ATOM 2618 C C . ALA B 1 120 ? 76.005 42.176 49.302 1.00 39.82 120 ALA B C 1
ATOM 2619 O O . ALA B 1 120 ? 75.878 42.949 50.260 1.00 38.02 120 ALA B O 1
ATOM 2621 N N . SER B 1 121 ? 76.533 42.516 48.136 1.00 40.49 121 SER B N 1
ATOM 2622 C CA . SER B 1 121 ? 76.838 43.888 47.814 1.00 40.59 121 SER B CA 1
ATOM 2623 C C . SER B 1 121 ? 75.884 44.376 46.697 1.00 40.15 121 SER B C 1
ATOM 2624 O O . SER B 1 121 ? 75.671 43.710 45.656 1.00 38.55 121 SER B O 1
ATOM 2627 N N . ALA B 1 122 ? 75.316 45.556 46.901 1.00 40.38 122 ALA B N 1
ATOM 2628 C CA . ALA B 1 122 ? 74.442 46.113 45.881 1.00 39.98 122 ALA B CA 1
ATOM 2629 C C . ALA B 1 122 ? 74.391 47.620 45.830 1.00 40.61 122 ALA B C 1
ATOM 2630 O O . ALA B 1 122 ? 75.058 48.326 46.573 1.00 41.13 122 ALA B O 1
ATOM 2632 N N . GLU B 1 123 ? 73.653 48.072 44.822 1.00 41.66 123 GLU B N 1
ATOM 2633 C CA . GLU B 1 123 ? 73.142 49.423 44.692 1.00 41.38 123 GLU B CA 1
ATOM 2634 C C . GLU B 1 123 ? 71.623 49.381 44.601 1.00 41.11 123 GLU B C 1
ATOM 2635 O O . GLU B 1 123 ? 71.059 48.645 43.783 1.00 40.28 123 GLU B O 1
ATOM 2641 N N . GLY B 1 124 ? 70.992 50.196 45.436 1.00 40.67 124 GLY B N 1
ATOM 2642 C CA . GLY B 1 124 ? 69.576 50.464 45.367 1.00 40.87 124 GLY B CA 1
ATOM 2643 C C . GLY B 1 124 ? 69.349 51.918 45.010 1.00 40.00 124 GLY B C 1
ATOM 2644 O O . GLY B 1 124 ? 70.246 52.707 45.080 1.00 39.89 124 GLY B O 1
ATOM 2645 N N . GLY B 1 125 ? 68.149 52.257 44.570 1.00 40.61 125 GLY B N 1
ATOM 2646 C CA . GLY B 1 125 ? 67.830 53.652 44.250 1.00 40.60 125 GLY B CA 1
ATOM 2647 C C . GLY B 1 125 ? 66.339 53.900 44.327 1.00 40.20 125 GLY B C 1
ATOM 2648 O O . GLY B 1 125 ? 65.546 52.958 44.274 1.00 36.27 125 GLY B O 1
ATOM 2649 N N . ALA B 1 126 ? 65.983 55.192 44.419 1.00 40.56 126 ALA B N 1
ATOM 2650 C CA . ALA B 1 126 ? 64.608 55.623 44.539 1.00 40.68 126 ALA B CA 1
ATOM 2651 C C . ALA B 1 126 ? 64.358 56.789 43.615 1.00 41.15 126 ALA B C 1
ATOM 2652 O O . ALA B 1 126 ? 65.209 57.682 43.463 1.00 40.24 126 ALA B O 1
ATOM 2654 N N . ALA B 1 127 ? 63.195 56.782 42.966 1.00 41.90 127 ALA B N 1
ATOM 2655 C CA . ALA B 1 127 ? 62.772 57.938 42.147 1.00 42.36 127 ALA B CA 1
ATOM 2656 C C . ALA B 1 127 ? 61.351 58.344 42.522 1.00 42.72 127 ALA B C 1
ATOM 2657 O O . ALA B 1 127 ? 60.503 57.521 42.649 1.00 42.25 127 ALA B O 1
ATOM 2659 N N . TYR B 1 128 ? 61.124 59.626 42.755 1.00 44.53 128 TYR B N 1
ATOM 2660 C CA . TYR B 1 128 ? 59.784 60.117 43.066 1.00 45.76 128 TYR B CA 1
ATOM 2661 C C . TYR B 1 128 ? 59.817 61.628 42.881 1.00 47.82 128 TYR B C 1
ATOM 2662 O O . TYR B 1 128 ? 60.893 62.205 42.726 1.00 47.68 128 TYR B O 1
ATOM 2671 N N . SER B 1 129 ? 58.645 62.258 42.883 1.00 49.92 129 SER B N 1
ATOM 2672 C CA . SER B 1 129 ? 58.565 63.726 42.858 1.00 51.17 129 SER B CA 1
ATOM 2673 C C . SER B 1 129 ? 57.915 64.265 44.135 1.00 51.80 129 SER B C 1
ATOM 2674 O O . SER B 1 129 ? 57.098 63.589 44.751 1.00 52.62 129 SER B O 1
ATOM 2677 N N . TYR B 1 130 ? 58.333 65.461 44.542 1.00 52.71 130 TYR B N 1
ATOM 2678 C CA . TYR B 1 130 ? 57.689 66.199 45.626 1.00 53.29 130 TYR B CA 1
ATOM 2679 C C . TYR B 1 130 ? 56.493 66.956 45.060 1.00 53.03 130 TYR B C 1
ATOM 2680 O O . TYR B 1 130 ? 56.441 67.291 43.870 1.00 52.00 130 TYR B O 1
ATOM 2689 N N . SER B 1 131 ? 55.518 67.186 45.930 1.00 53.16 131 SER B N 1
ATOM 2690 C CA . SER B 1 131 ? 54.494 68.183 45.717 1.00 52.86 131 SER B CA 1
ATOM 2691 C C . SER B 1 131 ? 54.333 68.882 47.069 1.00 53.46 131 SER B C 1
ATOM 2692 O O . SER B 1 131 ? 54.874 68.421 48.077 1.00 52.95 131 SER B O 1
ATOM 2695 N N . VAL B 1 132 ? 53.646 70.020 47.089 1.00 54.22 132 VAL B N 1
ATOM 2696 C CA . VAL B 1 132 ? 53.308 70.643 48.359 1.00 54.87 132 VAL B CA 1
ATOM 2697 C C . VAL B 1 132 ? 51.860 70.296 48.709 1.00 55.29 132 VAL B C 1
ATOM 2698 O O . VAL B 1 132 ? 50.969 70.381 47.851 1.00 54.74 132 VAL B O 1
ATOM 2702 N N . LYS B 1 133 ? 51.664 69.848 49.955 1.00 55.88 133 LYS B N 1
ATOM 2703 C CA . LYS B 1 133 ? 50.360 69.402 50.446 1.00 56.16 133 LYS B CA 1
ATOM 2704 C C . LYS B 1 133 ? 49.765 70.443 51.372 1.00 56.66 133 LYS B C 1
ATOM 2705 O O . LYS B 1 133 ? 50.465 71.063 52.183 1.00 57.05 133 LYS B O 1
ATOM 2711 N N . THR B 1 134 ? 48.452 70.586 51.269 1.00 56.61 134 THR B N 1
ATOM 2712 C CA . THR B 1 134 ? 47.755 71.714 51.827 1.00 56.30 134 THR B CA 1
ATOM 2713 C C . THR B 1 134 ? 46.976 71.308 53.087 1.00 56.31 134 THR B C 1
ATOM 2714 O O . THR B 1 134 ? 47.511 71.348 54.202 1.00 55.76 134 THR B O 1
ATOM 2718 N N . GLU B 1 140 ? 51.211 73.076 55.207 1.00 53.00 140 GLU B N 1
ATOM 2719 C CA . GLU B 1 140 ? 52.004 73.426 54.027 1.00 53.15 140 GLU B CA 1
ATOM 2720 C C . GLU B 1 140 ? 53.368 72.703 54.037 1.00 53.23 140 GLU B C 1
ATOM 2721 O O . GLU B 1 140 ? 54.412 73.328 54.289 1.00 52.89 140 GLU B O 1
ATOM 2727 N N . HIS B 1 141 ? 53.327 71.389 53.746 1.00 52.93 141 HIS B N 1
ATOM 2728 C CA . HIS B 1 141 ? 54.481 70.477 53.844 1.00 52.80 141 HIS B CA 1
ATOM 2729 C C . HIS B 1 141 ? 54.866 69.850 52.501 1.00 52.54 141 HIS B C 1
ATOM 2730 O O . HIS B 1 141 ? 54.049 69.779 51.584 1.00 52.80 141 HIS B O 1
ATOM 2737 N N . TYR B 1 142 ? 56.101 69.363 52.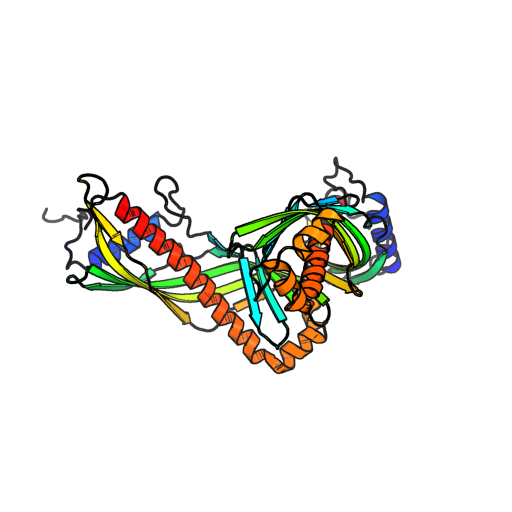399 1.00 51.85 142 TYR B N 1
ATOM 2738 C CA . TYR B 1 142 ? 56.517 68.605 51.200 1.00 51.77 142 TYR B CA 1
ATOM 2739 C C . TYR B 1 142 ? 56.003 67.178 51.285 1.00 50.74 142 TYR B C 1
ATOM 2740 O O . TYR B 1 142 ? 56.000 66.575 52.364 1.00 50.28 142 TYR B O 1
ATOM 2749 N N . GLU B 1 143 ? 55.545 66.673 50.139 1.00 50.55 143 GLU B N 1
ATOM 2750 C CA . GLU B 1 143 ? 54.953 65.337 50.020 1.00 50.50 143 GLU B CA 1
ATOM 2751 C C . GLU B 1 143 ? 55.651 64.502 48.944 1.00 50.16 143 GLU B C 1
ATOM 2752 O O . GLU B 1 143 ? 55.334 64.597 47.760 1.00 50.16 143 GLU B O 1
ATOM 2758 N N . ALA B 1 144 ? 56.601 63.673 49.372 1.00 50.23 144 ALA B N 1
ATOM 2759 C CA . ALA B 1 144 ? 57.244 62.680 48.490 1.00 49.09 144 ALA B CA 1
ATOM 2760 C C . ALA B 1 144 ? 56.162 61.718 48.028 1.00 49.28 144 ALA B C 1
ATOM 2761 O O . ALA B 1 144 ? 55.518 61.085 48.850 1.00 50.34 144 ALA B O 1
ATOM 2763 N N . GLY B 1 145 ? 55.923 61.658 46.716 1.00 49.33 145 GLY B N 1
ATOM 2764 C CA . GLY B 1 145 ? 54.892 60.769 46.138 1.00 48.47 145 GLY B CA 1
ATOM 2765 C C . GLY B 1 145 ? 55.368 59.331 45.972 1.00 47.63 145 GLY B C 1
ATOM 2766 O O . GLY B 1 145 ? 56.480 59.011 46.346 1.00 48.21 145 GLY B O 1
ATOM 2767 N N . PRO B 1 146 ? 54.536 58.457 45.378 1.00 46.49 146 PRO B N 1
ATOM 2768 C CA . PRO B 1 146 ? 54.891 57.041 45.254 1.00 45.75 146 PRO B CA 1
ATOM 2769 C C . PRO B 1 146 ? 56.177 56.803 44.408 1.00 44.94 146 PRO B C 1
ATOM 2770 O O . PRO B 1 146 ? 56.351 57.440 43.371 1.00 44.71 146 PRO B O 1
ATOM 2774 N N . GLU B 1 147 ? 57.069 55.913 44.852 1.00 43.55 147 GLU B N 1
ATOM 2775 C CA . GLU B 1 147 ? 58.419 55.845 44.261 1.00 43.57 147 GLU B CA 1
ATOM 2776 C C . GLU B 1 147 ? 58.633 54.662 43.294 1.00 42.83 147 GLU B C 1
ATOM 2777 O O . GLU B 1 147 ? 57.874 53.664 43.307 1.00 42.61 147 GLU B O 1
ATOM 2783 N N . THR B 1 148 ? 59.637 54.757 42.436 1.00 41.57 148 THR B N 1
ATOM 2784 C CA . THR B 1 148 ? 60.077 53.523 41.787 1.00 41.84 148 THR B CA 1
ATOM 2785 C C . THR B 1 148 ? 61.403 53.158 42.400 1.00 40.31 148 THR B C 1
ATOM 2786 O O . THR B 1 148 ? 62.232 54.019 42.651 1.00 41.39 148 THR B O 1
ATOM 2790 N N . VAL B 1 149 ? 61.551 51.875 42.674 1.00 39.31 149 VAL B N 1
ATOM 2791 C CA . VAL B 1 149 ? 62.728 51.323 43.312 1.00 38.16 149 VAL B CA 1
ATOM 2792 C C . VAL B 1 149 ? 63.521 50.519 42.272 1.00 37.25 149 VAL B C 1
ATOM 2793 O O . VAL B 1 149 ? 62.945 49.777 41.473 1.00 36.74 149 VAL B O 1
ATOM 2797 N N . SER B 1 150 ? 64.835 50.726 42.259 1.00 36.19 150 SER B N 1
ATOM 2798 C CA . SER B 1 150 ? 65.759 49.907 41.502 1.00 36.00 150 SER B CA 1
ATOM 2799 C C . SER B 1 150 ? 66.791 49.146 42.373 1.00 35.94 150 SER B C 1
ATOM 2800 O O . SER B 1 150 ? 67.106 49.552 43.484 1.00 35.57 150 SER B O 1
ATOM 2803 N N . CYS B 1 151 ? 67.339 48.074 41.820 1.00 35.92 151 CYS B N 1
ATOM 2804 C CA . CYS B 1 151 ? 68.300 47.244 42.496 1.00 36.76 151 CYS B CA 1
ATOM 2805 C C . CYS B 1 151 ? 69.250 46.660 41.468 1.00 35.85 151 CYS B C 1
ATOM 2806 O O . CYS B 1 151 ? 68.864 46.220 40.384 1.00 36.02 151 CYS B O 1
ATOM 2809 N N . GLU B 1 152 ? 70.513 46.714 41.812 1.00 35.32 152 GLU B N 1
ATOM 2810 C CA . GLU B 1 152 ? 71.542 46.011 41.087 1.00 34.92 152 GLU B CA 1
ATOM 2811 C C . GLU B 1 152 ? 72.456 45.269 42.066 1.00 34.11 152 GLU B C 1
ATOM 2812 O O . GLU B 1 152 ? 72.846 45.786 43.059 1.00 32.04 152 GLU B O 1
ATOM 2818 N N . ILE B 1 153 ? 72.739 44.022 41.762 1.00 35.99 153 ILE B N 1
ATOM 2819 C CA . ILE B 1 153 ? 73.662 43.233 42.571 1.00 36.99 153 ILE B CA 1
ATOM 2820 C C . ILE B 1 153 ? 75.063 43.157 41.943 1.00 36.96 153 ILE B C 1
ATOM 2821 O O . ILE B 1 153 ? 75.210 42.815 40.761 1.00 36.24 153 ILE B O 1
ATOM 2826 N N . PHE B 1 154 ? 76.085 43.422 42.762 1.00 37.18 154 PHE B N 1
ATOM 2827 C CA . PHE B 1 154 ? 77.483 43.300 42.302 1.00 37.76 154 PHE B CA 1
ATOM 2828 C C . PHE B 1 154 ? 78.110 41.975 42.705 1.00 39.14 154 PHE B C 1
ATOM 2829 O O . PHE B 1 154 ? 78.147 41.611 43.879 1.00 39.74 154 PHE B O 1
ATOM 2837 N N . GLY B 1 155 ? 78.589 41.235 41.714 1.00 40.69 155 GLY B N 1
ATOM 2838 C CA . GLY B 1 155 ? 79.181 39.916 41.948 1.00 40.94 155 GLY B CA 1
ATOM 2839 C C . GLY B 1 155 ? 78.180 38.874 42.410 1.00 41.58 155 GLY B C 1
ATOM 2840 O O . GLY B 1 155 ? 77.023 38.909 42.050 1.00 40.92 155 GLY B O 1
ATOM 2841 N N . GLU B 1 156 ? 78.652 37.968 43.259 1.00 43.04 156 GLU B N 1
ATOM 2842 C CA . GLU B 1 156 ? 77.902 36.799 43.692 1.00 43.53 156 GLU B CA 1
ATOM 2843 C C . GLU B 1 156 ? 77.601 36.892 45.198 1.00 43.21 156 GLU B C 1
ATOM 2844 O O . GLU B 1 156 ? 78.519 36.837 46.016 1.00 42.83 156 GLU B O 1
ATOM 2850 N N . PRO B 1 157 ? 76.332 37.089 45.575 1.00 43.13 157 PRO B N 1
ATOM 2851 C CA . PRO B 1 157 ? 76.061 36.945 47.002 1.00 43.38 157 PRO B CA 1
ATOM 2852 C C . PRO B 1 157 ? 76.531 35.595 47.612 1.00 43.41 157 PRO B C 1
ATOM 2853 O O . PRO B 1 157 ? 76.552 34.563 46.945 1.00 44.02 157 PRO B O 1
ATOM 2857 N N . THR B 1 158 ? 76.952 35.612 48.861 1.00 43.16 158 THR B N 1
ATOM 2858 C CA . THR B 1 158 ? 77.338 34.370 49.493 1.00 44.07 158 THR B CA 1
ATOM 2859 C C . THR B 1 158 ? 76.141 33.870 50.299 1.00 44.02 158 THR B C 1
ATOM 2860 O O . THR B 1 158 ? 75.334 34.655 50.764 1.00 42.89 158 THR B O 1
ATOM 2864 N N . LEU B 1 159 ? 76.023 32.558 50.416 1.00 44.68 159 LEU B N 1
ATOM 2865 C CA . LEU B 1 159 ? 74.897 31.937 51.128 1.00 45.91 159 LEU B CA 1
ATOM 2866 C C . LEU B 1 159 ? 75.522 30.916 52.010 1.00 46.67 159 LEU B C 1
ATOM 2867 O O . LEU B 1 159 ? 76.298 30.077 51.546 1.00 46.31 159 LEU B O 1
ATOM 2872 N N . SER B 1 160 ? 75.251 30.998 53.300 1.00 47.98 160 SER B N 1
ATOM 2873 C CA . SER B 1 160 ? 75.906 30.057 54.180 1.00 48.76 160 SER B CA 1
ATOM 2874 C C . SER B 1 160 ? 74.940 29.552 55.198 1.00 49.05 160 SER B C 1
ATOM 2875 O O . SER B 1 160 ? 74.220 30.309 55.823 1.00 49.48 160 SER B O 1
ATOM 2878 N N . VAL B 1 161 ? 74.980 28.246 55.371 1.00 50.34 161 VAL B N 1
ATOM 2879 C CA . VAL B 1 161 ? 74.024 27.485 56.154 1.00 50.69 161 VAL B CA 1
ATOM 2880 C C . VAL B 1 161 ? 74.875 26.682 57.135 1.00 51.04 161 VAL B C 1
ATOM 2881 O O . VAL B 1 161 ? 76.092 26.645 56.993 1.00 50.75 161 VAL B O 1
ATOM 2885 N N . SER B 1 162 ? 74.270 26.080 58.157 1.00 51.84 162 SER B N 1
ATOM 2886 C CA . SER B 1 162 ? 75.070 25.357 59.155 1.00 52.02 162 SER B CA 1
ATOM 2887 C C . SER B 1 162 ? 75.716 24.115 58.550 1.00 51.78 162 SER B C 1
ATOM 2888 O O . SER B 1 162 ? 75.324 23.654 57.455 1.00 51.12 162 SER B O 1
ATOM 2891 N N . SER B 1 163 ? 76.708 23.595 59.275 1.00 51.29 163 SER B N 1
ATOM 2892 C CA . SER B 1 163 ? 77.448 22.409 58.847 1.00 51.42 163 SER B CA 1
ATOM 2893 C C . SER B 1 163 ? 76.512 21.203 58.671 1.00 51.48 163 SER B C 1
ATOM 2894 O O . SER B 1 163 ? 76.570 20.517 57.644 1.00 50.84 163 SER B O 1
ATOM 2897 N N . THR B 1 164 ? 75.648 20.945 59.659 1.00 52.00 164 THR B N 1
ATOM 2898 C CA . THR B 1 164 ? 74.758 19.768 59.572 1.00 52.59 164 THR B CA 1
ATOM 2899 C C . THR B 1 164 ? 73.831 19.905 58.362 1.00 53.04 164 THR B C 1
ATOM 2900 O O . THR B 1 164 ? 73.679 18.956 57.585 1.00 53.93 164 THR B O 1
ATOM 2904 N N . LEU B 1 165 ? 73.252 21.087 58.173 1.00 53.06 165 LEU B N 1
ATOM 2905 C CA . LEU B 1 165 ? 72.292 21.276 57.088 1.00 52.76 165 LEU B CA 1
ATOM 2906 C C . LEU B 1 165 ? 72.967 20.944 55.775 1.00 52.53 165 LEU B C 1
ATOM 2907 O O . LEU B 1 165 ? 72.473 20.107 55.002 1.00 50.69 165 LEU B O 1
ATOM 2912 N N . GLU B 1 166 ? 74.117 21.585 55.557 1.00 53.64 166 GLU B N 1
ATOM 2913 C CA . GLU B 1 166 ? 74.899 21.360 54.341 1.00 54.30 166 GLU B CA 1
ATOM 2914 C C . GLU B 1 166 ? 75.039 19.855 54.069 1.00 54.95 166 GLU B C 1
ATOM 2915 O O . GLU B 1 166 ? 74.755 19.370 52.974 1.00 55.10 166 GLU B O 1
ATOM 2921 N N . ASP B 1 167 ? 75.420 19.111 55.099 1.00 55.63 167 ASP B N 1
ATOM 2922 C CA . ASP B 1 167 ? 75.727 17.698 54.937 1.00 55.77 167 ASP B CA 1
ATOM 2923 C C . ASP B 1 167 ? 74.500 16.806 54.664 1.00 55.96 167 ASP B C 1
ATOM 2924 O O . ASP B 1 167 ? 74.601 15.803 53.930 1.00 56.72 167 ASP B O 1
ATOM 2929 N N . ALA B 1 168 ? 73.366 17.157 55.256 1.00 55.20 168 ALA B N 1
ATOM 2930 C CA . ALA B 1 168 ? 72.133 16.395 55.083 1.00 55.25 168 ALA B CA 1
ATOM 2931 C C . ALA B 1 168 ? 71.588 16.552 53.672 1.00 55.65 168 ALA B C 1
ATOM 2932 O O . ALA B 1 168 ? 71.114 15.604 53.074 1.00 56.24 168 ALA B O 1
ATOM 2934 N N . LEU B 1 169 ? 71.621 17.776 53.161 1.00 56.59 169 LEU B N 1
ATOM 2935 C CA . LEU B 1 169 ? 71.230 18.054 51.783 1.00 56.69 169 LEU B CA 1
ATOM 2936 C C . LEU B 1 169 ? 72.161 17.330 50.819 1.00 56.72 169 LEU B C 1
ATOM 2937 O O . LEU B 1 169 ? 71.716 16.765 49.820 1.00 56.84 169 LEU B O 1
ATOM 2942 N N . LYS B 1 170 ? 73.453 17.331 51.129 1.00 56.93 170 LYS B N 1
ATOM 2943 C CA . LYS B 1 170 ? 74.414 16.537 50.355 1.00 57.84 170 LYS B CA 1
ATOM 2944 C C . LYS B 1 170 ? 74.003 15.055 50.293 1.00 58.35 170 LYS B C 1
ATOM 2945 O O . LYS B 1 170 ? 74.087 14.426 49.233 1.00 58.08 170 LYS B O 1
ATOM 2951 N N . LEU B 1 171 ? 73.549 14.517 51.427 1.00 58.74 171 LEU B N 1
ATOM 2952 C CA . LEU B 1 171 ? 73.163 13.098 51.518 1.00 58.88 171 LEU B CA 1
ATOM 2953 C C . LEU B 1 171 ? 71.809 12.855 50.850 1.00 58.90 171 LEU B C 1
ATOM 2954 O O . LEU B 1 171 ? 71.530 11.754 50.374 1.00 58.24 171 LEU B O 1
ATOM 2959 N N . ASP B 1 172 ? 70.973 13.891 50.823 1.00 58.84 172 ASP B N 1
ATOM 2960 C CA . ASP B 1 172 ? 69.704 13.828 50.109 1.00 59.04 172 ASP B CA 1
ATOM 2961 C C . ASP B 1 172 ? 69.964 13.727 48.606 1.00 59.65 172 ASP B C 1
ATOM 2962 O O . ASP B 1 172 ? 70.411 14.689 47.971 1.00 59.70 172 ASP B O 1
ATOM 2967 N N . SER B 1 173 ? 69.693 12.552 48.047 1.00 60.06 173 SER B N 1
ATOM 2968 C CA . SER B 1 173 ? 70.003 12.281 46.646 1.00 60.37 173 SER B CA 1
ATOM 2969 C C . SER B 1 173 ? 69.075 13.036 45.691 1.00 60.53 173 SER B C 1
ATOM 2970 O O . SER B 1 173 ? 69.446 13.294 44.540 1.00 60.50 173 SER B O 1
ATOM 2973 N N . ASP B 1 174 ? 67.867 13.349 46.162 1.00 60.48 174 ASP B N 1
ATOM 2974 C CA . ASP B 1 174 ? 66.989 14.314 45.496 1.00 60.72 174 ASP B CA 1
ATOM 2975 C C . ASP B 1 174 ? 67.714 15.685 45.342 1.00 60.69 174 ASP B C 1
ATOM 2976 O O . ASP B 1 174 ? 67.878 16.189 44.234 1.00 60.65 174 ASP B O 1
ATOM 2981 N N . PHE B 1 175 ? 68.187 16.243 46.451 1.00 60.50 175 PHE B N 1
ATOM 2982 C CA . PHE B 1 175 ? 68.765 17.581 46.446 1.00 60.50 175 PHE B CA 1
ATOM 2983 C C . PHE B 1 175 ? 70.147 17.686 45.820 1.00 60.18 175 PHE B C 1
ATOM 2984 O O . PHE B 1 175 ? 70.502 18.723 45.263 1.00 60.42 175 PHE B O 1
ATOM 2992 N N . LYS B 1 176 ? 70.966 16.658 45.953 1.00 60.25 176 LYS B N 1
ATOM 2993 C CA . LYS B 1 176 ? 72.283 16.698 45.318 1.00 59.97 176 LYS B CA 1
ATOM 2994 C C . LYS B 1 176 ? 72.085 16.877 43.802 1.00 59.70 176 LYS B C 1
ATOM 2995 O O . LYS B 1 176 ? 72.737 17.711 43.178 1.00 58.85 176 LYS B O 1
ATOM 3001 N N . LYS B 1 177 ? 71.162 16.099 43.235 1.00 60.02 177 LYS B N 1
ATOM 3002 C CA . LYS B 1 177 ? 70.930 16.076 41.787 1.00 59.98 177 LYS B CA 1
ATOM 3003 C C . LYS B 1 177 ? 70.310 17.391 41.301 1.00 59.73 177 LYS B C 1
ATOM 3004 O O . LYS B 1 177 ? 70.510 17.800 40.161 1.00 60.04 177 LYS B O 1
ATOM 3010 N N . ILE B 1 178 ? 69.568 18.049 42.179 1.00 59.30 178 ILE B N 1
ATOM 3011 C CA . ILE B 1 178 ? 69.090 19.402 41.919 1.00 59.16 178 ILE B CA 1
ATOM 3012 C C . ILE B 1 178 ? 70.216 20.432 42.029 1.00 58.51 178 ILE B C 1
ATOM 3013 O O . ILE B 1 178 ? 70.223 21.438 41.318 1.00 59.12 178 ILE B O 1
ATOM 3018 N N . PHE B 1 179 ? 71.161 20.182 42.918 1.00 57.91 179 PHE B N 1
ATOM 3019 C CA . PHE B 1 179 ? 72.322 21.053 43.058 1.00 57.91 179 PHE B CA 1
ATOM 3020 C C . PHE B 1 179 ? 73.253 20.957 41.829 1.00 57.63 179 PHE B C 1
ATOM 3021 O O . PHE B 1 179 ? 73.727 21.980 41.308 1.00 56.98 179 PHE B O 1
ATOM 3029 N N . THR B 1 180 ? 73.507 19.725 41.381 1.00 56.89 180 THR B N 1
ATOM 3030 C CA . THR B 1 180 ? 74.402 19.479 40.256 1.00 56.59 180 THR B CA 1
ATOM 3031 C C . THR B 1 180 ? 73.763 19.878 38.922 1.00 55.76 180 THR B C 1
ATOM 3032 O O . THR B 1 180 ? 74.443 20.388 38.031 1.00 55.33 180 THR B O 1
ATOM 3036 N N . GLU B 1 181 ? 72.462 19.640 38.789 1.00 54.66 181 GLU B N 1
ATO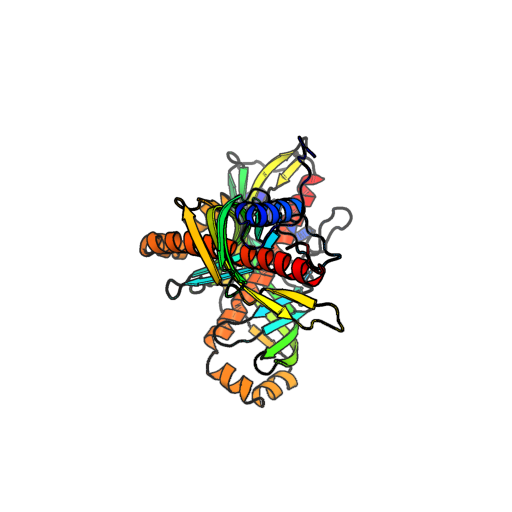M 3037 C CA . GLU B 1 181 ? 71.748 20.009 37.568 1.00 54.08 181 GLU B CA 1
ATOM 3038 C C . GLU B 1 181 ? 71.618 21.525 37.425 1.00 53.43 181 GLU B C 1
ATOM 3039 O O . GLU B 1 181 ? 71.937 22.096 36.384 1.00 52.90 181 GLU B O 1
ATOM 3045 N N . TYR B 1 182 ? 71.166 22.174 38.492 1.00 53.13 182 TYR B N 1
ATOM 3046 C CA . TYR B 1 182 ? 70.576 23.506 38.375 1.00 52.88 182 TYR B CA 1
ATOM 3047 C C . TYR B 1 182 ? 71.300 24.553 39.210 1.00 52.00 182 TYR B C 1
ATOM 3048 O O . TYR B 1 182 ? 70.680 25.450 39.751 1.00 52.15 182 TYR B O 1
ATOM 3057 N N . GLY B 1 183 ? 72.618 24.447 39.289 1.00 51.54 183 GLY B N 1
ATOM 3058 C CA . GLY B 1 183 ? 73.425 25.405 40.034 1.00 51.25 183 GLY B CA 1
ATOM 3059 C C . GLY B 1 183 ? 73.247 26.845 39.566 1.00 50.94 183 GLY B C 1
ATOM 3060 O O . GLY B 1 183 ? 73.136 27.766 40.379 1.00 50.56 183 GLY B O 1
ATOM 3061 N N . LYS B 1 184 ? 73.224 27.035 38.250 1.00 50.34 184 LYS B N 1
ATOM 3062 C CA . LYS B 1 184 ? 73.149 28.373 37.660 1.00 49.67 184 LYS B CA 1
ATOM 3063 C C . LYS B 1 184 ? 71.830 29.074 38.022 1.00 48.91 184 LYS B C 1
ATOM 3064 O O . LYS B 1 184 ? 71.790 30.289 38.232 1.00 48.08 184 LYS B O 1
ATOM 3070 N N . GLN B 1 185 ? 70.757 28.297 38.097 1.00 48.18 185 GLN B N 1
ATOM 3071 C CA . GLN B 1 185 ? 69.454 28.843 38.432 1.00 48.47 185 GLN B CA 1
ATOM 3072 C C . GLN B 1 185 ? 69.435 29.200 39.925 1.00 48.24 185 GLN B C 1
ATOM 3073 O O . GLN B 1 185 ? 68.787 30.181 40.335 1.00 47.91 185 GLN B O 1
ATOM 3079 N N . LEU B 1 186 ? 70.147 28.393 40.718 1.00 47.68 186 LEU B N 1
ATOM 3080 C CA . LEU B 1 186 ? 70.379 28.652 42.146 1.00 47.64 186 LEU B CA 1
ATOM 3081 C C . LEU B 1 186 ? 71.202 29.924 42.440 1.00 47.61 186 LEU B C 1
ATOM 3082 O O . LEU B 1 186 ? 70.842 30.733 43.302 1.00 48.14 186 LEU B O 1
ATOM 3087 N N . THR B 1 187 ? 72.318 30.097 41.741 1.00 47.32 187 THR B N 1
ATOM 3088 C CA . THR B 1 187 ? 73.141 31.298 41.906 1.00 46.36 187 THR B CA 1
ATOM 3089 C C . THR B 1 187 ? 72.332 32.555 41.501 1.00 45.79 187 THR B C 1
ATOM 3090 O O . THR B 1 187 ? 72.457 33.631 42.096 1.00 45.94 187 THR B O 1
ATOM 3094 N N . GLU B 1 188 ? 71.481 32.387 40.499 1.00 45.16 188 GLU B N 1
ATOM 3095 C CA . GLU B 1 188 ? 70.590 33.446 40.048 1.00 44.39 188 GLU B CA 1
ATOM 3096 C C . GLU B 1 188 ? 69.517 33.710 41.090 1.00 43.69 188 GLU B C 1
ATOM 3097 O O . GLU B 1 188 ? 69.229 34.858 41.429 1.00 42.72 188 GLU B O 1
ATOM 3103 N N . GLY B 1 189 ? 68.915 32.633 41.587 1.00 43.35 189 GLY B N 1
ATOM 3104 C CA . GLY B 1 189 ? 67.879 32.741 42.602 1.00 42.21 189 GLY B CA 1
ATOM 3105 C C . GLY B 1 189 ? 68.367 33.554 43.773 1.00 41.30 189 GLY B C 1
ATOM 3106 O O . GLY B 1 189 ? 67.652 34.391 44.324 1.00 41.42 189 GLY B O 1
ATOM 3107 N N . ARG B 1 190 ? 69.611 33.330 44.114 1.00 40.97 190 ARG B N 1
ATOM 3108 C CA . ARG B 1 190 ? 70.249 33.974 45.275 1.00 41.51 190 ARG B CA 1
ATOM 3109 C C . ARG B 1 190 ? 70.379 35.500 45.070 1.00 40.98 190 ARG B C 1
ATOM 3110 O O . ARG B 1 190 ? 70.271 36.255 45.994 1.00 41.61 190 ARG B O 1
ATOM 3118 N N . LYS B 1 191 ? 70.625 35.940 43.842 1.00 40.76 191 LYS B N 1
ATOM 3119 C CA . LYS B 1 191 ? 70.656 37.385 43.488 1.00 40.07 191 LYS B CA 1
ATOM 3120 C C . LYS B 1 191 ? 69.288 38.036 43.531 1.00 39.69 191 LYS B C 1
ATOM 3121 O O . LYS B 1 191 ? 69.178 39.192 43.852 1.00 40.19 191 LYS B O 1
ATOM 3127 N N . GLN B 1 192 ? 68.269 37.297 43.130 1.00 39.67 192 GLN B N 1
ATOM 3128 C CA . GLN B 1 192 ? 66.897 37.744 43.212 1.00 39.65 192 GLN B CA 1
ATOM 3129 C C . GLN B 1 192 ? 66.463 37.906 44.697 1.00 39.56 192 GLN B C 1
ATOM 3130 O O . GLN B 1 192 ? 65.746 38.840 45.069 1.00 39.00 192 GLN B O 1
ATOM 3136 N N . THR B 1 193 ? 66.926 37.008 45.555 1.00 39.60 193 THR B N 1
ATOM 3137 C CA . THR B 1 193 ? 66.631 37.154 46.947 1.00 38.85 193 THR B CA 1
ATOM 3138 C C . THR B 1 193 ? 67.294 38.418 47.482 1.00 37.78 193 THR B C 1
ATOM 3139 O O . THR B 1 193 ? 66.655 39.213 48.173 1.00 37.24 193 THR B O 1
ATOM 3143 N N . ALA B 1 194 ? 68.558 38.628 47.149 1.00 38.25 194 ALA B N 1
ATOM 3144 C CA . ALA B 1 194 ? 69.268 39.873 47.550 1.00 36.80 194 ALA B CA 1
ATOM 3145 C C . ALA B 1 194 ? 68.464 41.107 47.099 1.00 35.61 194 ALA B C 1
ATOM 3146 O O . ALA B 1 194 ? 68.234 42.023 47.854 1.00 35.84 194 ALA B O 1
ATOM 3148 N N . CYS B 1 195 ? 67.951 41.095 45.885 1.00 34.80 195 CYS B N 1
ATOM 3149 C CA . CYS B 1 195 ? 67.153 42.243 45.395 1.00 35.26 195 CYS B CA 1
ATOM 3150 C C . CYS B 1 195 ? 65.816 42.431 46.083 1.00 32.54 195 CYS B C 1
ATOM 3151 O O . CYS B 1 195 ? 65.321 43.532 46.262 1.00 31.62 195 CYS B O 1
ATOM 3154 N N . ARG B 1 196 ? 65.231 41.327 46.426 1.00 32.40 196 ARG B N 1
ATOM 3155 C CA . ARG B 1 196 ? 64.054 41.322 47.267 1.00 33.12 196 ARG B CA 1
ATOM 3156 C C . ARG B 1 196 ? 64.310 42.082 48.576 1.00 32.29 196 ARG B C 1
ATOM 3157 O O . ARG B 1 196 ? 63.596 42.984 48.925 1.00 29.73 196 ARG B O 1
ATOM 3165 N N . ILE B 1 197 ? 65.390 41.716 49.242 1.00 33.99 197 ILE B N 1
ATOM 3166 C CA . ILE B 1 197 ? 65.796 42.343 50.483 1.00 34.54 197 ILE B CA 1
ATOM 3167 C C . ILE B 1 197 ? 65.998 43.864 50.291 1.00 35.58 197 ILE B C 1
ATOM 3168 O O . ILE B 1 197 ? 65.474 44.659 51.085 1.00 36.10 197 ILE B O 1
ATOM 3173 N N . VAL B 1 198 ? 66.694 44.250 49.224 1.00 35.25 198 VAL B N 1
ATOM 3174 C CA . VAL B 1 198 ? 66.964 45.652 48.955 1.00 36.16 198 VAL B CA 1
ATOM 3175 C C . VAL B 1 198 ? 65.695 46.455 48.661 1.00 36.61 198 VAL B C 1
ATOM 3176 O O . VAL B 1 198 ? 65.497 47.524 49.239 1.00 37.17 198 VAL B O 1
ATOM 3180 N N . GLU B 1 199 ? 64.853 45.964 47.752 1.00 36.70 199 GLU B N 1
ATOM 3181 C CA . GLU B 1 199 ? 63.574 46.628 47.461 1.00 36.60 199 GLU B CA 1
ATOM 3182 C C . GLU B 1 199 ? 62.774 46.893 48.743 1.00 36.98 199 GLU B C 1
ATOM 3183 O O . GLU B 1 199 ? 62.171 47.954 48.939 1.00 35.96 199 GLU B O 1
ATOM 3189 N N . THR B 1 200 ? 62.748 45.884 49.600 1.00 37.33 200 THR B N 1
ATOM 3190 C CA . THR B 1 200 ? 61.974 45.938 50.812 1.00 36.52 200 THR B CA 1
ATOM 3191 C C . THR B 1 200 ? 62.526 46.980 51.712 1.00 36.50 200 THR B C 1
ATOM 3192 O O . THR B 1 200 ? 61.771 47.816 52.191 1.00 36.52 200 THR B O 1
ATOM 3196 N N . VAL B 1 201 ? 63.845 46.966 51.894 1.00 36.39 201 VAL B N 1
ATOM 3197 C CA . VAL B 1 201 ? 64.476 47.919 52.794 1.00 36.37 201 VAL B CA 1
ATOM 3198 C C . VAL B 1 201 ? 64.484 49.334 52.205 1.00 36.77 201 VAL B C 1
ATOM 3199 O O . VAL B 1 201 ? 64.337 50.342 52.932 1.00 36.87 201 VAL B O 1
ATOM 3203 N N . TYR B 1 202 ? 64.649 49.415 50.886 1.00 36.15 202 TYR B N 1
ATOM 3204 C CA . TYR B 1 202 ? 64.629 50.715 50.231 1.00 35.92 202 TYR B CA 1
ATOM 3205 C C . TYR B 1 202 ? 63.224 51.373 50.327 1.00 36.31 202 TYR B C 1
ATOM 3206 O O . TYR B 1 202 ? 63.104 52.555 50.518 1.00 37.05 202 TYR B O 1
ATOM 3215 N N . ALA B 1 203 ? 62.164 50.604 50.195 1.00 36.98 203 ALA B N 1
ATOM 3216 C CA . ALA B 1 203 ? 60.804 51.123 50.346 1.00 37.95 203 ALA B CA 1
ATOM 3217 C C . ALA B 1 203 ? 60.654 51.771 51.724 1.00 39.16 203 ALA B C 1
ATOM 3218 O O . ALA B 1 203 ? 60.063 52.828 51.867 1.00 39.39 203 ALA B O 1
ATOM 3220 N N . VAL B 1 204 ? 61.182 51.103 52.751 1.00 40.82 204 VAL B N 1
ATOM 3221 C CA . VAL B 1 204 ? 61.069 51.606 54.111 1.00 40.79 204 VAL B CA 1
ATOM 3222 C C . VAL B 1 204 ? 61.863 52.883 54.214 1.00 41.17 204 VAL B C 1
ATOM 3223 O O . VAL B 1 204 ? 61.462 53.817 54.882 1.00 40.50 204 VAL B O 1
ATOM 3227 N N . SER B 1 205 ? 62.998 52.892 53.516 1.00 42.30 205 SER B N 1
ATOM 3228 C CA . SER B 1 205 ? 63.893 54.042 53.474 1.00 42.52 205 SER B CA 1
ATOM 3229 C C . SER B 1 205 ? 63.207 55.267 52.907 1.00 43.04 205 SER B C 1
ATOM 3230 O O . SER B 1 205 ? 63.368 56.364 53.455 1.00 44.81 205 SER B O 1
ATOM 3233 N N . VAL B 1 206 ? 62.450 55.119 51.824 1.00 43.44 206 VAL B N 1
ATOM 3234 C CA . VAL B 1 206 ? 61.768 56.291 51.322 1.00 45.25 206 VAL B CA 1
ATOM 3235 C C . VAL B 1 206 ? 60.525 56.562 52.148 1.00 45.75 206 VAL B C 1
ATOM 3236 O O . VAL B 1 206 ? 60.028 57.677 52.166 1.00 46.00 206 VAL B O 1
ATOM 3240 N N . HIS B 1 207 ? 60.032 55.561 52.859 1.00 46.79 207 HIS B N 1
ATOM 3241 C CA . HIS B 1 207 ? 58.963 55.832 53.826 1.00 46.82 207 HIS B CA 1
ATOM 3242 C C . HIS B 1 207 ? 59.432 56.838 54.870 1.00 46.40 207 HIS B C 1
ATOM 3243 O O . HIS B 1 207 ? 58.755 57.826 55.123 1.00 46.77 207 HIS B O 1
ATOM 3250 N N . ASN B 1 208 ? 60.581 56.555 55.484 1.00 46.06 208 ASN B N 1
ATOM 3251 C CA . ASN B 1 208 ? 61.224 57.457 56.459 1.00 45.58 208 ASN B CA 1
ATOM 3252 C C . ASN B 1 208 ? 61.334 58.900 55.975 1.00 44.81 208 ASN B C 1
ATOM 3253 O O . ASN B 1 208 ? 61.063 59.836 56.727 1.00 44.70 208 ASN B O 1
ATOM 3258 N N . ILE B 1 209 ? 61.754 59.056 54.720 1.00 44.54 209 ILE B N 1
ATOM 3259 C CA . ILE B 1 209 ? 61.865 60.376 54.044 1.00 43.81 209 ILE B CA 1
ATOM 3260 C C . ILE B 1 209 ? 60.494 61.022 53.912 1.00 43.58 209 ILE B C 1
ATOM 3261 O O . ILE B 1 209 ? 60.298 62.178 54.289 1.00 44.23 209 ILE B O 1
ATOM 3266 N N . ARG B 1 210 ? 59.540 60.262 53.399 1.00 43.53 210 ARG B N 1
ATOM 3267 C CA . ARG B 1 210 ? 58.170 60.730 53.263 1.00 43.96 210 ARG B CA 1
ATOM 3268 C C . ARG B 1 210 ? 57.655 61.226 54.618 1.00 44.96 210 ARG B C 1
ATOM 3269 O O . ARG B 1 210 ? 56.972 62.260 54.702 1.00 44.34 210 ARG B O 1
ATOM 3277 N N . ALA B 1 211 ? 58.005 60.482 55.669 1.00 45.97 211 ALA B N 1
ATOM 3278 C CA . ALA B 1 211 ? 57.521 60.733 57.033 1.00 46.53 211 ALA B CA 1
ATOM 3279 C C . ALA B 1 211 ? 58.104 62.014 57.597 1.00 47.32 211 ALA B C 1
ATOM 3280 O O . ALA B 1 211 ? 57.398 62.833 58.163 1.00 47.17 211 ALA B O 1
ATOM 3282 N N . ALA B 1 212 ? 59.414 62.170 57.438 1.00 48.53 212 ALA B N 1
ATOM 3283 C CA . ALA B 1 212 ? 60.104 63.382 57.871 1.00 48.82 212 ALA B CA 1
ATOM 3284 C C . ALA B 1 212 ? 59.582 64.623 57.139 1.00 49.30 212 ALA B C 1
ATOM 3285 O O . ALA B 1 212 ? 59.339 65.652 57.765 1.00 49.97 212 ALA B O 1
ATOM 3287 N N . ALA B 1 213 ? 59.402 64.525 55.824 1.00 49.93 213 ALA B N 1
ATOM 3288 C CA . ALA B 1 213 ? 58.876 65.643 55.018 1.00 50.41 213 ALA B CA 1
ATOM 3289 C C . ALA B 1 213 ? 57.474 66.098 55.458 1.00 51.00 213 ALA B C 1
ATOM 3290 O O . ALA B 1 213 ? 57.111 67.255 55.263 1.00 51.59 213 ALA B O 1
ATOM 3292 N N . ARG B 1 214 ? 56.706 65.201 56.069 1.00 51.44 214 ARG B N 1
ATOM 3293 C CA . ARG B 1 214 ? 55.351 65.516 56.520 1.00 52.08 214 ARG B CA 1
ATOM 3294 C C . ARG B 1 214 ? 55.269 66.319 57.840 1.00 52.59 214 ARG B C 1
ATOM 3295 O O . ARG B 1 214 ? 54.345 67.122 58.026 1.00 51.97 214 ARG B O 1
ATOM 3303 N N . ILE B 1 215 ? 56.201 66.063 58.761 1.00 53.42 215 ILE B N 1
ATOM 3304 C CA . ILE B 1 215 ? 56.272 66.803 60.023 1.00 54.07 215 ILE B CA 1
ATOM 3305 C C . ILE B 1 215 ? 57.586 67.590 60.129 1.00 54.62 215 ILE B C 1
ATOM 3306 O O . ILE B 1 215 ? 58.163 67.725 61.204 1.00 54.61 215 ILE B O 1
ATOM 3311 N N . LEU B 1 216 ? 58.052 68.088 58.984 1.00 55.44 216 LEU B N 1
ATOM 3312 C CA . LEU B 1 216 ? 59.045 69.172 58.910 1.00 55.92 216 LEU B CA 1
ATOM 3313 C C . LEU B 1 216 ? 58.501 70.215 57.944 1.00 56.59 216 LEU B C 1
ATOM 3314 O O . LEU B 1 216 ? 57.854 69.859 56.956 1.00 56.61 216 LEU B O 1
ATOM 3319 N N . PRO B 1 217 ? 58.767 71.508 58.213 1.00 57.35 217 PRO B N 1
ATOM 3320 C CA . PRO B 1 217 ? 58.298 72.576 57.326 1.00 57.71 217 PRO B CA 1
ATOM 3321 C C . PRO B 1 217 ? 59.078 72.637 56.009 1.00 58.05 217 PRO B C 1
ATOM 3322 O O . PRO B 1 217 ? 60.200 72.139 55.926 1.00 58.42 217 PRO B O 1
ATOM 3326 N N . LYS B 1 218 ? 58.482 73.260 54.996 1.00 58.29 218 LYS B N 1
ATOM 3327 C CA . LYS B 1 218 ? 59.138 73.461 53.702 1.00 58.60 218 LYS B CA 1
ATOM 3328 C C . LYS B 1 218 ? 60.477 74.211 53.808 1.00 58.88 218 LYS B C 1
ATOM 3329 O O . LYS B 1 218 ? 61.323 74.082 52.925 1.00 58.83 218 LYS B O 1
ATOM 3335 N N . SER B 1 219 ? 60.650 74.985 54.884 1.00 59.27 219 SER B N 1
ATOM 3336 C CA . SER B 1 219 ? 61.851 75.801 55.116 1.00 59.40 219 SER B CA 1
ATOM 3337 C C . SER B 1 219 ? 63.133 74.993 55.385 1.00 59.50 219 SER B C 1
ATOM 3338 O O . SER B 1 219 ? 64.241 75.495 55.151 1.00 59.33 219 SER B O 1
ATOM 3341 N N . ALA B 1 220 ? 62.989 73.765 55.895 1.00 59.60 220 ALA B N 1
ATOM 3342 C CA . ALA B 1 220 ? 64.075 72.783 55.826 1.00 59.52 220 ALA B CA 1
ATOM 3343 C C . ALA B 1 220 ? 64.284 72.493 54.335 1.00 59.76 220 ALA B C 1
ATOM 3344 O O . ALA B 1 220 ? 63.463 72.901 53.507 1.00 59.75 220 ALA B O 1
ATOM 3346 N N . TYR B 1 221 ? 65.363 71.800 53.980 1.00 59.96 221 TYR B N 1
ATOM 3347 C CA . TYR B 1 221 ? 65.668 71.503 52.563 1.00 59.94 221 TYR B CA 1
ATOM 3348 C C . TYR B 1 221 ? 66.191 72.751 51.813 1.00 59.62 221 TYR B C 1
ATOM 3349 O O . TYR B 1 221 ? 65.587 73.243 50.855 1.00 59.10 221 TYR B O 1
#

B-factor: mean 44.43, std 12.27, range [15.08, 100.0]

Foldseek 3Di:
DVDDPDDDFDDLVRFVNVLVVLVVLQLVALCHDVVLPADHQAQDWDAKDWDDDPPLQKIKMWGGWGKHWSSVWAKDDWDQDPVQSKIKTKTKTKMKIKGKMWMARVVVRDIDIFIKMKIFIKMKMKIWHWDWPPDDPNLIFIATDDIDMDMDTDDAIDMDTPVVRVVVQVVDPSSVVSCVVPVPVVSVVRVVVVVVVVVVSVNSSVVNVRSVRVVDSDPSD/DDDQVPFVVVQVVLLVLLLPDLCHDVVLPQDHLAFDWDAKDWDAFDPQRKIKMWGGWGKHWSSVWHKPDWDADVPQQKTKTKTKTKMKIWTKIWIARVVVRDIDMFIKIKIFIKMKMKMFGWDADVHFIATDDIDMDMDTDDFIDMDTDPVSVVVLCVVPVNVCVCVVPVVSVSVVSVVVVVVVRVVSVNSVVVNVRSCRVPDHPVPD

Radius of gyration: 26.69 Å; Cα contacts (8 Å, |Δi|>4): 872; chains: 2; bounding box: 83×64×48 Å